Protein AF-Q1N699-F1 (afdb_monomer)

Foldseek 3Di:
DDPDPPVVVVQVVVLPPDPPDDQDQQPPLDFAQGSALWFQNLQDALVLLLCQQLVVPDQAPLHHLAPVVQPLVVLLVLLCVLVVCVQVLQVLCVHDVSLCLQAPDPPSDQARNVVCLQPCLQANLLLQLSNQLSVCVSVPNDDDCRSNVVSLVSSVSSLSSNSSRCPLAAPNCSSVSVSSVVSNVNNVVQSVDSVSSVVCGPQQKHKHKGFFQWAAEPVLRGTDRTYIKIWIWHHPAKTWIFIDIPPWTFTFIWHADPPAPFKTKTKTFTWGAFRAASPDNRDSVQHDRPRDDGNVSSCVRIFGWIKIFIDGNRRTQKIWIFGDPPWTKIKIWGIFRQDPVVRKTKIKIWMDTDRHWTKIWIDISSGSYIYIHID

Solvent-accessible surface area (backbone atoms only — not comparable to full-atom values): 18846 Å² total; per-residue (Å²): 133,83,75,83,64,65,67,65,57,49,60,63,60,60,59,69,62,79,81,82,83,64,89,51,76,46,61,97,80,56,78,72,36,69,81,45,59,34,15,44,45,32,38,58,48,67,68,29,45,34,45,14,51,11,44,38,50,47,28,33,82,79,34,63,26,30,68,89,75,51,57,48,72,59,12,47,50,49,53,52,47,30,67,74,37,49,69,60,36,25,50,75,51,72,24,63,68,46,41,38,27,41,45,71,36,81,85,63,36,75,41,53,52,24,52,54,35,51,53,40,26,19,48,36,46,3,48,48,25,45,24,39,21,39,46,33,44,34,65,66,42,64,71,91,55,52,20,49,53,54,13,48,52,42,50,52,51,8,50,53,40,23,56,17,60,48,59,78,53,49,66,73,50,51,48,46,66,51,51,39,52,54,26,31,53,51,11,40,56,49,35,69,36,66,74,56,43,42,58,42,44,61,85,45,22,40,58,35,75,44,63,48,65,28,26,38,22,86,89,73,52,28,42,42,59,32,6,37,31,33,39,42,35,39,49,70,78,63,15,44,30,39,37,44,53,41,58,36,33,31,42,40,39,31,37,63,43,89,98,42,102,50,30,35,45,32,44,26,54,34,33,32,56,64,44,65,36,88,83,63,76,67,80,70,82,83,44,55,84,83,61,83,68,42,38,63,66,60,52,70,52,40,22,46,18,46,36,36,38,34,28,51,76,65,22,40,37,34,39,37,36,44,26,67,30,92,48,49,31,40,40,38,43,36,38,16,50,52,35,81,93,78,75,46,14,65,26,30,36,41,34,47,34,76,78,34,26,30,33,43,34,52,35,44,34,78,43,58,65,23,59,29,49,71,86

Sequence (375 aa):
MKTPNVFLNIVVLIGMSIHALWVQSAPDDSLFYYGQDYGSESQFGPLNVLINVGLVVPGRLGTTNRLDDVRFDEGWSQWKEALSHQEDVFEASGGYQSALEKEFIPFAHESGAWVPNYTLHFLGEGMLTRKMEEYYRYHGVTGQYWPKILAISTVTAAQITNEVAEIELPWEQRLDPVADLYFNVAGMIAFSFDGFAKWFNSGTREYYYWPGQPVIDPYDQGLFNQGESYLFRFGEGTKWAVATGMPANGVGFSFPLDDMEFEYFTVLLGSDVLIPKRDEIIEREKHDRGYQFSASDVADEYTLAINTYWDRKGSLMASAALSVYPSAQLNINIFPIFQHQNGWGLGGYFILSDEGASSVGITLSVTPVILGVRS

pLDDT: mean 87.67, std 14.62, range [38.12, 98.69]

Radius of gyration: 20.0 Å; Cα contacts (8 Å, |Δi|>4): 816; chains: 1; bounding box: 54×47×52 Å

Organism: NCBI:txid207949

Mean predicted aligned error: 6.34 Å

Secondary structure (DSSP, 8-state):
-PPP-HHHHHHHHHTT----S--PPPPTT-SS----SBGGGGG-SHHHHHHHTTTSSTTSTT--SBTTTS-HHHHHHHHHHHHH-HHHHHHHTTSHHHHIIIIISTTSSTT-THHHIIIIIIIIIHHHHHHHHHHHHHTT--SSSHHHHHHHHHHHHHHHHHHHHGGGS-GGGGGHHHHHHHHHHHHHHHHTSHHHHHHSBSSSEEEEEEE---EE-TTT-BEES--EEEEEEESSSSEEEEEEEES--EEEEEEE-TT-TTEEEEEEEEEEEPPPPTT----GGG--TT----HHHHHTTEEEEEEEEEEETTEEEEEEEEEEESS-EEEEEEEEEEETTTTEEEEEEEEEESSS--EEEEEETT-SSEEEEE-

Structure (mmCIF, N/CA/C/O backbone):
data_AF-Q1N699-F1
#
_entry.id   AF-Q1N699-F1
#
loop_
_atom_site.group_PDB
_atom_site.id
_atom_site.type_symbol
_atom_site.label_atom_id
_atom_site.label_alt_id
_atom_site.label_comp_id
_atom_site.label_asym_id
_atom_site.label_entity_id
_atom_site.label_seq_id
_atom_site.pdbx_PDB_ins_code
_atom_site.Cartn_x
_atom_site.Cartn_y
_atom_site.Cartn_z
_atom_site.occupancy
_atom_site.B_iso_or_equiv
_atom_site.auth_seq_id
_atom_site.auth_comp_id
_atom_site.auth_asym_id
_atom_site.auth_atom_id
_atom_site.pdbx_PDB_model_num
ATOM 1 N N . MET A 1 1 ? 26.150 -26.883 -1.032 1.00 38.12 1 MET A N 1
ATOM 2 C CA . MET A 1 1 ? 25.458 -26.603 0.244 1.00 38.12 1 MET A CA 1
ATOM 3 C C . MET A 1 1 ? 25.325 -25.095 0.357 1.00 38.12 1 MET A C 1
ATOM 5 O O . MET A 1 1 ? 26.332 -24.445 0.595 1.00 38.12 1 MET A O 1
ATOM 9 N N . LYS A 1 2 ? 24.139 -24.540 0.069 1.00 40.38 2 LYS A N 1
ATOM 10 C CA . LYS A 1 2 ? 23.855 -23.117 0.308 1.00 40.38 2 LYS A CA 1
ATOM 11 C C . LYS A 1 2 ? 23.789 -22.916 1.829 1.00 40.38 2 LYS A C 1
ATOM 13 O O . LYS A 1 2 ? 23.167 -23.725 2.515 1.00 40.38 2 LYS A O 1
ATOM 18 N N . THR A 1 3 ? 24.502 -21.927 2.357 1.00 38.78 3 THR A N 1
ATOM 19 C CA . THR A 1 3 ? 24.446 -21.544 3.776 1.00 38.78 3 THR A CA 1
ATOM 20 C C . THR A 1 3 ? 23.002 -21.216 4.176 1.00 38.78 3 THR A C 1
ATOM 22 O O . THR A 1 3 ? 22.300 -20.611 3.366 1.00 38.78 3 THR A O 1
ATOM 25 N N . PRO A 1 4 ? 22.534 -21.578 5.386 1.00 44.16 4 PRO A N 1
ATOM 26 C CA . PRO A 1 4 ? 21.230 -21.134 5.871 1.00 44.16 4 PRO A CA 1
ATOM 27 C C . PRO A 1 4 ? 21.204 -19.603 5.885 1.00 44.16 4 PRO A C 1
ATOM 29 O O . PRO A 1 4 ? 22.081 -18.980 6.486 1.00 44.16 4 PRO A O 1
ATOM 32 N N . ASN A 1 5 ? 20.237 -19.008 5.187 1.00 50.69 5 ASN A N 1
ATOM 33 C CA . ASN A 1 5 ? 20.115 -17.562 5.043 1.00 50.69 5 ASN A CA 1
ATOM 34 C C . ASN A 1 5 ? 19.899 -16.922 6.425 1.00 50.69 5 ASN A C 1
ATOM 36 O O . ASN A 1 5 ? 18.865 -17.108 7.066 1.00 50.69 5 ASN A O 1
ATOM 40 N N . VAL A 1 6 ? 20.898 -16.170 6.893 1.00 49.88 6 VAL A N 1
ATOM 41 C CA . VAL A 1 6 ? 20.881 -15.437 8.172 1.00 49.88 6 VAL A CA 1
ATOM 42 C C . VAL A 1 6 ? 19.715 -14.438 8.217 1.00 49.88 6 VAL A C 1
ATOM 44 O O . VAL A 1 6 ? 19.160 -14.194 9.283 1.00 49.88 6 VAL A O 1
ATOM 47 N N . PHE A 1 7 ? 19.276 -13.949 7.055 1.00 45.94 7 PHE A N 1
ATOM 48 C CA . PHE A 1 7 ? 18.179 -12.994 6.906 1.00 45.94 7 PHE A CA 1
ATOM 49 C C . PHE A 1 7 ? 16.822 -13.541 7.390 1.00 45.94 7 PHE A C 1
ATOM 51 O O . PHE A 1 7 ? 16.133 -12.881 8.166 1.00 45.94 7 PHE A O 1
ATOM 58 N N . LEU A 1 8 ? 16.479 -14.789 7.040 1.00 49.06 8 LEU A N 1
ATOM 59 C CA . LEU A 1 8 ? 15.210 -15.419 7.436 1.00 49.06 8 LEU A CA 1
ATOM 60 C C . LEU A 1 8 ? 15.135 -15.640 8.956 1.00 49.06 8 LEU A C 1
ATOM 62 O O . LEU A 1 8 ? 14.089 -15.452 9.573 1.00 49.06 8 LEU A O 1
ATOM 66 N N . ASN A 1 9 ? 16.271 -15.969 9.580 1.00 44.25 9 ASN A N 1
ATOM 67 C CA . ASN A 1 9 ? 16.346 -16.131 11.030 1.00 44.25 9 ASN A CA 1
ATOM 68 C C . ASN A 1 9 ? 16.185 -14.794 11.770 1.00 44.25 9 ASN A C 1
ATOM 70 O O . ASN A 1 9 ? 15.592 -14.777 12.842 1.00 44.25 9 ASN A O 1
ATOM 74 N N . ILE A 1 10 ? 16.658 -13.676 11.207 1.00 51.91 10 ILE A N 1
ATOM 75 C CA . ILE A 1 10 ? 16.539 -12.350 11.834 1.00 51.91 10 ILE A CA 1
ATOM 76 C C . ILE A 1 10 ? 15.095 -11.827 11.770 1.00 51.91 10 ILE A C 1
ATOM 78 O O . ILE A 1 10 ? 14.595 -11.334 12.780 1.00 51.91 10 ILE A O 1
ATOM 82 N N . VAL A 1 11 ? 14.391 -11.994 10.644 1.00 48.34 11 VAL A N 1
ATOM 83 C CA . VAL A 1 11 ? 12.984 -11.560 10.505 1.00 48.34 11 VAL A CA 1
ATOM 84 C C . VAL A 1 11 ? 12.064 -12.329 11.464 1.00 48.34 11 VAL A C 1
ATOM 86 O O . VAL A 1 11 ? 11.222 -11.728 12.130 1.00 48.34 11 VAL A O 1
ATOM 89 N N . VAL A 1 12 ? 12.282 -13.641 11.623 1.00 47.81 12 VAL A N 1
ATOM 90 C CA . VAL A 1 12 ? 11.515 -14.475 12.567 1.00 47.81 12 VAL A CA 1
ATOM 91 C C . VAL A 1 12 ? 11.847 -14.152 14.034 1.00 47.81 12 VAL A C 1
ATOM 93 O O . VAL A 1 12 ? 10.951 -14.167 14.878 1.00 47.81 12 VAL A O 1
ATOM 96 N N . LEU A 1 13 ? 13.102 -13.813 14.363 1.00 43.69 13 LEU A N 1
ATOM 97 C CA . LEU A 1 13 ? 13.510 -13.481 15.739 1.00 43.69 13 LEU A CA 1
ATOM 98 C C . LEU A 1 13 ? 13.119 -12.062 16.181 1.00 43.69 13 LEU A C 1
ATOM 100 O O . LEU A 1 13 ? 12.823 -11.865 17.358 1.00 43.69 13 LEU A O 1
ATOM 104 N N . ILE A 1 14 ? 13.076 -11.082 15.273 1.00 49.12 14 ILE A N 1
ATOM 105 C CA . ILE A 1 14 ? 12.691 -9.696 15.606 1.00 49.12 14 ILE A CA 1
ATOM 106 C C . ILE A 1 14 ? 11.162 -9.553 15.758 1.00 49.12 14 ILE A C 1
ATOM 108 O O . ILE A 1 14 ? 10.693 -8.721 16.540 1.00 49.12 14 ILE A O 1
ATOM 112 N N . GLY A 1 15 ? 10.374 -10.425 15.116 1.00 41.41 15 GLY A N 1
ATOM 113 C CA . GLY A 1 15 ? 8.910 -10.467 15.247 1.00 41.41 15 GLY A CA 1
ATOM 114 C C . GLY A 1 15 ? 8.383 -10.860 16.637 1.00 41.41 15 GLY A C 1
ATOM 115 O O . GLY A 1 15 ? 7.239 -10.556 16.955 1.00 41.41 15 GLY A O 1
ATOM 116 N N . MET A 1 16 ? 9.207 -11.454 17.511 1.00 39.00 16 MET A N 1
ATOM 117 C CA . MET A 1 16 ? 8.834 -11.773 18.904 1.00 39.00 16 MET A CA 1
ATOM 118 C C . MET A 1 16 ? 9.113 -10.620 19.885 1.00 39.00 16 MET A C 1
ATOM 120 O O . MET A 1 16 ? 9.397 -10.829 21.067 1.00 39.00 16 MET A O 1
ATOM 124 N N . SER A 1 17 ? 9.035 -9.379 19.405 1.00 43.31 17 SER A N 1
ATOM 125 C CA . SER A 1 17 ? 9.116 -8.190 20.251 1.00 43.31 17 SER A CA 1
ATOM 126 C C . SER A 1 17 ? 7.817 -8.046 21.049 1.00 43.31 17 SER A C 1
ATOM 128 O O . SER A 1 17 ? 6.818 -7.559 20.536 1.00 43.31 17 SER A O 1
ATOM 130 N N . ILE A 1 18 ? 7.841 -8.547 22.286 1.00 45.47 18 ILE A N 1
ATOM 131 C CA . ILE A 1 18 ? 6.991 -8.246 23.455 1.00 45.47 18 ILE A CA 1
ATOM 132 C C . ILE A 1 18 ? 5.887 -7.196 23.170 1.00 45.47 18 ILE A C 1
ATOM 134 O O . ILE A 1 18 ? 6.038 -6.022 23.487 1.00 45.47 18 ILE A O 1
ATOM 138 N N . HIS A 1 19 ? 4.755 -7.625 22.599 1.00 47.28 19 HIS A N 1
ATOM 139 C CA . HIS A 1 19 ? 3.511 -6.828 22.521 1.00 47.28 19 HIS A CA 1
ATOM 140 C C . HIS A 1 19 ? 2.650 -6.967 23.787 1.00 47.28 19 HIS A C 1
ATOM 142 O O . HIS A 1 19 ? 1.574 -6.387 23.909 1.00 47.28 19 HIS A O 1
ATOM 148 N N . ALA A 1 20 ? 3.112 -7.742 24.766 1.00 42.34 20 ALA A N 1
ATOM 149 C CA . ALA A 1 20 ? 2.394 -7.924 26.009 1.00 42.34 20 ALA A CA 1
ATOM 150 C C . ALA A 1 20 ? 2.738 -6.775 26.973 1.00 42.34 20 ALA A C 1
ATOM 152 O O . ALA A 1 20 ? 3.827 -6.772 27.545 1.00 42.34 20 ALA A O 1
ATOM 153 N N . LEU A 1 21 ? 1.784 -5.850 27.174 1.00 45.50 21 LEU A N 1
ATOM 154 C CA . LEU A 1 21 ? 1.269 -5.426 28.500 1.00 45.50 21 LEU A CA 1
ATOM 155 C C . LEU A 1 21 ? 0.960 -3.931 28.713 1.00 45.50 21 LEU A C 1
ATOM 157 O O . LEU A 1 21 ? 0.764 -3.552 29.862 1.00 45.50 21 LEU A O 1
ATOM 161 N N . TRP A 1 22 ? 0.809 -3.085 27.690 1.00 48.44 22 TRP A N 1
ATOM 162 C CA . TRP A 1 22 ? 0.255 -1.733 27.919 1.00 48.44 22 TRP A CA 1
ATOM 163 C C . TRP A 1 22 ? -0.661 -1.280 26.783 1.00 48.44 22 TRP A C 1
ATOM 165 O O . TRP A 1 22 ? -0.350 -0.348 26.051 1.00 48.44 22 TRP A O 1
ATOM 175 N N . VAL A 1 23 ? -1.809 -1.947 26.648 1.00 54.94 23 VAL A N 1
ATOM 176 C CA . VAL A 1 23 ? -2.929 -1.431 25.853 1.00 54.94 23 VAL A CA 1
ATOM 177 C C . VAL A 1 23 ? -3.484 -0.204 26.580 1.00 54.94 23 VAL A C 1
ATOM 179 O O . VAL A 1 23 ? -4.072 -0.333 27.655 1.00 54.94 23 VAL A O 1
ATOM 182 N N . GLN A 1 24 ? -3.246 0.988 26.036 1.00 59.69 24 GLN A N 1
ATOM 183 C CA . GLN A 1 24 ? -3.926 2.208 26.472 1.00 59.69 24 GLN A CA 1
ATOM 184 C C . GLN A 1 24 ? -5.224 2.351 25.672 1.00 59.69 24 GLN A C 1
ATOM 186 O O . GLN A 1 24 ? -5.335 1.834 24.564 1.00 59.69 24 GLN A O 1
ATOM 191 N N . SER A 1 25 ? -6.234 3.032 26.214 1.00 62.06 25 SER A N 1
ATOM 192 C CA . SER A 1 25 ? -7.354 3.475 25.378 1.00 62.06 25 SER A CA 1
ATOM 193 C C . SER A 1 25 ? -6.812 4.395 24.286 1.00 62.06 25 SER A C 1
ATOM 195 O O . SER A 1 25 ? -5.946 5.226 24.577 1.00 62.06 25 SER A O 1
ATOM 197 N N . ALA A 1 26 ? -7.319 4.268 23.057 1.00 62.59 26 ALA A N 1
ATOM 198 C CA . ALA A 1 26 ? -6.942 5.196 22.002 1.00 62.59 26 ALA A CA 1
ATOM 199 C C . ALA A 1 26 ? -7.194 6.639 22.456 1.00 62.59 26 ALA A C 1
ATOM 201 O O . ALA A 1 26 ? -8.209 6.882 23.115 1.00 62.59 26 ALA A O 1
ATOM 202 N N . PRO A 1 27 ? -6.269 7.572 22.172 1.00 69.50 27 PRO A N 1
ATOM 203 C CA . PRO A 1 27 ? -6.510 8.981 22.432 1.00 69.50 27 PRO A CA 1
ATOM 204 C C . PRO A 1 27 ? -7.853 9.416 21.829 1.00 69.50 27 PRO A C 1
ATOM 206 O O . PRO A 1 27 ? -8.189 9.013 20.715 1.00 69.50 27 PRO A O 1
ATOM 209 N N . ASP A 1 28 ? -8.610 10.254 22.544 1.00 68.75 28 ASP A N 1
ATOM 210 C CA . ASP A 1 28 ? -9.920 10.757 22.087 1.00 68.75 28 ASP A CA 1
ATOM 211 C C . ASP A 1 28 ? -9.839 11.532 20.748 1.00 68.75 28 ASP A C 1
ATOM 213 O O . ASP A 1 28 ? -10.865 11.835 20.140 1.00 68.75 28 ASP A O 1
ATOM 217 N N . ASP A 1 29 ? -8.631 11.866 20.281 1.00 84.50 29 ASP A N 1
ATOM 218 C CA . ASP A 1 29 ? -8.340 12.600 19.049 1.00 84.50 29 ASP A CA 1
ATOM 219 C C . ASP A 1 29 ? -7.766 11.744 17.898 1.00 84.50 29 ASP A C 1
ATOM 221 O O . ASP A 1 29 ? -7.370 12.307 16.872 1.00 84.50 29 ASP A O 1
ATOM 225 N N . SER A 1 30 ? -7.747 10.412 18.028 1.00 91.88 30 SER A N 1
ATOM 226 C CA . SER A 1 30 ? -7.345 9.488 16.955 1.00 91.88 30 SER A CA 1
ATOM 227 C C . SER A 1 30 ? -8.221 9.622 15.699 1.00 91.88 30 SER A C 1
ATOM 229 O O . SER A 1 30 ? -9.452 9.576 15.776 1.00 91.88 30 SER A O 1
ATOM 231 N N . LEU A 1 31 ? -7.590 9.726 14.523 1.00 95.31 31 LEU A N 1
ATOM 232 C CA . LEU A 1 31 ? -8.268 9.878 13.231 1.00 95.31 31 LEU A CA 1
ATOM 233 C C . LEU A 1 31 ? -8.172 8.632 12.342 1.00 95.31 31 LEU A C 1
ATOM 235 O O . LEU A 1 31 ? -9.072 8.393 11.553 1.00 95.31 31 LEU A O 1
ATOM 239 N N . PHE A 1 32 ? -7.114 7.839 12.415 1.00 96.69 32 PHE A N 1
ATOM 240 C CA . PHE A 1 32 ? -6.904 6.706 11.506 1.00 96.69 32 PHE A CA 1
ATOM 241 C C . PHE A 1 32 ? -6.495 5.417 12.223 1.00 96.69 32 PHE A C 1
ATOM 243 O O . PHE A 1 32 ? -6.592 4.341 11.622 1.00 96.69 32 PHE A O 1
ATOM 250 N N . TYR A 1 33 ? -6.042 5.506 13.478 1.00 96.81 33 TYR A N 1
ATOM 251 C CA . TYR A 1 33 ? -5.722 4.357 14.325 1.00 96.81 33 TYR A CA 1
ATOM 252 C C . TYR A 1 33 ? -6.554 4.358 15.614 1.00 96.81 33 TYR A C 1
ATOM 254 O O . TYR A 1 33 ? -6.482 5.291 16.417 1.00 96.81 33 TYR A O 1
ATOM 262 N N . TYR A 1 34 ? -7.305 3.283 15.840 1.00 94.56 34 TYR A N 1
ATOM 263 C CA . TYR A 1 34 ? -8.291 3.145 16.914 1.00 94.56 34 TYR A CA 1
ATOM 264 C C . TYR A 1 34 ? -7.933 2.078 17.962 1.00 94.56 34 TYR A C 1
ATOM 266 O O . TYR A 1 34 ? -8.678 1.904 18.928 1.00 94.56 34 TYR A O 1
ATOM 274 N N . GLY A 1 35 ? -6.814 1.370 17.800 1.00 93.88 35 GLY A N 1
ATOM 275 C CA . GLY A 1 35 ? -6.387 0.308 18.706 1.00 93.88 35 GLY A CA 1
ATOM 276 C C . GLY A 1 35 ? -7.300 -0.910 18.694 1.00 93.88 35 GLY A C 1
ATOM 277 O O . GLY A 1 35 ? -7.616 -1.447 19.757 1.00 93.88 35 GLY A O 1
ATOM 278 N N . GLN A 1 36 ? -7.798 -1.290 17.518 1.00 93.25 36 GLN A N 1
ATOM 279 C CA . GLN A 1 36 ? -8.753 -2.390 17.393 1.00 93.25 36 GLN A CA 1
ATOM 280 C C . GLN A 1 36 ? -8.059 -3.749 17.511 1.00 93.25 36 GLN A C 1
ATOM 282 O O . GLN A 1 36 ? -7.004 -3.990 16.930 1.00 93.25 36 GLN A O 1
ATOM 287 N N . ASP A 1 37 ? -8.696 -4.667 18.230 1.00 93.56 37 ASP A N 1
ATOM 288 C CA . ASP A 1 37 ? -8.234 -6.038 18.452 1.00 93.56 37 ASP A CA 1
ATOM 289 C C . ASP A 1 37 ? -8.782 -7.020 17.398 1.00 93.56 37 ASP A C 1
ATOM 291 O O . ASP A 1 37 ? -8.744 -8.237 17.567 1.00 93.56 37 ASP A O 1
ATOM 295 N N . TYR A 1 38 ? -9.284 -6.506 16.279 1.00 94.19 38 TYR A N 1
ATOM 296 C CA . TYR A 1 38 ? -9.803 -7.291 15.167 1.00 94.19 38 TYR A CA 1
ATOM 297 C C . TYR A 1 38 ? -9.415 -6.694 13.817 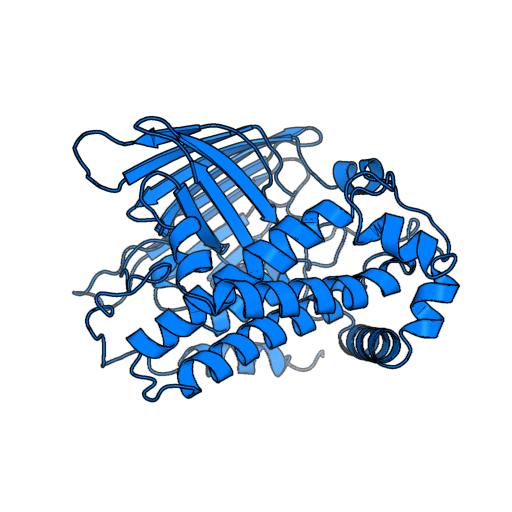1.00 94.19 38 TYR A C 1
ATOM 299 O O . TYR A 1 38 ? -9.005 -5.534 13.705 1.00 94.19 38 TYR A O 1
ATOM 307 N N . GLY A 1 39 ? -9.598 -7.504 12.777 1.00 95.31 39 GLY A N 1
ATOM 308 C CA . GLY A 1 39 ? -9.390 -7.092 11.401 1.00 95.31 39 GLY A CA 1
ATOM 309 C C . GLY A 1 39 ? -7.925 -6.757 11.121 1.00 95.31 39 GLY A C 1
ATOM 310 O O . GLY A 1 39 ? -7.019 -7.143 11.867 1.00 95.31 39 GLY A O 1
ATOM 311 N N . SER A 1 40 ? -7.687 -6.019 10.045 1.00 95.81 40 SER A N 1
ATOM 312 C CA . SER A 1 40 ? -6.351 -5.604 9.627 1.00 95.81 40 SER A CA 1
ATOM 313 C C . SER A 1 40 ? -5.623 -4.737 10.655 1.00 95.81 40 SER A C 1
ATOM 315 O O . SER A 1 40 ? -4.397 -4.759 10.725 1.00 95.81 40 SER A O 1
ATOM 317 N N . GLU A 1 41 ? -6.352 -3.984 11.481 1.00 95.50 41 GLU A N 1
ATOM 318 C CA . GLU A 1 41 ? -5.749 -3.128 12.504 1.00 95.50 41 GLU A CA 1
ATOM 319 C C . GLU A 1 41 ? -5.131 -3.917 13.667 1.00 95.50 41 GLU A C 1
ATOM 321 O O . GLU A 1 41 ? -4.120 -3.483 14.217 1.00 95.50 41 GLU A O 1
ATOM 326 N N . SER A 1 42 ? -5.639 -5.120 13.961 1.00 93.69 42 SER A N 1
ATOM 327 C CA . SER A 1 42 ? -5.038 -6.009 14.969 1.00 93.69 42 SER A CA 1
ATOM 328 C C . SER A 1 42 ? -3.619 -6.469 14.619 1.00 93.69 42 SER A C 1
ATOM 330 O O . SER A 1 42 ? -2.874 -6.897 15.496 1.00 93.69 42 SER A O 1
ATOM 332 N N . GLN A 1 43 ? -3.246 -6.375 13.339 1.00 93.50 43 GLN A N 1
ATOM 333 C CA . GLN A 1 43 ? -1.918 -6.707 12.823 1.00 93.50 43 GLN A CA 1
ATOM 334 C C . GLN A 1 43 ? -1.112 -5.462 12.434 1.00 93.50 43 GLN A C 1
ATOM 336 O O . GLN A 1 43 ? 0.030 -5.585 11.988 1.00 93.50 43 GLN A O 1
ATOM 341 N N . PHE A 1 44 ? -1.702 -4.271 12.553 1.00 95.69 44 PHE A N 1
ATOM 342 C CA . PHE A 1 44 ? -1.063 -3.031 12.144 1.00 95.69 44 PHE A CA 1
ATOM 343 C C . PHE A 1 44 ? 0.086 -2.687 13.088 1.00 95.69 44 PHE A C 1
ATOM 345 O O . PHE A 1 44 ? -0.035 -2.775 14.306 1.00 95.69 44 PHE A O 1
ATOM 352 N N . GLY A 1 45 ? 1.200 -2.254 12.513 1.00 96.06 45 GLY A N 1
ATOM 353 C CA . GLY A 1 45 ? 2.380 -1.838 13.252 1.00 96.06 45 GLY A CA 1
ATOM 354 C C . GLY A 1 45 ? 3.575 -1.635 12.321 1.00 96.06 45 GLY A C 1
ATOM 355 O O . GLY A 1 45 ? 3.462 -1.864 11.115 1.00 96.06 45 GLY A O 1
ATOM 356 N N . PRO A 1 46 ? 4.740 -1.233 12.851 1.00 97.19 46 PRO A N 1
ATOM 357 C CA . PRO A 1 46 ? 5.878 -0.827 12.029 1.00 97.19 46 PRO A CA 1
ATOM 358 C C . PRO A 1 46 ? 6.393 -1.933 11.110 1.00 97.19 46 PRO A C 1
ATOM 360 O O . PRO A 1 46 ? 6.667 -1.687 9.942 1.00 97.19 46 PRO A O 1
ATOM 363 N N . LEU A 1 47 ? 6.472 -3.170 11.612 1.00 95.25 47 LEU A N 1
ATOM 364 C CA . LEU A 1 47 ? 6.910 -4.312 10.808 1.00 95.25 47 LEU A CA 1
ATOM 365 C C . LEU A 1 47 ? 5.862 -4.709 9.757 1.00 95.25 47 LEU A C 1
ATOM 367 O O . LEU A 1 47 ? 6.225 -5.084 8.650 1.00 95.25 47 LEU A O 1
ATOM 371 N N . ASN A 1 48 ? 4.569 -4.590 10.077 1.00 95.56 48 ASN A N 1
ATOM 372 C CA . ASN A 1 48 ? 3.502 -4.814 9.103 1.00 95.56 48 ASN A CA 1
ATOM 373 C C . ASN A 1 48 ? 3.568 -3.792 7.961 1.00 95.56 48 ASN A C 1
ATOM 375 O O . ASN A 1 48 ? 3.454 -4.195 6.809 1.00 95.56 48 ASN A O 1
ATOM 379 N N . VAL A 1 49 ? 3.810 -2.514 8.271 1.00 97.62 49 VAL A N 1
ATOM 380 C CA . VAL A 1 49 ? 4.006 -1.458 7.265 1.00 97.62 49 VAL A CA 1
ATOM 381 C C . VAL A 1 49 ? 5.265 -1.702 6.442 1.00 97.62 49 VAL A C 1
ATOM 383 O O . VAL A 1 49 ? 5.189 -1.687 5.220 1.00 97.62 49 VAL A O 1
ATOM 386 N N . LEU A 1 50 ? 6.396 -2.017 7.078 1.00 96.88 50 LEU A N 1
ATOM 387 C CA . LEU A 1 50 ? 7.645 -2.304 6.369 1.00 96.88 50 LEU A CA 1
ATOM 388 C C . LEU A 1 50 ? 7.490 -3.432 5.339 1.00 96.88 50 LEU A C 1
ATOM 390 O O . LEU A 1 50 ? 8.072 -3.355 4.267 1.00 96.88 50 LEU A O 1
ATOM 394 N N . ILE A 1 51 ? 6.712 -4.469 5.649 1.00 95.81 51 ILE A N 1
ATOM 395 C CA . ILE A 1 51 ? 6.531 -5.614 4.749 1.00 95.81 51 ILE A CA 1
ATOM 396 C C . ILE A 1 51 ? 5.464 -5.335 3.689 1.00 95.81 51 ILE A C 1
ATOM 398 O O . ILE A 1 51 ? 5.662 -5.669 2.529 1.00 95.81 51 ILE A O 1
ATOM 402 N N . ASN A 1 52 ? 4.330 -4.744 4.069 1.00 96.81 52 ASN A N 1
ATOM 403 C CA . ASN A 1 52 ? 3.227 -4.518 3.134 1.00 96.81 52 ASN A CA 1
ATOM 404 C C . ASN A 1 52 ? 3.487 -3.386 2.147 1.00 96.81 52 ASN A C 1
ATOM 406 O O . ASN A 1 52 ? 3.077 -3.515 1.001 1.00 96.81 52 ASN A O 1
ATOM 410 N N . VAL A 1 53 ? 4.155 -2.322 2.595 1.00 96.81 53 VAL A N 1
ATOM 411 C CA . VAL A 1 53 ? 4.530 -1.174 1.762 1.00 96.81 53 VAL A CA 1
ATOM 412 C C . VAL A 1 53 ? 5.931 -1.388 1.205 1.00 96.81 53 VAL A C 1
ATOM 414 O O . VAL A 1 53 ? 6.139 -1.338 0.007 1.00 96.81 53 VAL A O 1
ATOM 417 N N . GLY A 1 54 ? 6.904 -1.729 2.053 1.00 95.69 54 GLY A N 1
ATOM 418 C CA . GLY A 1 54 ? 8.299 -1.819 1.613 1.00 95.69 54 GLY A CA 1
ATOM 419 C C . GLY A 1 54 ? 8.648 -3.029 0.755 1.00 95.69 54 GLY A C 1
ATOM 420 O O . GLY A 1 54 ? 9.712 -3.051 0.153 1.00 95.69 54 GLY A O 1
ATOM 421 N N . LEU A 1 55 ? 7.788 -4.044 0.692 1.00 94.94 55 LEU A N 1
ATOM 422 C CA . LEU A 1 55 ? 7.951 -5.182 -0.213 1.00 94.94 55 LEU A CA 1
ATOM 423 C C . LEU A 1 55 ? 6.700 -5.356 -1.078 1.00 94.94 55 LEU A C 1
ATOM 425 O O . LEU A 1 55 ? 6.352 -6.488 -1.414 1.00 94.94 55 LEU A O 1
ATOM 429 N N . VAL A 1 56 ? 6.002 -4.266 -1.421 1.00 92.81 56 VAL A N 1
ATOM 430 C CA . VAL A 1 56 ? 4.742 -4.346 -2.176 1.00 92.81 56 VAL A CA 1
ATOM 431 C C . VAL A 1 56 ? 4.929 -4.931 -3.579 1.00 92.81 56 VAL A C 1
ATOM 433 O O . VAL A 1 56 ? 4.033 -5.637 -4.045 1.00 92.81 56 VAL A O 1
ATOM 436 N N . VAL A 1 57 ? 6.082 -4.695 -4.215 1.00 88.94 57 VAL A N 1
ATOM 437 C CA . VAL A 1 57 ? 6.362 -5.137 -5.588 1.00 88.94 57 VAL A CA 1
ATOM 438 C C . VAL A 1 57 ? 6.766 -6.606 -5.729 1.00 88.94 57 VAL A C 1
ATOM 440 O O . VAL A 1 57 ? 6.158 -7.254 -6.577 1.00 88.94 57 VAL A O 1
ATOM 443 N N . PRO A 1 58 ? 7.699 -7.182 -4.939 1.00 89.38 58 PRO A N 1
ATOM 444 C CA . PRO A 1 58 ? 8.109 -8.579 -5.093 1.00 89.38 58 PRO A CA 1
ATOM 445 C C . PRO A 1 58 ? 6.954 -9.569 -5.311 1.00 89.38 58 PRO A C 1
ATOM 447 O O . PRO A 1 58 ? 6.070 -9.728 -4.468 1.00 89.38 58 PRO A O 1
ATOM 450 N N . GLY A 1 59 ? 6.975 -10.279 -6.438 1.00 85.44 59 GLY A N 1
ATOM 451 C CA . GLY A 1 59 ? 5.928 -11.229 -6.812 1.00 85.44 59 GLY A CA 1
ATOM 452 C C . GLY A 1 59 ? 4.698 -10.594 -7.450 1.00 85.44 59 GLY A C 1
ATOM 453 O O . GLY A 1 59 ? 3.636 -11.214 -7.461 1.00 85.44 59 GLY A O 1
ATOM 454 N N . ARG A 1 60 ? 4.835 -9.370 -7.959 1.00 84.38 60 ARG A N 1
ATOM 455 C CA . ARG A 1 60 ? 3.837 -8.624 -8.735 1.00 84.38 60 ARG A CA 1
ATOM 456 C C . ARG A 1 60 ? 4.503 -7.913 -9.901 1.00 84.38 60 ARG A C 1
ATOM 458 O O . ARG A 1 60 ? 5.714 -7.712 -9.870 1.00 84.38 60 ARG A O 1
ATOM 465 N N . LEU A 1 61 ? 3.710 -7.511 -10.896 1.00 79.69 61 LEU A N 1
ATOM 466 C CA . LEU A 1 61 ? 4.168 -6.708 -12.040 1.00 79.69 61 LEU A CA 1
ATOM 467 C C . LEU A 1 61 ? 5.408 -7.312 -12.726 1.00 79.69 61 LEU A C 1
ATOM 469 O O . LEU A 1 61 ? 6.387 -6.620 -12.997 1.00 79.69 61 LEU A O 1
ATOM 473 N N . GLY A 1 62 ? 5.422 -8.637 -12.885 1.00 76.88 62 GLY A N 1
ATOM 474 C CA . GLY A 1 62 ? 6.574 -9.338 -13.446 1.00 76.88 62 GLY A CA 1
ATOM 475 C C . GLY A 1 62 ? 7.854 -9.281 -12.596 1.00 76.88 62 GLY A C 1
ATOM 476 O O . GLY A 1 62 ? 8.946 -9.386 -13.142 1.00 76.88 62 GLY A O 1
ATOM 477 N N . THR A 1 63 ? 7.777 -9.131 -11.273 1.00 83.69 63 THR A N 1
ATOM 478 C CA . THR A 1 63 ? 8.958 -9.206 -10.389 1.00 83.69 63 THR A CA 1
ATOM 479 C C . THR A 1 63 ? 9.040 -10.526 -9.633 1.00 83.69 63 THR A C 1
ATOM 481 O O . THR A 1 63 ? 8.038 -11.214 -9.400 1.00 83.69 63 THR A O 1
ATOM 484 N N . THR A 1 64 ? 10.254 -10.909 -9.236 1.00 87.88 64 THR A N 1
ATOM 485 C CA . THR A 1 64 ? 10.475 -12.129 -8.465 1.00 87.88 64 THR A CA 1
ATOM 486 C C . 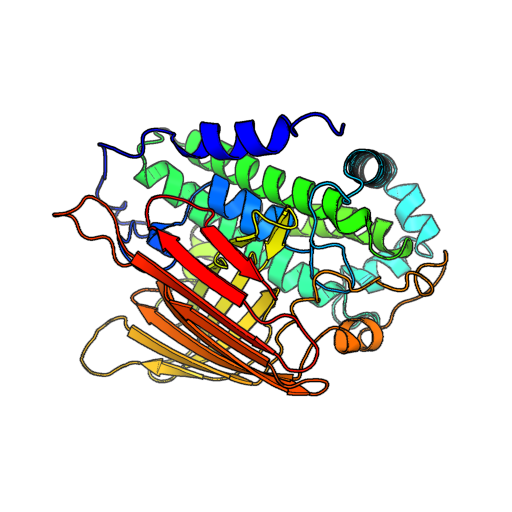THR A 1 64 ? 9.771 -12.042 -7.123 1.00 87.88 64 THR A C 1
ATOM 488 O O . THR A 1 64 ? 9.856 -11.056 -6.394 1.00 87.88 64 THR A O 1
ATOM 491 N N . ASN A 1 65 ? 9.101 -13.124 -6.752 1.00 89.00 65 ASN A N 1
ATOM 492 C CA . ASN A 1 65 ? 8.488 -13.230 -5.441 1.00 89.00 65 ASN A CA 1
ATOM 493 C C . ASN A 1 65 ? 9.473 -13.767 -4.385 1.00 89.00 65 ASN A C 1
ATOM 495 O O . ASN A 1 65 ? 9.149 -13.820 -3.202 1.00 89.00 65 ASN A O 1
ATOM 499 N N . ARG A 1 66 ? 10.678 -14.184 -4.793 1.00 90.12 66 ARG A N 1
ATOM 500 C CA . ARG A 1 66 ? 11.711 -14.726 -3.907 1.00 90.12 66 ARG A CA 1
ATOM 501 C C . ARG A 1 66 ? 12.640 -13.620 -3.434 1.00 90.12 66 ARG A C 1
ATOM 503 O O . ARG A 1 66 ? 13.405 -13.061 -4.213 1.00 90.12 66 ARG A O 1
ATOM 510 N N . LEU A 1 67 ? 12.630 -13.354 -2.130 1.00 87.38 67 LEU A N 1
ATOM 511 C CA . LEU A 1 67 ? 13.412 -12.257 -1.547 1.00 87.38 67 LEU A CA 1
ATOM 512 C C . LEU A 1 67 ? 14.929 -12.419 -1.731 1.00 87.38 67 LEU A C 1
ATOM 514 O O . LEU A 1 67 ? 15.647 -11.427 -1.697 1.00 87.38 67 LEU A O 1
ATOM 518 N N . ASP A 1 68 ? 15.433 -13.644 -1.918 1.00 89.38 68 ASP A N 1
ATOM 519 C CA . ASP A 1 68 ? 16.857 -13.890 -2.177 1.00 89.38 68 ASP A CA 1
ATOM 520 C C . ASP A 1 68 ? 17.277 -13.644 -3.634 1.00 89.38 68 ASP A C 1
ATOM 522 O O . ASP A 1 68 ? 18.475 -13.559 -3.906 1.00 89.38 68 ASP A O 1
ATOM 526 N N . ASP A 1 69 ? 16.311 -13.510 -4.545 1.00 88.88 69 ASP A N 1
ATOM 527 C CA . ASP A 1 69 ? 16.553 -13.178 -5.949 1.00 88.88 69 ASP A CA 1
ATOM 528 C C . ASP A 1 69 ? 16.489 -11.649 -6.195 1.00 88.88 69 ASP A C 1
ATOM 530 O O . ASP A 1 69 ? 17.008 -11.171 -7.207 1.00 88.88 69 ASP A O 1
ATOM 534 N N . VAL A 1 70 ? 15.932 -10.872 -5.252 1.00 87.75 70 VAL A N 1
ATOM 535 C CA . VAL A 1 70 ? 15.877 -9.401 -5.316 1.00 87.75 70 VAL A CA 1
ATOM 536 C C . VAL A 1 70 ? 17.279 -8.802 -5.160 1.00 87.75 70 VAL A C 1
ATOM 538 O O . VAL A 1 70 ? 18.012 -9.076 -4.205 1.00 87.75 70 VAL A O 1
ATOM 541 N N . ARG A 1 71 ? 17.658 -7.918 -6.088 1.00 90.00 71 ARG A N 1
ATOM 542 C CA . ARG A 1 71 ? 18.997 -7.306 -6.156 1.00 90.00 71 ARG A CA 1
ATOM 543 C C . ARG A 1 71 ? 19.115 -6.048 -5.289 1.00 90.00 71 ARG A C 1
ATOM 545 O O . ARG A 1 71 ? 19.425 -4.972 -5.797 1.00 90.00 71 ARG A O 1
ATOM 552 N N . PHE A 1 72 ? 18.915 -6.185 -3.977 1.00 90.81 72 PHE A N 1
ATOM 553 C CA . PHE A 1 72 ? 18.908 -5.050 -3.038 1.00 90.81 72 PHE A CA 1
ATOM 554 C C . PHE A 1 72 ? 20.161 -4.157 -3.125 1.00 90.81 72 PHE A C 1
ATOM 556 O O . PHE A 1 72 ? 20.052 -2.938 -3.033 1.00 90.81 72 PHE A O 1
ATOM 563 N N . ASP A 1 73 ? 21.349 -4.727 -3.348 1.00 91.81 73 ASP A N 1
ATOM 564 C CA . ASP A 1 73 ? 22.593 -3.946 -3.460 1.00 91.81 73 ASP A CA 1
ATOM 565 C C . ASP A 1 73 ? 22.602 -3.027 -4.697 1.00 91.81 73 ASP A C 1
ATOM 567 O O . ASP A 1 73 ? 23.059 -1.877 -4.642 1.00 91.81 73 ASP A O 1
ATOM 571 N N . GLU A 1 74 ? 22.082 -3.526 -5.823 1.00 90.19 74 GLU A N 1
ATOM 572 C CA . GLU A 1 74 ? 21.941 -2.748 -7.055 1.00 90.19 74 GLU A CA 1
ATOM 573 C C . GLU A 1 74 ? 20.841 -1.696 -6.897 1.00 90.19 74 GLU A C 1
ATOM 575 O O . GLU A 1 74 ? 21.075 -0.533 -7.228 1.00 90.19 74 GLU A O 1
ATOM 580 N N . GLY A 1 75 ? 19.693 -2.076 -6.327 1.00 90.69 75 GLY A N 1
ATOM 581 C CA . GLY A 1 75 ? 18.584 -1.164 -6.038 1.00 90.69 75 GLY A CA 1
ATOM 582 C C . GLY A 1 75 ? 19.005 -0.006 -5.141 1.00 90.69 75 GLY A C 1
ATOM 583 O O . GLY A 1 75 ? 18.791 1.154 -5.481 1.00 90.69 75 GLY A O 1
ATOM 584 N N . TRP A 1 76 ? 19.731 -0.293 -4.058 1.00 93.88 76 TRP A N 1
ATOM 585 C CA . TRP A 1 76 ? 20.266 0.725 -3.152 1.00 93.88 76 TRP A CA 1
ATOM 586 C C . TRP A 1 76 ? 21.219 1.687 -3.858 1.00 93.88 76 TRP A C 1
ATOM 588 O O . TRP A 1 76 ? 21.176 2.901 -3.641 1.00 93.88 76 TRP A O 1
ATOM 598 N N . SER A 1 77 ? 22.085 1.146 -4.717 1.00 92.12 77 SER A N 1
ATOM 599 C CA . SER A 1 77 ? 23.028 1.950 -5.489 1.00 92.12 77 SER A CA 1
ATOM 600 C C . SER A 1 77 ? 22.303 2.884 -6.459 1.00 92.12 77 SER A C 1
ATOM 602 O O . SER A 1 77 ? 22.656 4.062 -6.521 1.00 92.12 77 SER A O 1
ATOM 604 N N . GLN A 1 78 ? 21.275 2.396 -7.162 1.00 88.81 78 GLN A N 1
ATOM 605 C CA . GLN A 1 78 ? 20.496 3.203 -8.106 1.00 88.81 78 GLN A CA 1
ATOM 606 C C . GLN A 1 78 ? 19.609 4.234 -7.410 1.00 88.81 78 GLN A C 1
ATOM 608 O O . GLN A 1 78 ? 19.627 5.393 -7.812 1.00 88.81 78 GLN A O 1
ATOM 613 N N . TRP A 1 79 ? 18.912 3.855 -6.338 1.00 92.38 79 TRP A N 1
ATOM 614 C CA . TRP A 1 79 ? 18.122 4.781 -5.524 1.00 92.38 79 TRP A CA 1
ATOM 615 C C . TRP A 1 79 ? 18.985 5.947 -5.028 1.00 92.38 79 TRP A C 1
ATOM 617 O O . TRP A 1 79 ? 18.661 7.122 -5.211 1.00 92.38 79 TRP A O 1
ATOM 627 N N . LYS A 1 80 ? 20.165 5.632 -4.475 1.00 94.50 80 LYS A N 1
ATOM 628 C CA . LYS A 1 80 ? 21.112 6.651 -4.017 1.00 94.50 80 LYS A CA 1
ATOM 629 C C . LYS A 1 80 ? 21.610 7.525 -5.166 1.00 94.50 80 LYS A C 1
ATOM 631 O O . LYS A 1 80 ? 21.751 8.735 -4.981 1.00 94.50 80 LYS A O 1
ATOM 636 N N . GLU A 1 81 ? 21.931 6.927 -6.312 1.00 91.31 81 GLU A N 1
ATOM 637 C CA . GLU A 1 81 ? 22.373 7.652 -7.505 1.00 91.31 81 GLU A CA 1
ATOM 638 C C . GLU A 1 81 ? 21.298 8.639 -7.969 1.00 91.31 81 GLU A C 1
ATOM 640 O O . GLU A 1 81 ? 21.619 9.818 -8.122 1.00 91.31 81 GLU A O 1
ATOM 645 N N . ALA A 1 82 ? 20.045 8.186 -8.091 1.00 91.44 82 ALA A N 1
ATOM 646 C CA . ALA A 1 82 ? 18.909 8.989 -8.529 1.00 91.44 82 ALA A CA 1
ATOM 647 C C . ALA A 1 82 ? 18.679 10.202 -7.617 1.00 91.44 82 ALA A C 1
ATOM 649 O O . ALA A 1 82 ? 18.581 11.335 -8.088 1.00 91.44 82 ALA A O 1
ATOM 650 N N . LEU A 1 83 ? 18.696 9.994 -6.297 1.00 94.00 83 LEU A N 1
ATOM 651 C CA . LEU A 1 83 ? 18.493 11.084 -5.342 1.00 94.00 83 LEU A CA 1
ATOM 652 C C . LEU A 1 83 ? 19.696 12.022 -5.201 1.00 94.00 83 LEU A C 1
ATOM 654 O O . LEU A 1 83 ? 19.515 13.192 -4.865 1.00 94.00 83 LEU A O 1
ATOM 658 N N . SER A 1 84 ? 20.918 11.531 -5.426 1.00 95.62 84 SER A N 1
ATOM 659 C CA . SER A 1 84 ? 22.132 12.357 -5.321 1.00 95.62 84 SER A CA 1
ATOM 660 C C . SER A 1 84 ? 22.410 13.167 -6.591 1.00 95.62 84 SER A C 1
ATOM 662 O O . SER A 1 84 ? 23.145 14.150 -6.521 1.00 95.62 84 SER A O 1
ATOM 664 N N . HIS A 1 85 ? 21.833 12.766 -7.728 1.00 94.06 85 HIS A N 1
ATOM 665 C CA . HIS A 1 85 ? 22.055 13.368 -9.045 1.00 94.06 85 HIS A CA 1
ATOM 666 C C . HIS A 1 85 ? 20.723 13.642 -9.762 1.00 94.06 85 HIS A C 1
ATOM 668 O O . HIS A 1 85 ? 20.525 13.256 -10.910 1.00 94.06 85 HIS A O 1
ATOM 674 N N . GLN A 1 86 ? 19.787 1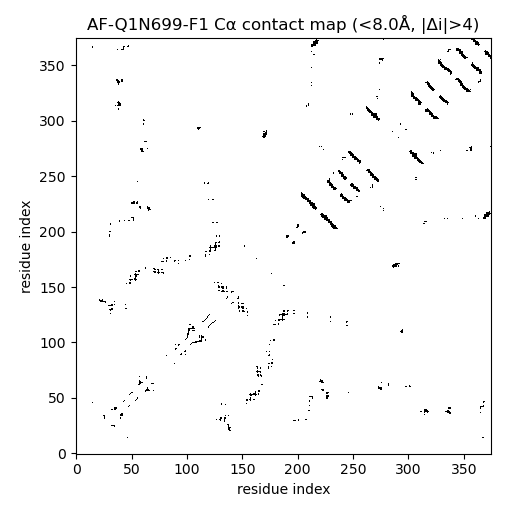4.309 -9.080 1.00 94.06 86 GLN A N 1
ATOM 675 C CA . GLN A 1 86 ? 18.441 14.559 -9.618 1.00 94.06 86 GLN A CA 1
ATOM 676 C C . GLN A 1 86 ? 18.455 15.344 -10.939 1.00 94.06 86 GLN A C 1
ATOM 678 O O . GLN A 1 86 ? 17.620 15.097 -11.802 1.00 94.06 86 GLN A O 1
ATOM 683 N N . GLU A 1 87 ? 19.411 16.261 -11.127 1.00 93.00 87 GLU A N 1
ATOM 684 C CA . GLU A 1 87 ? 19.574 16.996 -12.391 1.00 93.00 87 GLU A CA 1
ATOM 685 C C . GLU A 1 87 ? 19.847 16.039 -13.562 1.00 93.00 87 GLU A C 1
ATOM 687 O O . GLU A 1 87 ? 19.151 16.109 -14.574 1.00 93.00 87 GLU A O 1
ATOM 692 N N . ASP A 1 88 ? 20.764 15.082 -13.384 1.00 90.88 88 ASP A N 1
ATOM 693 C CA . ASP A 1 88 ? 21.083 14.064 -14.392 1.00 90.88 88 ASP A CA 1
ATOM 694 C C . ASP A 1 88 ? 19.868 13.164 -14.683 1.00 90.88 88 ASP A C 1
ATOM 696 O O . ASP A 1 88 ? 19.624 12.787 -15.831 1.00 90.88 88 ASP A O 1
ATOM 700 N N . VAL A 1 89 ? 19.074 12.838 -13.654 1.00 89.81 89 VAL A N 1
ATOM 701 C CA . VAL A 1 89 ? 17.823 12.073 -13.801 1.00 89.81 89 VAL A CA 1
ATOM 702 C C . VAL A 1 89 ? 16.799 12.844 -14.635 1.00 89.81 89 VAL A C 1
ATOM 704 O O . VAL A 1 89 ? 16.197 12.273 -15.551 1.00 89.81 89 VAL A O 1
ATOM 707 N N . PHE A 1 90 ? 16.611 14.139 -14.368 1.00 90.31 90 PHE A N 1
ATOM 708 C CA . PHE A 1 90 ? 15.704 14.976 -15.151 1.00 90.31 90 PHE A CA 1
ATOM 709 C C . PHE A 1 90 ? 16.175 15.122 -16.598 1.00 90.31 90 PHE A C 1
ATOM 711 O O . PHE A 1 90 ? 15.364 14.993 -17.513 1.00 90.31 90 PHE A O 1
ATOM 718 N N . GLU A 1 91 ? 17.470 15.351 -16.829 1.00 89.75 91 GLU A N 1
ATOM 719 C CA . GLU A 1 91 ? 18.033 15.422 -18.182 1.00 89.75 91 GLU A CA 1
ATOM 720 C C . GLU A 1 91 ? 17.834 14.109 -18.949 1.00 89.75 91 GLU A C 1
ATOM 722 O O . GLU A 1 91 ? 17.354 14.130 -20.086 1.00 89.75 91 GLU A O 1
ATOM 727 N N . ALA A 1 92 ? 18.111 12.967 -18.312 1.00 86.00 92 ALA A N 1
ATOM 728 C CA . ALA A 1 92 ? 17.896 11.645 -18.897 1.00 86.00 92 ALA A CA 1
ATOM 729 C C . ALA A 1 92 ? 16.416 11.356 -19.214 1.00 86.00 92 ALA A C 1
ATOM 731 O O . ALA A 1 92 ? 16.132 10.584 -20.127 1.00 86.00 92 ALA A O 1
ATOM 732 N N . SER A 1 93 ? 15.485 12.013 -18.514 1.00 85.44 93 SER A N 1
ATOM 733 C CA . SER A 1 93 ? 14.031 11.889 -18.709 1.00 85.44 93 SER A CA 1
ATOM 734 C C . SER A 1 93 ? 13.466 12.832 -19.787 1.00 85.44 93 SER A C 1
ATOM 736 O O . SER A 1 93 ? 12.256 13.059 -19.856 1.00 85.44 93 SER A O 1
ATOM 738 N N . GLY A 1 94 ? 14.326 13.418 -20.627 1.00 88.69 94 GLY A N 1
ATOM 739 C CA . GLY A 1 94 ? 13.930 14.389 -21.656 1.00 88.69 94 GLY A CA 1
ATOM 740 C C . GLY A 1 94 ? 13.920 15.843 -21.172 1.00 88.69 94 GLY A C 1
ATOM 741 O O . GLY A 1 94 ? 13.382 16.719 -21.851 1.00 88.69 94 GLY A O 1
ATOM 742 N N . GLY A 1 95 ? 14.528 16.116 -20.014 1.00 91.19 95 GLY A N 1
ATOM 743 C CA . GLY A 1 95 ? 14.622 17.435 -19.396 1.00 91.19 95 GLY A CA 1
ATOM 744 C C . GLY A 1 95 ? 13.534 17.709 -18.355 1.00 91.19 95 GLY A C 1
ATOM 745 O O . GLY A 1 95 ? 12.545 16.990 -18.229 1.00 91.19 95 GLY A O 1
ATOM 746 N N . TYR A 1 96 ? 13.70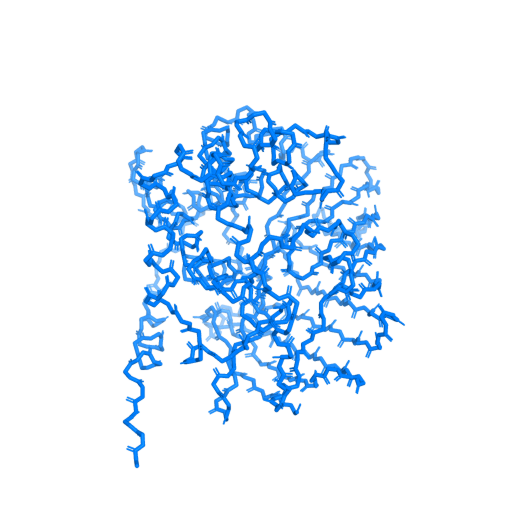7 18.811 -17.620 1.00 93.56 96 TYR A N 1
ATOM 747 C CA . TYR A 1 96 ? 12.857 19.180 -16.481 1.00 93.56 96 TYR A CA 1
ATOM 748 C C . TYR A 1 96 ? 11.361 19.276 -16.825 1.00 93.56 96 TYR A C 1
ATOM 750 O O . TYR A 1 96 ? 10.523 18.803 -16.067 1.00 93.56 96 TYR A O 1
ATOM 758 N N . GLN A 1 97 ? 11.014 19.849 -17.983 1.00 95.50 97 GLN A N 1
ATOM 759 C CA . GLN A 1 97 ? 9.614 19.972 -18.408 1.00 95.50 97 GLN A CA 1
ATOM 760 C C . GLN A 1 97 ? 8.968 18.602 -18.650 1.00 95.50 97 GLN A C 1
ATOM 762 O O . GLN A 1 97 ? 7.867 18.365 -18.167 1.00 95.50 97 GLN A O 1
ATOM 767 N N . SER A 1 98 ? 9.669 17.702 -19.347 1.00 92.12 98 SER A N 1
ATOM 768 C CA . SER A 1 98 ? 9.200 16.337 -19.620 1.00 92.12 98 SER A CA 1
ATOM 769 C C . SER A 1 98 ? 8.962 15.571 -18.316 1.00 92.12 98 SER A C 1
ATOM 771 O O . SER A 1 98 ? 7.910 14.968 -18.124 1.00 92.12 98 SER A O 1
ATOM 773 N N . ALA A 1 99 ? 9.895 15.685 -17.365 1.00 92.06 99 ALA A N 1
ATOM 774 C CA . ALA A 1 99 ? 9.754 15.084 -16.044 1.00 92.06 99 ALA A CA 1
ATOM 775 C C . ALA A 1 99 ? 8.534 15.617 -15.269 1.00 92.06 99 ALA A C 1
ATOM 777 O O . ALA A 1 99 ? 7.783 14.838 -14.681 1.00 92.06 99 ALA A O 1
ATOM 778 N N . LEU A 1 100 ? 8.298 16.936 -15.298 1.00 94.62 100 LEU A N 1
ATOM 779 C CA . LEU A 1 100 ? 7.115 17.539 -14.677 1.00 94.62 100 LEU A CA 1
ATOM 780 C C . LEU A 1 100 ? 5.810 17.060 -15.317 1.00 94.62 100 LEU A C 1
ATOM 782 O O . LEU A 1 100 ? 4.862 16.742 -14.603 1.00 94.62 100 LEU A O 1
ATOM 786 N N . GLU A 1 101 ? 5.747 17.019 -16.645 1.00 94.81 101 GLU A N 1
ATOM 787 C CA . GLU A 1 101 ? 4.561 16.563 -17.376 1.00 94.81 101 GLU A CA 1
ATOM 788 C C . GLU A 1 101 ? 4.260 15.082 -17.116 1.00 94.81 101 GLU A C 1
ATOM 790 O O . GLU A 1 101 ? 3.091 14.707 -17.019 1.00 94.81 101 GLU A O 1
ATOM 795 N N . LYS A 1 102 ? 5.304 14.258 -16.965 1.00 91.44 102 LYS A N 1
ATOM 796 C CA . LYS A 1 102 ? 5.185 12.820 -16.716 1.00 91.44 102 LYS A CA 1
ATOM 797 C C . LYS A 1 102 ? 4.671 12.494 -15.311 1.00 91.44 102 LYS A C 1
ATOM 799 O O . LYS A 1 102 ? 3.693 11.755 -15.193 1.00 91.44 102 LYS A O 1
ATOM 804 N N . GLU A 1 103 ? 5.297 13.062 -14.279 1.00 93.31 103 GLU A N 1
ATOM 805 C CA . GLU A 1 103 ? 5.070 12.640 -12.885 1.00 93.31 103 GLU A CA 1
ATOM 806 C C . GLU A 1 103 ? 4.243 13.629 -12.056 1.00 93.31 103 GLU A C 1
ATOM 808 O O . GLU A 1 103 ? 3.478 13.239 -11.176 1.00 93.31 103 GLU A O 1
ATOM 813 N N . PHE A 1 104 ? 4.371 14.933 -12.322 1.00 95.06 104 PHE A N 1
ATOM 814 C CA . PHE A 1 104 ? 3.874 15.968 -11.409 1.00 95.06 104 PHE A CA 1
ATOM 815 C C . PHE A 1 104 ? 2.585 16.642 -11.873 1.00 95.06 104 PHE A C 1
ATOM 817 O O . PHE A 1 104 ? 1.828 17.141 -11.042 1.00 95.06 104 PHE A O 1
ATOM 824 N N . ILE A 1 105 ? 2.332 16.712 -13.182 1.00 96.38 105 ILE A N 1
ATOM 825 C CA . ILE A 1 105 ? 1.188 17.436 -13.742 1.00 96.38 105 ILE A CA 1
ATOM 826 C C . ILE A 1 105 ? 0.140 16.429 -14.231 1.00 96.38 105 ILE A C 1
ATOM 828 O O . ILE A 1 105 ? 0.360 15.753 -15.238 1.00 96.38 105 ILE A O 1
ATOM 832 N N . PRO A 1 106 ? -1.039 16.358 -13.584 1.00 95.81 106 PRO A N 1
ATOM 833 C CA . PRO A 1 106 ? -2.094 15.453 -14.008 1.00 95.81 106 PRO A CA 1
ATOM 834 C C . PRO A 1 106 ? -2.465 15.628 -15.482 1.00 95.81 106 PRO A C 1
ATOM 836 O O . PRO A 1 106 ? -2.709 16.745 -15.942 1.00 95.81 106 PRO A O 1
ATOM 839 N N . PHE A 1 107 ? -2.561 14.504 -16.195 1.00 94.06 107 PHE A N 1
ATOM 840 C CA . PHE A 1 107 ? -2.965 14.418 -17.607 1.00 94.06 107 PHE A CA 1
ATOM 841 C C . PHE A 1 107 ? -2.039 15.108 -18.621 1.00 94.06 107 PHE A C 1
ATOM 843 O O . PHE A 1 107 ? -2.402 15.196 -19.794 1.00 94.06 107 PHE A O 1
ATOM 850 N N . ALA A 1 108 ? -0.865 15.594 -18.210 1.00 93.81 108 ALA A N 1
ATOM 851 C CA . ALA A 1 108 ? 0.088 16.204 -19.136 1.00 93.81 108 ALA A CA 1
ATOM 852 C C . ALA A 1 108 ? 0.893 15.169 -19.944 1.00 93.81 108 ALA A C 1
ATOM 854 O O . ALA A 1 108 ? 1.447 15.514 -20.984 1.00 93.81 108 ALA A O 1
ATOM 855 N N . HIS A 1 109 ? 0.896 13.905 -19.515 1.00 90.75 109 HIS A N 1
ATOM 856 C CA . HIS A 1 109 ? 1.565 12.792 -20.183 1.00 90.75 109 HIS A CA 1
ATOM 857 C C . HIS A 1 109 ? 0.691 11.525 -20.189 1.00 90.75 109 HIS A C 1
ATOM 859 O O . HIS A 1 109 ? -0.164 11.333 -19.320 1.00 90.75 109 HIS A O 1
ATOM 865 N N . GLU A 1 110 ? 0.913 10.640 -21.163 1.00 88.44 110 GLU A N 1
ATOM 866 C CA . GLU A 1 110 ? 0.103 9.430 -21.393 1.00 88.44 110 GLU A CA 1
ATOM 867 C C . GLU A 1 110 ? 0.468 8.227 -20.506 1.00 88.44 110 GLU A C 1
ATOM 869 O O . GLU A 1 110 ? -0.269 7.243 -20.464 1.00 88.44 110 GLU A O 1
ATOM 874 N N . SER A 1 111 ? 1.576 8.304 -19.765 1.00 85.62 111 SER A N 1
ATOM 875 C CA . SER A 1 111 ? 2.026 7.235 -18.854 1.00 85.62 111 SER A CA 1
ATOM 876 C C . SER A 1 111 ? 1.082 7.016 -17.672 1.00 85.62 111 SER A C 1
ATOM 878 O O . SER A 1 111 ? 1.060 5.932 -17.103 1.00 85.62 111 SER A O 1
ATOM 880 N N . GLY A 1 112 ? 0.326 8.044 -17.267 1.00 88.25 112 GLY A N 1
ATOM 881 C CA . GLY A 1 112 ? -0.507 7.988 -16.063 1.00 88.25 112 GLY A CA 1
ATOM 882 C C . GLY A 1 112 ? 0.283 7.915 -14.750 1.00 88.25 112 GLY A C 1
ATOM 883 O O . GLY A 1 112 ? -0.329 7.726 -13.704 1.00 88.25 112 GLY A O 1
ATOM 884 N N . ALA A 1 113 ? 1.605 8.104 -14.783 1.00 89.81 113 ALA A N 1
ATOM 885 C CA . ALA A 1 113 ? 2.495 7.968 -13.625 1.00 89.81 113 ALA A CA 1
ATOM 886 C C . ALA A 1 113 ? 2.213 8.999 -12.508 1.00 89.81 113 ALA A C 1
ATOM 888 O O . ALA A 1 113 ? 2.429 8.745 -11.326 1.00 89.81 113 ALA A O 1
ATOM 889 N N . TRP A 1 114 ? 1.556 10.114 -12.841 1.00 92.94 114 TRP A N 1
ATOM 890 C CA . TRP A 1 114 ? 1.007 11.033 -11.840 1.00 92.94 114 TRP A CA 1
ATOM 891 C C . TRP A 1 114 ? -0.056 10.384 -10.920 1.00 92.94 114 TRP A C 1
ATOM 893 O O . TRP A 1 114 ? -0.265 10.844 -9.801 1.00 92.94 114 TRP A O 1
ATOM 903 N N . VAL A 1 115 ? -0.766 9.333 -11.349 1.00 93.06 115 VAL A N 1
ATOM 904 C CA . VAL A 1 115 ? -1.836 8.712 -10.544 1.00 93.06 115 VAL A CA 1
ATOM 905 C C . VAL A 1 115 ? -1.299 8.100 -9.242 1.00 93.06 115 VAL A C 1
ATOM 907 O O . VAL A 1 115 ? -1.790 8.510 -8.181 1.00 93.06 115 VAL A O 1
ATOM 910 N N . PRO A 1 116 ? -0.327 7.162 -9.254 1.00 92.44 116 PRO A N 1
ATOM 911 C CA . PRO A 1 116 ? 0.256 6.634 -8.017 1.00 92.44 116 PRO A CA 1
ATOM 912 C C . PRO A 1 116 ? 0.937 7.732 -7.186 1.00 92.44 116 PRO A C 1
ATOM 914 O O . PRO A 1 116 ? 0.712 7.797 -5.980 1.00 92.44 116 PRO A O 1
ATOM 917 N N . ASN A 1 117 ? 1.616 8.687 -7.825 1.00 95.50 117 ASN A N 1
ATOM 918 C CA . ASN A 1 117 ? 2.211 9.861 -7.175 1.00 95.50 117 ASN A CA 1
ATOM 919 C C . ASN A 1 117 ? 1.218 10.668 -6.306 1.00 95.50 117 ASN A C 1
ATOM 921 O O . ASN A 1 117 ? 1.482 11.015 -5.151 1.00 95.50 117 ASN A O 1
ATOM 925 N N . TYR A 1 118 ? 0.013 10.935 -6.812 1.00 97.12 118 TYR A N 1
ATOM 926 C CA . TYR A 1 118 ? -1.000 11.650 -6.030 1.00 97.12 118 TYR A CA 1
ATOM 927 C C . TYR A 1 118 ? -1.754 10.751 -5.043 1.00 97.12 118 TYR A C 1
ATOM 929 O O . TYR A 1 118 ? -2.100 11.194 -3.945 1.00 97.12 118 TYR A O 1
ATOM 937 N N . THR A 1 119 ? -2.074 9.516 -5.431 1.00 96.00 119 THR A N 1
ATOM 938 C CA . THR A 1 119 ? -3.000 8.663 -4.664 1.00 96.00 119 THR A CA 1
ATOM 939 C C . THR A 1 119 ? -2.298 7.797 -3.623 1.00 96.00 119 THR A C 1
ATOM 941 O O . THR A 1 119 ? -2.780 7.710 -2.494 1.00 96.00 119 THR A O 1
ATOM 944 N N . LEU A 1 120 ? -1.143 7.229 -3.961 1.00 95.06 120 LEU A N 1
ATOM 945 C CA . LEU A 1 120 ? -0.329 6.403 -3.072 1.00 95.06 120 LEU A CA 1
ATOM 946 C C . LEU A 1 120 ? 0.642 7.281 -2.298 1.00 95.06 120 LEU A C 1
ATOM 948 O O . LEU A 1 120 ? 0.462 7.457 -1.099 1.00 95.06 120 LEU A O 1
ATOM 952 N N . HIS A 1 121 ? 1.567 7.936 -2.987 1.00 96.75 121 HIS A N 1
ATOM 953 C CA . HIS A 1 121 ? 2.662 8.681 -2.368 1.00 96.75 121 HIS A CA 1
ATOM 954 C C . HIS A 1 121 ? 2.183 9.894 -1.555 1.00 96.75 121 HIS A C 1
ATOM 956 O O . HIS A 1 121 ? 2.412 10.000 -0.347 1.00 96.75 121 HIS A O 1
ATOM 962 N N . PHE A 1 122 ? 1.411 10.800 -2.161 1.00 98.38 122 PHE A N 1
ATOM 963 C CA . PHE A 1 122 ? 0.922 11.975 -1.432 1.00 98.38 122 PHE A CA 1
ATOM 964 C C . PHE A 1 122 ? -0.202 11.666 -0.445 1.00 98.38 122 PHE A C 1
ATOM 966 O O . PHE A 1 122 ? -0.098 11.981 0.746 1.00 98.38 122 PHE A O 1
ATOM 973 N N . LEU A 1 123 ? -1.312 11.098 -0.927 1.00 98.31 123 LEU A N 1
ATOM 974 C CA . LEU A 1 123 ? -2.468 10.852 -0.069 1.00 98.31 123 LEU A CA 1
ATOM 975 C C . LEU A 1 123 ? -2.266 9.635 0.831 1.00 98.31 123 LEU A C 1
ATOM 977 O O . LEU A 1 123 ? -2.457 9.743 2.044 1.00 98.31 123 LEU A O 1
ATOM 981 N N . GLY A 1 124 ? -1.915 8.489 0.251 1.00 97.69 124 GLY A N 1
ATOM 982 C CA . GLY A 1 124 ? -1.743 7.229 0.966 1.00 97.69 124 GLY A CA 1
ATOM 983 C C . GLY A 1 124 ? -0.682 7.311 2.060 1.00 97.69 124 GLY A C 1
ATOM 984 O O . GLY A 1 124 ? -1.009 7.170 3.240 1.00 97.69 124 GLY A O 1
ATOM 985 N N . GLU A 1 125 ? 0.557 7.634 1.708 1.00 97.56 125 GLU A N 1
ATOM 986 C CA . GLU A 1 125 ? 1.680 7.595 2.649 1.00 97.56 125 GLU A CA 1
ATOM 987 C C . GLU A 1 125 ? 1.667 8.767 3.637 1.00 97.56 125 GLU A C 1
ATOM 989 O O . GLU A 1 125 ? 2.089 8.631 4.794 1.00 97.56 125 GLU A O 1
ATOM 994 N N . GLY A 1 126 ? 1.078 9.900 3.241 1.00 98.44 126 GLY A N 1
ATOM 995 C CA . GLY A 1 126 ? 0.734 10.976 4.163 1.00 98.44 126 GLY A CA 1
ATOM 996 C C . GLY A 1 126 ? -0.237 10.509 5.253 1.00 98.44 126 GLY A C 1
ATOM 997 O O . GLY A 1 126 ? 0.042 10.668 6.449 1.00 98.44 126 GLY A O 1
ATOM 998 N N . MET A 1 127 ? -1.350 9.874 4.868 1.00 98.38 127 MET A N 1
ATOM 999 C CA . MET A 1 127 ? -2.308 9.318 5.829 1.00 98.38 127 MET A CA 1
ATOM 1000 C C . MET A 1 127 ? -1.693 8.188 6.655 1.00 98.38 127 MET A C 1
ATOM 1002 O O . MET A 1 127 ? -1.869 8.167 7.874 1.00 98.38 127 MET A O 1
ATOM 1006 N N . LEU A 1 128 ? -0.924 7.292 6.032 1.00 98.50 128 LEU A N 1
ATOM 1007 C CA . LEU A 1 128 ? -0.245 6.193 6.712 1.00 98.50 128 LEU A CA 1
ATOM 1008 C C . LEU A 1 128 ? 0.734 6.708 7.769 1.00 98.50 128 LEU A C 1
ATOM 1010 O O . LEU A 1 128 ? 0.782 6.171 8.876 1.00 98.50 128 LEU A O 1
ATOM 1014 N N . THR A 1 129 ? 1.455 7.793 7.477 1.00 98.69 129 THR A N 1
ATOM 1015 C CA . THR A 1 129 ? 2.328 8.463 8.448 1.00 98.69 129 THR A CA 1
ATOM 1016 C C . THR A 1 129 ? 1.527 8.980 9.638 1.00 98.69 129 THR A C 1
ATOM 1018 O O . THR A 1 129 ? 1.921 8.763 10.787 1.00 98.69 129 THR A O 1
ATOM 1021 N N . ARG A 1 130 ? 0.362 9.599 9.407 1.00 98.38 130 ARG A N 1
ATOM 1022 C CA . ARG A 1 130 ? -0.512 10.029 10.507 1.00 98.38 130 ARG A CA 1
ATOM 1023 C C . ARG A 1 130 ? -1.059 8.841 11.305 1.00 98.38 130 ARG A C 1
ATOM 1025 O O . ARG A 1 130 ? -1.030 8.877 12.534 1.00 98.38 130 ARG A O 1
ATOM 1032 N N . LYS A 1 131 ? -1.489 7.771 10.636 1.00 98.25 131 LYS A N 1
ATOM 1033 C CA . LYS A 1 131 ? -1.940 6.527 11.278 1.00 98.25 131 LYS A CA 1
ATOM 1034 C C . LYS A 1 131 ? -0.833 5.898 12.132 1.00 98.25 131 LYS A C 1
ATOM 1036 O O . LYS A 1 131 ? -1.090 5.459 13.250 1.00 98.25 13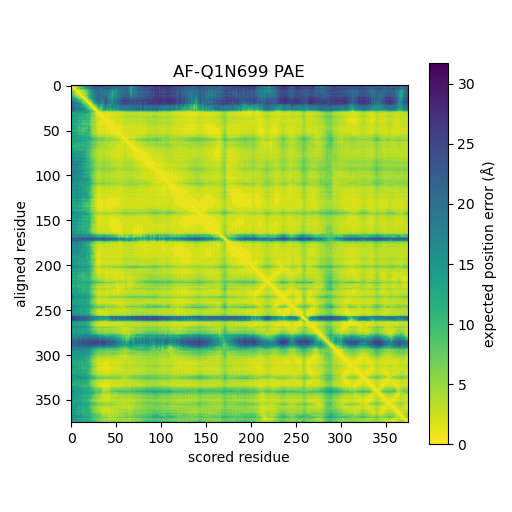1 LYS A O 1
ATOM 1041 N N . MET A 1 132 ? 0.408 5.899 11.646 1.00 98.44 132 MET A N 1
ATOM 1042 C CA . MET A 1 132 ? 1.571 5.393 12.378 1.00 98.44 132 MET A CA 1
ATOM 1043 C C . MET A 1 132 ? 1.941 6.289 13.575 1.00 98.44 132 MET A C 1
ATOM 1045 O O . MET A 1 132 ? 2.315 5.780 14.631 1.00 98.44 132 MET A O 1
ATOM 1049 N N . GLU A 1 133 ? 1.786 7.615 13.462 1.00 98.00 133 GLU A N 1
ATOM 1050 C CA . GLU A 1 133 ? 1.936 8.538 14.600 1.00 98.00 133 GLU A CA 1
ATOM 1051 C C . GLU A 1 133 ? 0.951 8.173 15.721 1.00 98.00 133 GLU A C 1
ATOM 1053 O O . GLU A 1 133 ? 1.340 8.061 16.887 1.00 98.00 133 GLU A O 1
ATOM 1058 N N . GLU A 1 134 ? -0.317 7.963 15.366 1.00 97.56 134 GLU A N 1
ATOM 1059 C CA . GLU A 1 134 ? -1.381 7.583 16.299 1.00 97.56 134 GLU A CA 1
ATOM 1060 C C . GLU A 1 134 ? -1.144 6.194 16.906 1.00 97.56 134 GLU A C 1
ATOM 1062 O O . GLU A 1 134 ? -1.301 6.029 18.117 1.00 97.56 134 GLU A O 1
ATOM 1067 N N . TYR A 1 135 ? -0.655 5.231 16.116 1.00 97.06 135 TYR A N 1
ATOM 1068 C CA . TYR A 1 135 ? -0.206 3.927 16.611 1.00 97.06 135 TYR A CA 1
ATOM 1069 C C . TYR A 1 135 ? 0.876 4.060 17.684 1.00 97.06 135 TYR A C 1
ATOM 1071 O O . TYR A 1 135 ? 0.782 3.442 18.746 1.00 97.06 135 TYR A O 1
ATOM 1079 N N . TYR A 1 136 ? 1.903 4.880 17.449 1.00 97.19 136 TYR A N 1
ATOM 1080 C CA . TYR A 1 136 ? 2.962 5.071 18.435 1.00 97.19 136 TYR A CA 1
ATOM 1081 C C . TYR A 1 136 ? 2.438 5.732 19.713 1.00 97.19 136 TYR A C 1
ATOM 1083 O O . TYR A 1 136 ? 2.800 5.300 20.810 1.00 97.19 136 TYR A O 1
ATOM 1091 N N . ARG A 1 137 ? 1.552 6.732 19.597 1.00 95.81 137 ARG A N 1
ATOM 1092 C CA . ARG A 1 137 ? 0.901 7.354 20.765 1.00 95.81 137 ARG A CA 1
ATOM 1093 C C . ARG A 1 137 ? 0.102 6.334 21.570 1.00 95.81 137 ARG A C 1
ATOM 1095 O O . ARG A 1 137 ? 0.271 6.268 22.785 1.00 95.81 137 ARG A O 1
ATOM 1102 N N . TYR A 1 138 ? -0.704 5.518 20.892 1.00 95.06 138 TYR A N 1
ATOM 1103 C CA . TYR A 1 138 ? -1.480 4.441 21.505 1.00 95.06 138 TYR A CA 1
ATOM 1104 C C . TYR A 1 138 ? -0.593 3.467 22.293 1.00 95.06 138 TYR A C 1
ATOM 1106 O O . TYR A 1 138 ? -0.914 3.090 23.418 1.00 95.06 138 TYR A O 1
ATOM 1114 N N . HIS A 1 139 ? 0.573 3.124 21.743 1.00 93.62 139 HIS A N 1
ATOM 1115 C CA . HIS A 1 139 ? 1.546 2.226 22.371 1.00 93.62 139 HIS A CA 1
ATOM 1116 C C . HIS A 1 139 ? 2.487 2.927 23.367 1.00 93.62 139 HIS A C 1
ATOM 1118 O O . HIS A 1 139 ? 3.558 2.416 23.696 1.00 93.62 139 HIS A O 1
ATOM 1124 N N . GLY A 1 140 ? 2.098 4.098 23.879 1.00 94.19 140 GLY A N 1
ATOM 1125 C CA . GLY A 1 140 ? 2.785 4.764 24.983 1.00 94.19 140 GLY A CA 1
ATOM 1126 C C . GLY A 1 140 ? 4.044 5.538 24.593 1.00 94.19 140 GLY A C 1
ATOM 1127 O O . GLY A 1 140 ? 4.802 5.946 25.476 1.00 94.19 140 GLY A O 1
ATOM 1128 N N . VAL A 1 141 ? 4.282 5.787 23.301 1.00 94.81 141 VAL A N 1
ATOM 1129 C CA . VAL A 1 141 ? 5.330 6.718 22.870 1.00 94.81 141 VAL A CA 1
ATOM 1130 C C . VAL A 1 141 ? 4.899 8.130 23.266 1.00 94.81 141 VAL A C 1
ATOM 1132 O O . VAL A 1 141 ? 3.979 8.718 22.699 1.00 94.81 141 VAL A O 1
ATOM 1135 N N . THR A 1 142 ? 5.562 8.674 24.283 1.00 92.00 142 THR A N 1
ATOM 1136 C CA . THR A 1 142 ? 5.231 9.986 24.847 1.00 92.00 142 THR A CA 1
ATOM 1137 C C . THR A 1 142 ? 6.013 11.119 24.182 1.00 92.00 142 THR A C 1
ATOM 1139 O O . THR A 1 142 ? 7.000 10.915 23.473 1.00 92.00 142 THR A O 1
ATOM 1142 N N . GLY A 1 143 ? 5.567 12.351 24.428 1.00 91.62 143 GLY A N 1
ATOM 1143 C CA . GLY A 1 143 ? 6.182 13.562 23.895 1.00 91.62 143 GLY A CA 1
ATOM 1144 C C . GLY A 1 143 ? 5.516 14.074 22.618 1.00 91.62 143 GLY A C 1
ATOM 1145 O O . GLY A 1 143 ? 4.755 13.387 21.935 1.00 91.62 143 GLY A O 1
ATOM 1146 N N . GLN A 1 144 ? 5.787 15.339 22.306 1.00 90.31 144 GLN A N 1
ATOM 1147 C CA . GLN A 1 144 ? 5.176 16.020 21.165 1.00 90.31 144 GLN A CA 1
ATOM 1148 C C . GLN A 1 144 ? 5.715 15.500 19.824 1.00 90.31 144 GLN A C 1
ATOM 1150 O O . GLN A 1 144 ? 4.940 15.311 18.888 1.00 90.31 144 GLN A O 1
ATOM 1155 N N . TYR A 1 145 ? 7.030 15.262 19.748 1.00 95.12 145 TYR A N 1
ATOM 1156 C CA . TYR A 1 145 ? 7.743 14.985 18.496 1.00 95.12 145 TYR A CA 1
ATOM 1157 C C . TYR A 1 145 ? 8.086 13.511 18.282 1.00 95.12 145 TYR A C 1
ATOM 1159 O O . TYR A 1 145 ? 8.218 13.086 17.140 1.00 95.12 145 TYR A O 1
ATOM 1167 N N . TRP A 1 146 ? 8.230 12.723 19.349 1.00 96.06 146 TRP A N 1
ATOM 1168 C CA . TRP A 1 146 ? 8.750 11.359 19.233 1.00 96.06 146 TRP A CA 1
ATOM 1169 C C . TRP A 1 146 ? 7.842 10.419 18.418 1.00 96.06 146 TRP A C 1
ATOM 1171 O O . TRP A 1 146 ? 8.359 9.782 17.501 1.00 96.06 146 TRP A O 1
ATOM 1181 N N . PRO A 1 147 ? 6.505 10.408 18.611 1.00 96.31 147 PRO A N 1
ATOM 1182 C CA . PRO A 1 147 ? 5.606 9.638 17.745 1.00 96.31 147 PRO A CA 1
ATOM 1183 C C . PRO A 1 147 ? 5.706 10.028 16.266 1.00 96.31 147 PRO A C 1
ATOM 1185 O O . PRO A 1 147 ? 5.677 9.161 15.402 1.00 96.31 147 PRO A O 1
ATOM 1188 N N . LYS A 1 148 ? 5.893 11.324 15.973 1.00 97.00 148 LYS A N 1
ATOM 1189 C CA . LYS A 1 148 ? 6.029 11.840 14.601 1.00 97.00 148 LYS A CA 1
ATOM 1190 C C . LYS A 1 148 ? 7.325 11.380 13.946 1.00 97.00 148 LYS A C 1
ATOM 1192 O O . LYS A 1 148 ? 7.304 10.911 12.817 1.00 97.00 148 LYS A O 1
ATOM 1197 N N . ILE A 1 149 ? 8.446 11.497 14.661 1.00 97.62 149 ILE A N 1
ATOM 1198 C CA . ILE A 1 149 ? 9.761 11.076 14.159 1.00 97.62 149 ILE A CA 1
ATOM 1199 C C . ILE A 1 149 ? 9.751 9.579 13.859 1.00 97.62 149 ILE A C 1
ATOM 1201 O O . ILE A 1 149 ? 10.213 9.175 12.795 1.00 97.62 149 ILE A O 1
ATOM 1205 N N . LEU A 1 150 ? 9.204 8.763 14.763 1.00 98.06 150 LEU A N 1
ATOM 1206 C CA . LEU A 1 150 ? 9.111 7.320 14.553 1.00 98.06 150 LEU A CA 1
ATOM 1207 C C . LEU A 1 150 ? 8.178 6.967 13.389 1.00 98.06 150 LEU A C 1
ATOM 1209 O O . LEU A 1 150 ? 8.511 6.085 12.600 1.00 98.06 150 LEU A O 1
ATOM 1213 N N . ALA A 1 151 ? 7.050 7.667 13.251 1.00 98.38 151 ALA A N 1
ATOM 1214 C CA . ALA A 1 151 ? 6.126 7.466 12.142 1.00 98.38 151 ALA A CA 1
ATOM 1215 C C . ALA A 1 151 ? 6.770 7.772 10.787 1.00 98.38 151 ALA A C 1
ATOM 1217 O O . ALA A 1 151 ? 6.787 6.901 9.922 1.00 98.38 151 ALA A O 1
ATOM 1218 N N . ILE A 1 152 ? 7.381 8.955 10.650 1.00 98.25 152 ILE A N 1
ATOM 1219 C CA . ILE A 1 152 ? 8.127 9.351 9.448 1.00 98.25 152 ILE A CA 1
ATOM 1220 C C . ILE A 1 152 ? 9.230 8.331 9.165 1.00 98.25 152 ILE A C 1
ATOM 1222 O O . ILE A 1 152 ? 9.315 7.813 8.062 1.00 98.25 152 ILE A O 1
ATOM 1226 N N . SER A 1 153 ? 10.029 7.970 10.174 1.00 98.06 153 SER A N 1
ATOM 1227 C CA . SER A 1 153 ? 11.128 7.009 9.997 1.00 98.06 153 SER A CA 1
ATOM 1228 C C . SER A 1 153 ? 10.635 5.644 9.514 1.00 98.06 153 SER A C 1
ATOM 1230 O O . SER A 1 153 ? 11.290 5.020 8.689 1.00 98.06 153 SER A O 1
ATOM 1232 N N . THR A 1 154 ? 9.492 5.179 10.021 1.00 98.44 154 THR A N 1
ATOM 1233 C CA . THR A 1 154 ? 8.905 3.886 9.644 1.00 98.44 154 THR A CA 1
ATOM 1234 C C . THR A 1 154 ? 8.414 3.891 8.207 1.00 98.44 154 THR A C 1
ATOM 1236 O O . THR A 1 154 ? 8.752 2.984 7.453 1.00 98.44 154 THR A O 1
ATOM 1239 N N . VAL A 1 155 ? 7.643 4.913 7.826 1.00 98.44 155 VAL A N 1
ATOM 1240 C CA . VAL A 1 155 ? 7.087 5.016 6.472 1.00 98.44 155 VAL A CA 1
ATOM 1241 C C . VAL A 1 155 ? 8.201 5.273 5.456 1.00 98.44 155 VAL A C 1
ATOM 1243 O O . VAL A 1 155 ? 8.274 4.566 4.462 1.00 98.44 155 VAL A O 1
ATOM 1246 N N . THR A 1 156 ? 9.162 6.155 5.752 1.00 97.69 156 THR A N 1
ATOM 1247 C CA . THR A 1 156 ? 10.343 6.357 4.897 1.00 97.69 156 THR A CA 1
ATOM 1248 C C . THR A 1 156 ? 11.192 5.092 4.762 1.00 97.69 156 THR A C 1
ATOM 1250 O O . THR A 1 156 ? 11.688 4.803 3.679 1.00 97.69 156 THR A O 1
ATOM 1253 N N . ALA A 1 157 ? 11.371 4.306 5.830 1.00 97.94 157 ALA A N 1
ATOM 1254 C CA . ALA A 1 157 ? 12.086 3.034 5.719 1.00 97.94 157 ALA A CA 1
ATOM 1255 C C . ALA A 1 157 ? 11.340 2.038 4.820 1.00 97.94 157 ALA A C 1
ATOM 1257 O O . ALA A 1 157 ? 11.985 1.328 4.050 1.00 97.94 157 ALA A O 1
ATOM 1258 N N . ALA A 1 158 ? 10.006 2.000 4.897 1.00 97.62 158 ALA A N 1
ATOM 1259 C CA . ALA A 1 158 ? 9.191 1.190 4.003 1.00 97.62 158 ALA A CA 1
ATOM 1260 C C . ALA A 1 158 ? 9.353 1.645 2.546 1.00 97.62 158 ALA A C 1
ATOM 1262 O O . ALA A 1 158 ? 9.774 0.838 1.730 1.00 97.62 158 ALA A O 1
ATOM 1263 N N . GLN A 1 159 ? 9.179 2.935 2.255 1.00 96.00 159 GLN A N 1
ATOM 1264 C CA . GLN A 1 159 ? 9.382 3.524 0.922 1.00 96.00 159 GLN A CA 1
ATOM 1265 C C . GLN A 1 159 ? 10.733 3.167 0.324 1.00 96.00 159 GLN A C 1
ATOM 1267 O O . GLN A 1 159 ? 10.813 2.596 -0.751 1.00 96.00 159 GLN A O 1
ATOM 1272 N N . ILE A 1 160 ? 11.815 3.432 1.057 1.00 95.81 160 ILE A N 1
ATOM 1273 C CA . ILE A 1 160 ? 13.162 3.130 0.572 1.00 95.81 160 ILE A CA 1
ATOM 1274 C C . ILE A 1 160 ? 13.318 1.631 0.300 1.00 95.81 160 ILE A C 1
ATOM 1276 O O . ILE A 1 160 ? 13.982 1.250 -0.657 1.00 95.81 160 ILE A O 1
ATOM 1280 N N . THR A 1 161 ? 12.723 0.773 1.132 1.00 95.94 161 THR A N 1
ATOM 1281 C CA . THR A 1 161 ? 12.753 -0.674 0.883 1.00 95.94 161 THR A CA 1
ATOM 1282 C C . THR A 1 161 ? 12.004 -1.021 -0.403 1.00 95.94 161 THR A C 1
ATOM 1284 O O . THR A 1 161 ? 12.517 -1.839 -1.165 1.00 95.94 161 THR A O 1
ATOM 1287 N N . ASN A 1 162 ? 10.869 -0.361 -0.663 1.00 94.25 162 ASN A N 1
ATOM 1288 C CA . ASN A 1 162 ? 10.110 -0.532 -1.896 1.00 94.25 162 ASN A CA 1
ATOM 1289 C C . ASN A 1 162 ? 10.949 -0.125 -3.111 1.00 94.25 162 ASN A C 1
ATOM 1291 O O . ASN A 1 162 ? 11.268 -0.987 -3.919 1.00 94.25 162 ASN A O 1
ATOM 1295 N N . GLU A 1 163 ? 11.441 1.118 -3.159 1.00 92.31 163 GLU A N 1
ATOM 1296 C CA . GLU A 1 163 ? 12.281 1.631 -4.257 1.00 92.31 163 GLU A CA 1
ATOM 1297 C C . GLU A 1 163 ? 13.477 0.725 -4.574 1.00 92.31 163 GLU A C 1
ATOM 1299 O O . GLU A 1 163 ? 13.868 0.504 -5.720 1.00 92.31 163 GLU A O 1
ATOM 1304 N N . VAL A 1 164 ? 14.101 0.185 -3.528 1.00 92.62 164 VAL A N 1
ATOM 1305 C CA . VAL A 1 164 ? 15.243 -0.717 -3.677 1.00 92.62 164 VAL A CA 1
ATOM 1306 C C . VAL A 1 164 ? 14.815 -2.073 -4.242 1.00 92.62 164 VAL A C 1
ATOM 1308 O O . VAL A 1 164 ? 15.572 -2.678 -5.006 1.00 92.62 164 VAL A O 1
ATOM 1311 N N . ALA A 1 165 ? 13.636 -2.566 -3.865 1.00 90.94 165 ALA A N 1
ATOM 1312 C CA . ALA A 1 165 ? 13.075 -3.807 -4.387 1.00 90.94 165 ALA A CA 1
ATOM 1313 C C . ALA A 1 165 ? 12.547 -3.651 -5.825 1.00 90.94 165 ALA A C 1
ATOM 1315 O O . ALA A 1 165 ? 12.608 -4.612 -6.592 1.00 90.94 165 ALA A O 1
ATOM 1316 N N . GLU A 1 166 ? 12.115 -2.450 -6.215 1.00 86.38 166 GLU A N 1
ATOM 1317 C CA . GLU A 1 166 ? 11.586 -2.128 -7.547 1.00 86.38 166 GLU A CA 1
ATOM 1318 C C . GLU A 1 166 ? 12.635 -2.099 -8.662 1.00 86.38 166 GLU A C 1
ATOM 1320 O O . GLU A 1 166 ? 12.295 -2.022 -9.836 1.00 86.38 166 GLU A O 1
ATOM 1325 N N . ILE A 1 167 ? 13.916 -2.295 -8.345 1.00 81.25 167 ILE A N 1
ATOM 1326 C CA . ILE A 1 167 ? 15.015 -2.350 -9.325 1.00 81.25 167 ILE A CA 1
ATOM 1327 C C . ILE A 1 167 ? 14.856 -3.399 -10.442 1.00 81.25 167 ILE A C 1
ATOM 1329 O O . ILE A 1 167 ? 15.664 -3.486 -11.373 1.00 81.25 167 ILE A O 1
ATOM 1333 N N . GLU A 1 168 ? 13.883 -4.290 -10.302 1.00 66.94 168 GLU A N 1
ATOM 1334 C CA . GLU A 1 168 ? 13.531 -5.279 -11.312 1.00 66.94 168 GLU A CA 1
ATOM 1335 C C . GLU A 1 168 ? 12.724 -4.701 -12.480 1.00 66.94 168 GLU A C 1
ATOM 1337 O O . GLU A 1 168 ? 12.697 -5.315 -13.545 1.00 66.94 168 GLU A O 1
ATOM 1342 N N . LEU A 1 169 ? 12.136 -3.522 -12.301 1.00 70.31 169 LEU A N 1
ATOM 1343 C CA . LEU A 1 169 ? 11.336 -2.810 -13.287 1.00 70.31 169 LEU A CA 1
ATOM 1344 C C . LEU A 1 169 ? 12.224 -1.946 -14.235 1.00 70.31 169 LEU A C 1
ATOM 1346 O O . LEU A 1 169 ? 13.434 -1.801 -14.013 1.00 70.31 169 LEU A O 1
ATOM 1350 N N . PRO A 1 170 ? 11.696 -1.437 -15.374 1.00 64.38 170 PRO A N 1
ATOM 1351 C CA . PRO A 1 170 ? 12.513 -0.837 -16.434 1.00 64.38 170 PRO A CA 1
ATOM 1352 C C . PRO A 1 170 ? 13.291 0.427 -16.018 1.00 64.38 170 PRO A C 1
ATOM 1354 O O . PRO A 1 170 ? 12.813 1.276 -15.276 1.00 64.38 170 PRO A O 1
ATOM 1357 N N . TRP A 1 171 ? 14.467 0.625 -16.629 1.00 50.44 171 TRP A N 1
ATOM 1358 C CA . TRP A 1 171 ? 15.426 1.706 -16.330 1.00 50.44 171 TRP A CA 1
ATOM 1359 C C . TRP A 1 171 ? 14.882 3.151 -16.392 1.00 50.44 171 TRP A C 1
ATOM 1361 O O . TRP A 1 171 ? 15.441 4.036 -15.742 1.00 50.44 171 TRP A O 1
ATOM 1371 N N . GLU A 1 172 ? 13.826 3.429 -17.167 1.00 56.38 172 GLU A N 1
ATOM 1372 C CA . GLU A 1 172 ? 13.204 4.768 -17.213 1.00 56.38 172 GLU A CA 1
ATOM 1373 C C . GLU A 1 172 ? 12.534 5.185 -15.893 1.00 56.38 172 GLU A C 1
ATOM 1375 O O . GLU A 1 172 ? 12.183 6.353 -15.732 1.00 56.38 172 GLU A O 1
ATOM 1380 N N . GLN A 1 173 ? 12.420 4.273 -14.929 1.00 62.72 173 GLN A N 1
ATOM 1381 C CA . GLN A 1 173 ? 11.914 4.557 -13.590 1.00 62.72 173 GLN A CA 1
ATOM 1382 C C . GLN A 1 173 ? 12.908 5.278 -12.681 1.00 62.72 173 GLN A C 1
ATOM 1384 O O . GLN A 1 173 ? 12.590 5.546 -11.540 1.00 62.72 173 GLN A O 1
ATOM 1389 N N . ARG A 1 174 ? 14.101 5.688 -13.134 1.00 74.56 174 ARG A N 1
ATOM 1390 C CA . ARG A 1 174 ? 14.980 6.527 -12.285 1.00 74.56 174 ARG A CA 1
ATOM 1391 C C . ARG A 1 174 ? 14.332 7.841 -11.842 1.00 74.56 174 ARG A C 1
ATOM 1393 O O . ARG A 1 174 ? 14.771 8.420 -10.850 1.00 74.56 174 ARG A O 1
ATOM 1400 N N . LEU A 1 175 ? 13.344 8.315 -12.599 1.00 87.12 175 LEU A N 1
ATOM 1401 C CA . LEU A 1 175 ? 12.552 9.481 -12.240 1.00 87.12 175 LEU A CA 1
ATOM 1402 C C . LEU A 1 175 ? 11.567 9.197 -11.092 1.00 87.12 175 LEU A C 1
ATOM 1404 O O . LEU A 1 175 ? 11.302 10.114 -10.318 1.00 87.12 175 LEU A O 1
ATOM 1408 N N . ASP A 1 176 ? 11.103 7.953 -10.957 1.00 88.31 176 ASP A N 1
ATOM 1409 C CA . ASP A 1 176 ? 10.088 7.516 -9.985 1.00 88.31 176 ASP A CA 1
ATOM 1410 C C . ASP A 1 176 ? 10.546 7.776 -8.540 1.00 88.31 176 ASP A C 1
ATOM 1412 O O . ASP A 1 176 ? 9.952 8.645 -7.900 1.00 88.31 176 ASP A O 1
ATOM 1416 N N . PRO A 1 177 ? 11.727 7.290 -8.073 1.00 91.75 177 PRO A N 1
ATOM 1417 C CA . PRO A 1 177 ? 12.176 7.548 -6.704 1.00 91.75 177 PRO A CA 1
ATOM 1418 C C . PRO A 1 177 ? 12.327 9.038 -6.371 1.00 91.75 177 PRO A C 1
ATOM 1420 O O . PRO A 1 177 ? 12.284 9.438 -5.203 1.00 91.75 177 PRO A O 1
ATOM 1423 N N . VAL A 1 178 ? 12.581 9.876 -7.386 1.00 94.38 178 VAL A N 1
ATOM 1424 C CA . VAL A 1 178 ? 12.666 11.330 -7.218 1.00 94.38 178 VAL A CA 1
ATOM 1425 C C . VAL A 1 178 ? 11.268 11.917 -7.040 1.00 94.38 178 VAL A C 1
ATOM 1427 O O . VAL A 1 178 ? 11.073 12.711 -6.118 1.00 94.38 178 VAL A O 1
ATOM 1430 N N . ALA A 1 179 ? 10.312 11.549 -7.896 1.00 94.81 179 ALA A N 1
ATOM 1431 C CA . ALA A 1 179 ? 8.923 11.985 -7.794 1.00 94.81 179 ALA A CA 1
ATOM 1432 C C . ALA A 1 179 ? 8.292 11.528 -6.472 1.00 94.81 179 ALA A C 1
ATOM 1434 O O . ALA A 1 179 ? 7.803 12.376 -5.713 1.00 94.81 179 ALA A O 1
ATOM 1435 N N . ASP A 1 180 ? 8.441 10.249 -6.137 1.00 94.94 180 ASP A N 1
ATOM 1436 C CA . ASP A 1 180 ? 7.907 9.641 -4.922 1.00 94.94 180 ASP A CA 1
ATOM 1437 C C . ASP A 1 180 ? 8.433 10.363 -3.689 1.00 94.94 180 ASP A C 1
ATOM 1439 O O . ASP A 1 180 ? 7.651 10.806 -2.851 1.00 94.94 180 ASP A O 1
ATOM 1443 N N . LEU A 1 181 ? 9.743 10.639 -3.610 1.00 95.88 181 LEU A N 1
ATOM 1444 C CA . LEU A 1 181 ? 10.315 11.424 -2.511 1.00 95.88 181 LEU A CA 1
ATOM 1445 C C . LEU A 1 181 ? 9.578 12.759 -2.301 1.00 95.88 181 LEU A C 1
ATOM 1447 O O . LEU A 1 181 ? 9.281 13.128 -1.158 1.00 95.88 181 LEU A O 1
ATOM 1451 N N . TYR A 1 182 ? 9.289 13.500 -3.375 1.00 97.56 182 TYR A N 1
ATOM 1452 C CA . TYR A 1 182 ? 8.594 14.784 -3.271 1.00 97.56 182 TYR A CA 1
ATOM 1453 C C . TYR A 1 182 ? 7.143 14.622 -2.817 1.00 97.56 182 TYR A C 1
ATOM 1455 O O . TYR A 1 182 ? 6.707 15.354 -1.918 1.00 97.56 182 TYR A O 1
ATOM 1463 N N . PHE A 1 183 ? 6.400 13.683 -3.403 1.00 98.31 183 PHE A N 1
ATOM 1464 C CA . PHE A 1 183 ? 5.003 13.450 -3.044 1.00 98.31 183 PHE A CA 1
ATOM 1465 C C . PHE A 1 183 ? 4.864 12.891 -1.623 1.00 98.31 183 PHE A C 1
ATOM 1467 O O . PHE A 1 183 ? 4.021 13.380 -0.867 1.00 98.31 183 PHE A O 1
ATOM 1474 N N . ASN A 1 184 ? 5.762 12.003 -1.202 1.00 97.81 184 ASN A N 1
ATOM 1475 C CA . ASN A 1 184 ? 5.823 11.427 0.143 1.00 97.81 184 ASN A CA 1
ATOM 1476 C C . ASN A 1 184 ? 6.040 12.505 1.194 1.00 97.81 184 ASN A C 1
ATOM 1478 O O . ASN A 1 184 ? 5.273 12.631 2.150 1.00 97.81 184 ASN A O 1
ATOM 1482 N N . VAL A 1 185 ? 7.060 13.346 0.995 1.00 98.12 185 VAL A N 1
ATOM 1483 C CA . VAL A 1 185 ? 7.361 14.450 1.912 1.00 98.12 185 VAL A CA 1
ATOM 1484 C C . VAL A 1 185 ? 6.202 15.444 1.956 1.00 98.12 185 VAL A C 1
ATOM 1486 O O . VAL A 1 185 ? 5.804 15.875 3.043 1.00 98.12 185 VAL A O 1
ATOM 1489 N N . ALA A 1 186 ? 5.619 15.790 0.805 1.00 98.50 186 ALA A N 1
ATOM 1490 C CA . ALA A 1 186 ? 4.462 16.677 0.750 1.00 98.50 186 ALA A CA 1
ATOM 1491 C C . ALA A 1 186 ? 3.250 16.082 1.490 1.00 98.50 186 ALA A C 1
ATOM 1493 O O . ALA A 1 186 ? 2.583 16.801 2.240 1.00 98.50 186 ALA A O 1
ATOM 1494 N N . GLY A 1 187 ? 2.999 14.781 1.336 1.00 98.50 187 GLY A N 1
ATOM 1495 C CA . GLY A 1 187 ? 1.922 14.045 1.994 1.00 98.50 187 GLY A CA 1
ATOM 1496 C C . GLY A 1 187 ? 2.097 14.007 3.507 1.00 98.50 187 GLY A C 1
ATOM 1497 O O . GLY A 1 187 ? 1.191 14.389 4.253 1.00 98.50 187 GLY A O 1
ATOM 1498 N N . MET A 1 188 ? 3.295 13.639 3.971 1.00 98.31 188 MET A N 1
ATOM 1499 C CA . MET A 1 188 ? 3.670 13.647 5.390 1.00 98.31 188 MET A CA 1
ATOM 1500 C C . MET A 1 188 ? 3.475 15.030 6.020 1.00 98.31 188 MET A C 1
ATOM 1502 O O . MET A 1 188 ? 2.940 15.147 7.126 1.00 98.31 188 MET A O 1
ATOM 1506 N N . ILE A 1 189 ? 3.866 16.095 5.311 1.00 98.19 189 ILE A N 1
ATOM 1507 C CA . ILE A 1 189 ? 3.647 17.474 5.758 1.00 98.19 189 ILE A CA 1
ATOM 1508 C C . ILE A 1 189 ? 2.148 17.786 5.810 1.00 98.19 189 ILE A C 1
ATOM 1510 O O . ILE A 1 189 ? 1.675 18.276 6.837 1.00 98.19 189 ILE A O 1
ATOM 1514 N N . ALA A 1 190 ? 1.389 17.490 4.753 1.00 98.44 190 ALA A N 1
ATOM 1515 C CA . ALA A 1 190 ? -0.038 17.794 4.674 1.00 98.44 190 ALA A CA 1
ATOM 1516 C C . ALA A 1 190 ? -0.835 17.110 5.798 1.00 98.44 190 ALA A C 1
ATOM 1518 O O . ALA A 1 190 ? -1.571 17.774 6.529 1.00 98.44 190 ALA A O 1
ATOM 1519 N N . PHE A 1 191 ? -0.625 15.811 6.011 1.00 98.19 191 PHE A N 1
ATOM 1520 C CA . PHE A 1 191 ? -1.302 15.046 7.063 1.00 98.19 191 PHE A CA 1
ATOM 1521 C C . PHE A 1 191 ? -0.796 15.339 8.481 1.00 98.19 191 PHE A C 1
ATOM 1523 O O . PHE A 1 191 ? -1.456 14.962 9.451 1.00 98.19 191 PHE A O 1
ATOM 1530 N N . SER A 1 192 ? 0.312 16.075 8.633 1.00 96.25 192 SER A N 1
ATOM 1531 C CA . SER A 1 192 ? 0.730 16.606 9.937 1.00 96.25 192 SER A CA 1
ATOM 1532 C C . SER A 1 192 ? -0.171 17.743 10.448 1.00 96.25 192 SER A C 1
ATOM 1534 O O . SER A 1 192 ? -0.104 18.085 11.634 1.00 96.25 192 SER A O 1
ATOM 1536 N N . PHE A 1 193 ? -1.012 18.318 9.576 1.00 96.44 193 PHE A N 1
ATOM 1537 C CA . PHE A 1 193 ? -2.011 19.324 9.926 1.00 96.44 193 PHE A CA 1
ATOM 1538 C C . PHE A 1 193 ? -3.372 18.674 10.206 1.00 96.44 193 PHE A C 1
ATOM 1540 O O . PHE A 1 193 ? -4.018 18.140 9.303 1.00 96.44 193 PHE A O 1
ATOM 1547 N N . ASP A 1 194 ? -3.876 18.831 11.433 1.00 96.12 194 ASP A N 1
ATOM 1548 C CA . ASP A 1 194 ? -5.162 18.258 11.860 1.00 96.12 194 ASP A CA 1
ATOM 1549 C C . ASP A 1 194 ? -6.331 18.615 10.935 1.00 96.12 194 ASP A C 1
ATOM 1551 O O . ASP A 1 194 ? -7.219 17.798 10.726 1.00 96.12 194 ASP A O 1
ATOM 1555 N N . GLY A 1 195 ? -6.366 19.835 10.389 1.00 96.69 195 GLY A N 1
ATOM 1556 C CA . GLY A 1 195 ? -7.441 20.262 9.489 1.00 96.69 195 GLY A CA 1
ATOM 1557 C C . GLY A 1 195 ? -7.482 19.458 8.188 1.00 96.69 195 GLY A C 1
ATOM 1558 O O . GLY A 1 195 ? -8.566 19.123 7.713 1.00 96.69 195 GLY A O 1
ATOM 1559 N N . PHE A 1 196 ? -6.311 19.114 7.646 1.00 97.50 196 PHE A N 1
ATOM 1560 C CA . PHE A 1 196 ? -6.196 18.287 6.449 1.00 97.50 196 PHE A CA 1
ATOM 1561 C C . PHE A 1 196 ? -6.566 16.836 6.767 1.00 97.50 196 PHE A C 1
ATOM 1563 O O . PHE A 1 196 ? -7.455 16.279 6.131 1.00 97.50 196 PHE A O 1
ATOM 1570 N N . ALA A 1 197 ? -5.992 16.262 7.829 1.00 97.69 197 ALA A N 1
ATOM 1571 C CA . ALA A 1 197 ? -6.304 14.903 8.270 1.00 97.69 197 ALA A CA 1
ATOM 1572 C C . ALA A 1 197 ? -7.804 14.711 8.594 1.00 97.69 197 ALA A C 1
ATOM 1574 O O . ALA A 1 197 ? -8.427 13.761 8.124 1.00 97.69 197 ALA A O 1
ATOM 1575 N N . LYS A 1 198 ? -8.427 15.656 9.316 1.00 96.62 198 LYS A N 1
ATOM 1576 C CA . LYS A 1 198 ? -9.867 15.631 9.646 1.00 96.62 198 LYS A CA 1
ATOM 1577 C C . LYS A 1 198 ? -10.771 15.759 8.423 1.00 96.62 198 LYS A C 1
ATOM 1579 O O . LYS A 1 198 ? -11.905 15.293 8.456 1.00 96.62 198 LYS A O 1
ATOM 1584 N N . TRP A 1 199 ? -10.314 16.372 7.332 1.00 97.06 199 TRP A N 1
ATOM 1585 C CA . TRP A 1 199 ? -11.100 16.402 6.096 1.00 97.06 199 TRP A CA 1
ATOM 1586 C C . TRP A 1 199 ? -11.304 14.984 5.536 1.00 97.06 199 TRP A C 1
ATOM 1588 O O . TRP A 1 199 ? -12.411 14.658 5.101 1.00 97.06 199 TRP A O 1
ATOM 1598 N N . PHE A 1 200 ? -10.269 14.140 5.632 1.00 97.25 200 PHE A N 1
ATOM 1599 C CA . PHE A 1 200 ? -10.284 12.726 5.235 1.00 97.25 200 PHE A CA 1
ATOM 1600 C C . PHE A 1 200 ? -10.925 11.792 6.272 1.00 97.25 200 PHE A C 1
ATOM 1602 O O . PHE A 1 200 ? -11.149 10.620 5.975 1.00 97.25 200 PHE A O 1
ATOM 1609 N N . ASN A 1 201 ? -11.267 12.299 7.458 1.00 94.81 201 ASN A N 1
ATOM 1610 C CA . ASN A 1 201 ? -12.045 11.569 8.450 1.00 94.81 201 ASN A CA 1
ATOM 1611 C C . ASN A 1 201 ? -13.115 12.460 9.101 1.00 94.81 201 ASN A C 1
ATOM 1613 O O . ASN A 1 201 ? -12.902 13.077 10.145 1.00 94.81 201 ASN A O 1
ATOM 1617 N N . SER A 1 202 ? -14.285 12.523 8.466 1.00 91.56 202 SER A N 1
ATOM 1618 C CA . SER A 1 202 ? -15.407 13.366 8.906 1.00 91.56 202 SER A CA 1
ATOM 1619 C C . SER A 1 202 ? -16.762 12.650 8.902 1.00 91.56 202 SER A C 1
ATOM 1621 O O . SER A 1 202 ? -17.807 13.302 8.880 1.00 91.56 202 SER A O 1
ATOM 1623 N N . GLY A 1 203 ? -16.767 11.315 8.857 1.00 86.12 203 GLY A N 1
ATOM 1624 C CA . GLY A 1 203 ? -17.971 10.478 8.765 1.00 86.12 203 GLY A CA 1
ATOM 1625 C C . GLY A 1 203 ? -18.633 10.489 7.381 1.00 86.12 203 GLY A C 1
ATOM 1626 O O . GLY A 1 203 ? -18.994 9.439 6.867 1.00 86.12 203 GLY A O 1
ATOM 1627 N N . THR A 1 204 ? -18.732 11.643 6.718 1.00 93.12 204 THR A N 1
ATOM 1628 C CA . THR A 1 204 ? -19.153 11.749 5.301 1.00 93.12 204 THR A CA 1
ATOM 1629 C C . THR A 1 204 ? -18.015 11.494 4.318 1.00 93.12 204 THR A C 1
ATOM 1631 O O . THR A 1 204 ? -18.261 11.318 3.128 1.00 93.12 204 THR A O 1
ATOM 1634 N N . ARG A 1 205 ? -16.774 11.499 4.812 1.00 96.31 205 ARG A N 1
ATOM 1635 C CA . ARG A 1 205 ? -15.542 11.151 4.103 1.00 96.31 205 ARG A CA 1
ATOM 1636 C C . ARG A 1 205 ? -14.702 10.322 5.044 1.00 96.31 205 ARG A C 1
ATOM 1638 O O . ARG A 1 205 ? -14.499 10.735 6.190 1.00 96.31 205 ARG A O 1
ATOM 1645 N N . GLU A 1 206 ? -14.257 9.184 4.560 1.00 96.12 206 GLU A N 1
ATOM 1646 C CA . GLU A 1 206 ? -13.477 8.242 5.337 1.00 96.12 206 GLU A CA 1
ATOM 1647 C C . GLU A 1 206 ? -12.375 7.672 4.451 1.00 96.12 206 GLU A C 1
ATOM 1649 O O . GLU A 1 206 ? -12.643 7.203 3.342 1.00 96.12 206 GLU A O 1
ATOM 1654 N N . TYR A 1 207 ? -11.142 7.757 4.939 1.00 97.50 207 TYR A N 1
ATOM 1655 C CA . TYR A 1 207 ? -9.955 7.277 4.252 1.00 97.50 207 TYR A CA 1
ATOM 1656 C C . TYR A 1 207 ? -9.240 6.246 5.117 1.00 97.50 207 TYR A C 1
ATOM 1658 O O . TYR A 1 207 ? -8.922 6.522 6.275 1.00 97.50 207 TYR A O 1
ATOM 1666 N N . TYR A 1 208 ? -9.010 5.058 4.565 1.00 96.38 208 TYR A N 1
ATOM 1667 C CA . TYR A 1 208 ? -8.460 3.924 5.298 1.00 96.38 208 TYR A CA 1
ATOM 1668 C C . TYR A 1 208 ? -7.266 3.320 4.586 1.00 96.38 208 TYR A C 1
ATOM 1670 O O . TYR A 1 208 ? -7.226 3.261 3.363 1.00 96.38 208 TYR A O 1
ATOM 1678 N N . TYR A 1 209 ? -6.331 2.821 5.389 1.00 97.50 209 TYR A N 1
ATOM 1679 C CA . TYR A 1 209 ? -5.242 1.961 4.950 1.00 97.50 209 TYR A CA 1
ATOM 1680 C C . TYR A 1 209 ? -5.594 0.519 5.296 1.00 97.50 209 TYR A C 1
ATOM 1682 O O . TYR A 1 209 ? -5.818 0.202 6.475 1.00 97.50 209 TYR A O 1
ATOM 1690 N N . TRP A 1 210 ? -5.603 -0.328 4.276 1.00 96.88 210 TRP A N 1
ATOM 1691 C CA . TRP A 1 210 ? -5.805 -1.763 4.358 1.00 96.88 210 TRP A CA 1
ATOM 1692 C C . TRP A 1 210 ? -4.530 -2.480 3.900 1.00 96.88 210 TRP A C 1
ATOM 1694 O O . TRP A 1 210 ? -4.244 -2.501 2.702 1.00 96.88 210 TRP A O 1
ATOM 1704 N N . PRO A 1 211 ? -3.746 -3.047 4.835 1.00 95.88 211 PRO A N 1
ATOM 1705 C CA . PRO A 1 211 ? -2.614 -3.888 4.484 1.00 95.88 211 PRO A CA 1
ATOM 1706 C C . PRO A 1 211 ? -3.093 -5.223 3.906 1.00 95.88 211 PRO A C 1
ATOM 1708 O O . PRO A 1 211 ? -4.182 -5.702 4.233 1.00 95.88 211 PRO A O 1
ATOM 1711 N N . GLY A 1 212 ? -2.234 -5.864 3.124 1.00 94.44 212 GLY A N 1
ATOM 1712 C CA . GLY A 1 212 ? -2.342 -7.282 2.810 1.00 94.44 212 GLY A CA 1
ATOM 1713 C C . GLY A 1 212 ? -2.072 -8.178 4.025 1.00 94.44 212 GLY A C 1
ATOM 1714 O O . GLY A 1 212 ? -1.873 -7.730 5.162 1.00 94.44 212 GLY A O 1
ATOM 1715 N N . GLN A 1 213 ? -2.039 -9.483 3.769 1.00 94.56 213 GLN A N 1
ATOM 1716 C CA . GLN A 1 213 ? -1.657 -10.512 4.731 1.00 94.56 213 GLN A CA 1
ATOM 1717 C C . GLN A 1 213 ? -0.398 -11.217 4.198 1.00 94.56 213 GLN A C 1
ATOM 1719 O O . GLN A 1 213 ? -0.535 -12.255 3.551 1.00 94.56 213 GLN A O 1
ATOM 1724 N N . PRO A 1 214 ? 0.816 -10.671 4.436 1.00 93.94 214 PRO A N 1
ATOM 1725 C CA . PRO A 1 214 ? 2.056 -11.202 3.878 1.00 93.94 214 PRO A CA 1
ATOM 1726 C C . PRO A 1 214 ? 2.269 -12.669 4.245 1.00 93.94 214 PRO A C 1
ATOM 1728 O O . PRO A 1 214 ? 2.363 -13.020 5.426 1.00 93.94 214 PRO A O 1
ATOM 1731 N N . VAL A 1 215 ? 2.386 -13.519 3.233 1.00 92.38 215 VAL A N 1
ATOM 1732 C CA . VAL A 1 215 ? 2.620 -14.953 3.365 1.00 92.38 215 VAL A CA 1
ATOM 1733 C C . VAL A 1 215 ? 4.014 -15.287 2.856 1.00 92.38 215 VAL A C 1
ATOM 1735 O O . VAL A 1 215 ? 4.380 -14.921 1.745 1.00 92.38 215 VAL A O 1
ATOM 1738 N N . ILE A 1 216 ? 4.777 -16.009 3.673 1.00 92.12 216 ILE A N 1
ATOM 1739 C CA . ILE A 1 216 ? 6.024 -16.654 3.279 1.00 92.12 216 ILE A CA 1
ATOM 1740 C C . ILE A 1 216 ? 5.742 -18.134 3.031 1.00 92.12 216 ILE A C 1
ATOM 1742 O O . ILE A 1 216 ? 5.257 -18.839 3.926 1.00 92.12 216 ILE A O 1
ATOM 1746 N N . ASP A 1 217 ? 6.099 -18.616 1.844 1.00 91.62 217 ASP A N 1
ATOM 1747 C CA . ASP A 1 217 ? 6.162 -20.048 1.560 1.00 91.62 217 ASP A CA 1
ATOM 1748 C C . ASP A 1 217 ? 7.545 -20.600 1.968 1.00 91.62 217 ASP A C 1
ATOM 1750 O O . ASP A 1 217 ? 8.581 -20.183 1.441 1.00 91.62 217 ASP A O 1
ATOM 1754 N N . PRO A 1 218 ? 7.609 -21.537 2.933 1.00 88.44 218 PRO A N 1
ATOM 1755 C CA . PRO A 1 218 ? 8.874 -22.073 3.428 1.00 88.44 218 PRO A CA 1
ATOM 1756 C C . PRO A 1 218 ? 9.593 -22.998 2.429 1.00 88.44 218 PRO A C 1
ATOM 1758 O O . PRO A 1 218 ? 10.765 -23.318 2.643 1.00 88.44 218 PRO A O 1
ATOM 1761 N N . TYR A 1 219 ? 8.926 -23.462 1.368 1.00 87.25 219 TYR A N 1
ATOM 1762 C CA . TYR A 1 219 ? 9.477 -24.384 0.372 1.00 87.25 219 TYR A CA 1
ATOM 1763 C C . TYR A 1 219 ? 10.203 -23.684 -0.774 1.00 87.25 219 TYR A C 1
ATOM 1765 O O . TYR A 1 219 ? 11.117 -24.279 -1.357 1.00 87.25 219 TYR A O 1
ATOM 1773 N N . ASP A 1 220 ? 9.795 -22.470 -1.136 1.00 84.69 220 ASP A N 1
ATOM 1774 C CA . ASP A 1 220 ? 10.427 -21.673 -2.194 1.00 84.69 220 ASP A CA 1
ATOM 1775 C C . ASP A 1 220 ? 10.963 -20.316 -1.715 1.00 84.69 220 ASP A C 1
ATOM 1777 O O . ASP A 1 220 ? 11.677 -19.660 -2.470 1.00 84.69 220 ASP A O 1
ATOM 1781 N N . GLN A 1 221 ? 10.722 -19.953 -0.447 1.00 87.38 221 GLN A N 1
ATOM 1782 C CA . GLN A 1 221 ? 11.088 -18.662 0.157 1.00 87.38 221 GLN A CA 1
ATOM 1783 C C . GLN A 1 221 ? 10.411 -17.467 -0.529 1.00 87.38 221 GLN A C 1
ATOM 1785 O O . GLN A 1 221 ? 10.905 -16.339 -0.466 1.00 87.38 221 GLN A O 1
ATOM 1790 N N . GLY A 1 222 ? 9.282 -17.723 -1.184 1.00 89.94 222 GLY A N 1
ATOM 1791 C CA . GLY A 1 222 ? 8.450 -16.721 -1.808 1.00 89.94 222 GLY A CA 1
ATOM 1792 C C . GLY A 1 222 ? 7.680 -15.893 -0.786 1.00 89.94 222 GLY A C 1
ATOM 1793 O O . GLY A 1 222 ? 7.097 -16.454 0.141 1.00 89.94 222 GLY A O 1
ATOM 1794 N N . LEU A 1 223 ? 7.645 -14.578 -0.981 1.00 92.44 223 LEU A N 1
ATOM 1795 C CA . LEU A 1 223 ? 6.709 -13.657 -0.345 1.00 92.44 223 LEU A CA 1
ATOM 1796 C C . LEU A 1 223 ? 5.539 -13.409 -1.305 1.00 92.44 223 LEU A C 1
ATOM 1798 O O . LEU A 1 223 ? 5.747 -13.234 -2.504 1.00 92.44 223 LEU A O 1
ATOM 1802 N N . PHE A 1 224 ? 4.314 -13.440 -0.796 1.00 91.44 224 PHE A N 1
ATOM 1803 C CA . PHE A 1 224 ? 3.114 -13.102 -1.560 1.00 91.44 224 PHE A CA 1
ATOM 1804 C C . PHE A 1 224 ? 2.012 -12.572 -0.642 1.00 91.44 224 PHE A C 1
ATOM 1806 O O . PHE A 1 224 ? 2.077 -12.705 0.580 1.00 91.44 224 PHE A O 1
ATOM 1813 N N . ASN A 1 225 ? 0.981 -11.971 -1.241 1.00 92.56 225 ASN A N 1
ATOM 1814 C CA . ASN A 1 225 ? -0.179 -11.400 -0.548 1.00 92.56 225 ASN A CA 1
ATOM 1815 C C . ASN A 1 225 ? 0.137 -10.267 0.457 1.00 92.56 225 ASN A C 1
ATOM 1817 O O . ASN A 1 225 ? -0.726 -9.835 1.219 1.00 92.56 225 ASN A O 1
ATOM 1821 N N . GLN A 1 226 ? 1.360 -9.745 0.445 1.00 94.25 226 GLN A N 1
ATOM 1822 C CA . GLN A 1 226 ? 1.687 -8.437 0.996 1.00 94.25 226 GLN A CA 1
ATOM 1823 C C . GLN A 1 226 ? 1.097 -7.349 0.106 1.00 94.25 226 GLN A C 1
ATOM 1825 O O . GLN A 1 226 ? 0.951 -7.562 -1.088 1.00 94.25 226 GLN A O 1
ATOM 1830 N N . GLY A 1 227 ? 0.745 -6.192 0.641 1.00 93.62 227 GLY A N 1
ATOM 1831 C CA . GLY A 1 227 ? 0.331 -5.071 -0.188 1.00 93.62 227 GLY A CA 1
ATOM 1832 C C . GLY A 1 227 ? -0.271 -3.929 0.593 1.00 93.62 227 GLY A C 1
ATOM 1833 O O . GLY A 1 227 ? -0.564 -4.059 1.780 1.00 93.62 227 GLY A O 1
ATOM 1834 N N . GLU A 1 228 ? -0.499 -2.827 -0.096 1.00 94.94 228 GLU A N 1
ATOM 1835 C CA . GLU A 1 228 ? -1.165 -1.663 0.455 1.00 94.94 228 GLU A CA 1
ATOM 1836 C C . GLU A 1 228 ? -2.366 -1.293 -0.397 1.00 94.94 228 GLU A C 1
ATOM 1838 O O . GLU A 1 228 ? -2.319 -1.271 -1.625 1.00 94.94 228 GLU A O 1
ATOM 1843 N N . SER A 1 229 ? -3.485 -1.025 0.255 1.00 95.75 229 SER A N 1
ATOM 1844 C CA . SER A 1 229 ? -4.679 -0.525 -0.406 1.00 95.75 229 SER A CA 1
ATOM 1845 C C . SER A 1 229 ? -5.250 0.617 0.408 1.00 95.75 229 SER A C 1
ATOM 1847 O O . SER A 1 229 ? -5.442 0.514 1.620 1.00 95.75 229 SER A O 1
ATOM 1849 N N . TYR A 1 230 ? -5.537 1.712 -0.275 1.00 97.69 230 TYR A N 1
ATOM 1850 C CA . TYR A 1 230 ? -6.121 2.903 0.301 1.00 97.69 230 TYR A CA 1
ATOM 1851 C C . TYR A 1 230 ? -7.560 3.022 -0.170 1.00 97.69 230 TYR A C 1
ATOM 1853 O O . TYR A 1 230 ? -7.812 3.218 -1.356 1.00 97.69 230 TYR A O 1
ATOM 1861 N N . LEU A 1 231 ? -8.511 2.892 0.755 1.00 97.69 231 LEU A N 1
ATOM 1862 C CA . LEU A 1 231 ? -9.927 3.075 0.458 1.00 97.69 231 LEU A CA 1
ATOM 1863 C C . LEU A 1 231 ? -10.347 4.489 0.843 1.00 97.69 231 LEU A C 1
ATOM 1865 O O . LEU A 1 231 ? -10.342 4.835 2.024 1.00 97.69 231 LEU A O 1
ATOM 1869 N N . PHE A 1 232 ? -10.812 5.265 -0.130 1.00 98.00 232 PHE A N 1
ATOM 1870 C CA . PHE A 1 232 ? -11.547 6.499 0.100 1.00 98.00 232 PHE A CA 1
ATOM 1871 C C . PHE A 1 232 ? -13.033 6.291 -0.174 1.00 98.00 232 PHE A C 1
ATOM 1873 O O . PHE A 1 232 ? -13.424 5.987 -1.302 1.00 98.00 232 PHE A O 1
ATOM 1880 N N . ARG A 1 233 ? -13.878 6.501 0.840 1.00 97.19 233 ARG A N 1
ATOM 1881 C CA . ARG A 1 233 ? -15.335 6.503 0.676 1.00 97.19 233 ARG A CA 1
ATOM 1882 C C . ARG A 1 233 ? -15.964 7.828 1.075 1.00 97.19 233 ARG A C 1
ATOM 1884 O O . ARG A 1 233 ? -15.550 8.451 2.053 1.00 97.19 233 ARG A O 1
ATOM 1891 N N . PHE A 1 234 ? -16.974 8.264 0.323 1.00 97.69 234 PHE A N 1
ATOM 1892 C CA . PHE A 1 234 ? -17.637 9.550 0.538 1.00 97.69 234 PHE A CA 1
ATOM 1893 C C . PHE A 1 234 ? -19.136 9.539 0.202 1.00 97.69 234 PHE A C 1
ATOM 1895 O O . PHE A 1 234 ? -19.585 8.866 -0.725 1.00 97.69 234 PHE A O 1
ATOM 1902 N N . GLY A 1 235 ? -19.914 10.313 0.962 1.00 96.44 235 GLY A N 1
ATOM 1903 C CA . GLY A 1 235 ? -21.375 10.405 0.858 1.00 96.44 235 GLY A CA 1
ATOM 1904 C C . GLY A 1 235 ? -22.097 10.103 2.176 1.00 96.44 235 GLY A C 1
ATOM 1905 O O . GLY A 1 235 ? -21.470 9.922 3.220 1.00 96.44 235 GLY A O 1
ATOM 1906 N N . GLU A 1 236 ? -23.428 10.047 2.117 1.00 92.94 236 GLU A N 1
ATOM 1907 C CA . GLU A 1 236 ? -24.315 9.689 3.234 1.00 92.94 236 GLU A CA 1
ATOM 1908 C C . GLU A 1 236 ? -25.036 8.366 2.932 1.00 92.94 236 GLU A C 1
ATOM 1910 O O . GLU A 1 236 ? -25.444 8.125 1.797 1.00 92.94 236 GLU A O 1
ATOM 1915 N N . GLY A 1 237 ? -25.218 7.506 3.940 1.00 92.44 237 GLY A N 1
ATOM 1916 C CA . GLY A 1 237 ? -25.807 6.179 3.744 1.00 92.44 237 GLY A CA 1
ATOM 1917 C C . GLY A 1 237 ? -24.909 5.293 2.878 1.00 92.44 237 GLY A C 1
ATOM 1918 O O . GLY A 1 237 ? -23.802 4.957 3.291 1.00 92.44 237 GLY A O 1
ATOM 1919 N N . THR A 1 238 ? -25.376 4.931 1.678 1.00 95.25 238 THR A N 1
ATOM 1920 C CA . THR A 1 238 ? -24.528 4.273 0.669 1.00 95.25 238 THR A CA 1
ATOM 1921 C C . THR A 1 238 ? -23.516 5.275 0.122 1.00 95.25 238 THR A C 1
ATOM 1923 O O . THR A 1 238 ? -23.892 6.303 -0.441 1.00 95.25 238 THR A O 1
ATOM 1926 N N . LYS A 1 239 ? -22.228 4.972 0.274 1.00 97.00 239 LYS A N 1
ATOM 1927 C CA . LYS A 1 239 ? -21.130 5.864 -0.111 1.00 97.00 239 LYS A CA 1
ATOM 1928 C C . LYS A 1 239 ? -20.536 5.449 -1.444 1.00 97.00 239 LYS A C 1
ATOM 1930 O O . LYS A 1 239 ? -20.476 4.263 -1.753 1.00 97.00 239 LYS A O 1
ATOM 1935 N N . TRP A 1 240 ? -20.050 6.423 -2.201 1.00 98.50 240 TRP A N 1
ATOM 1936 C CA . TRP A 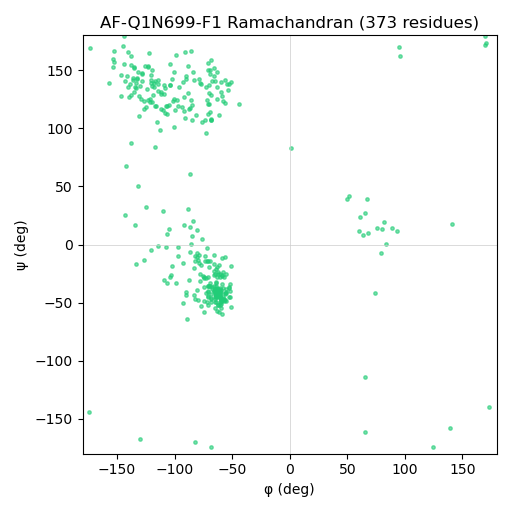1 240 ? -19.085 6.159 -3.264 1.00 98.50 240 TRP A CA 1
ATOM 1937 C C . TRP A 1 240 ? -17.791 5.663 -2.642 1.00 98.50 240 TRP A C 1
ATOM 1939 O O . TRP A 1 240 ? -17.426 6.123 -1.562 1.00 98.50 240 TRP A O 1
ATOM 1949 N N . ALA A 1 241 ? -17.108 4.756 -3.324 1.00 98.19 241 ALA A N 1
ATOM 1950 C CA . ALA A 1 241 ? -15.863 4.170 -2.869 1.00 98.19 241 ALA A CA 1
ATOM 1951 C C . ALA A 1 241 ? -14.846 4.143 -4.010 1.00 98.19 241 ALA A C 1
ATOM 1953 O O . ALA A 1 241 ? -15.180 3.788 -5.142 1.00 98.19 241 ALA A O 1
ATOM 1954 N N . VAL A 1 242 ? -13.613 4.523 -3.698 1.00 97.94 242 VAL A N 1
ATOM 1955 C CA . VAL A 1 242 ? -12.453 4.466 -4.583 1.00 97.94 242 VAL A CA 1
ATOM 1956 C C . VAL A 1 242 ? -11.343 3.764 -3.817 1.00 97.94 242 VAL A C 1
ATOM 1958 O O . VAL A 1 242 ? -11.022 4.179 -2.705 1.00 97.94 242 VAL A O 1
ATOM 1961 N N . ALA A 1 243 ? -10.783 2.704 -4.388 1.00 97.12 243 ALA A N 1
ATOM 1962 C CA . ALA A 1 243 ? -9.587 2.057 -3.870 1.00 97.12 243 ALA A CA 1
ATOM 1963 C C . ALA A 1 243 ? -8.410 2.320 -4.803 1.00 97.12 243 ALA A C 1
ATOM 1965 O O . ALA A 1 243 ? -8.562 2.238 -6.025 1.00 97.12 243 ALA A O 1
ATOM 1966 N N . THR A 1 244 ? -7.254 2.613 -4.221 1.00 95.94 244 THR A N 1
ATOM 1967 C CA . THR A 1 244 ? -5.982 2.742 -4.935 1.00 95.94 244 THR A CA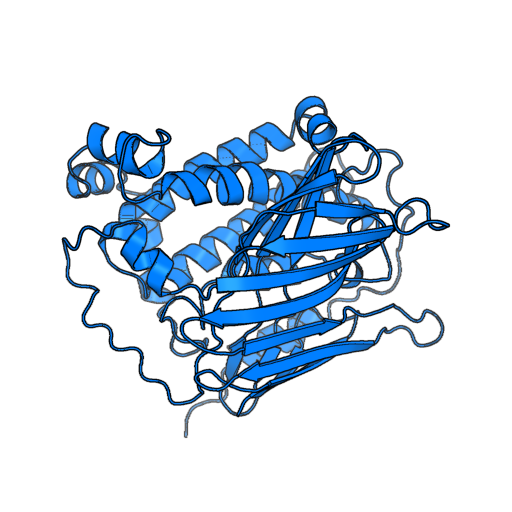 1
ATOM 1968 C C . THR A 1 244 ? -4.895 1.969 -4.203 1.00 95.94 244 THR A C 1
ATOM 1970 O O . THR A 1 244 ? -4.868 1.975 -2.971 1.00 95.94 244 THR A O 1
ATOM 1973 N N . GLY A 1 245 ? -3.985 1.336 -4.934 1.00 92.88 245 GLY A N 1
ATOM 1974 C CA . GLY A 1 245 ? -2.834 0.631 -4.370 1.00 92.88 245 GLY A CA 1
ATOM 1975 C C . GLY A 1 245 ? -2.556 -0.683 -5.069 1.00 92.88 245 GLY A C 1
ATOM 1976 O O . GLY A 1 245 ? -2.958 -0.898 -6.212 1.00 92.88 245 GLY A O 1
ATOM 1977 N N . MET A 1 246 ? -1.855 -1.567 -4.368 1.00 90.25 246 MET A N 1
ATOM 1978 C CA . MET A 1 246 ? -1.517 -2.892 -4.855 1.00 90.25 246 MET A CA 1
ATOM 1979 C C . MET A 1 246 ? -1.948 -3.971 -3.850 1.00 90.25 246 MET A C 1
ATOM 1981 O O . MET A 1 246 ? -1.508 -3.974 -2.697 1.00 90.25 246 MET A O 1
ATOM 1985 N N . PRO A 1 247 ? -2.773 -4.938 -4.285 1.00 85.62 247 PRO A N 1
ATOM 1986 C CA . PRO A 1 247 ? -2.962 -5.299 -5.691 1.00 85.62 247 PRO A CA 1
ATOM 1987 C C . PRO A 1 247 ? -4.195 -4.654 -6.348 1.00 85.62 247 PRO A C 1
ATOM 1989 O O . PRO A 1 247 ? -4.345 -4.733 -7.563 1.00 85.62 247 PRO A O 1
ATOM 1992 N N . ALA A 1 248 ? -5.077 -4.020 -5.570 1.00 87.75 248 ALA A N 1
ATOM 1993 C CA . ALA A 1 248 ? -6.391 -3.623 -6.052 1.00 87.75 248 ALA A CA 1
ATOM 1994 C C . ALA A 1 248 ? -6.546 -2.110 -6.226 1.00 87.75 248 ALA A C 1
ATOM 1996 O O . ALA A 1 248 ? -6.351 -1.327 -5.295 1.00 87.75 248 ALA A O 1
ATOM 1997 N N . ASN A 1 249 ? -7.022 -1.724 -7.407 1.00 94.31 249 ASN A N 1
ATOM 1998 C CA . ASN A 1 249 ? -7.521 -0.386 -7.709 1.00 94.31 249 ASN A CA 1
ATOM 1999 C C . ASN A 1 249 ? -8.980 -0.510 -8.134 1.00 94.31 249 ASN A C 1
ATOM 2001 O O . ASN A 1 249 ? -9.356 -1.525 -8.705 1.00 94.31 249 ASN A O 1
ATOM 2005 N N . GLY A 1 250 ? -9.837 0.477 -7.899 1.00 96.69 250 GLY A N 1
ATOM 2006 C CA . GLY A 1 250 ? -11.213 0.366 -8.377 1.00 96.69 250 GLY A CA 1
ATOM 2007 C C . GLY A 1 250 ? -12.160 1.424 -7.864 1.00 96.69 250 GLY A C 1
ATOM 2008 O O . GLY A 1 250 ? -11.829 2.229 -6.996 1.00 96.69 250 GLY A O 1
ATOM 2009 N N . VAL A 1 251 ? -13.372 1.392 -8.406 1.00 98.38 251 VAL A N 1
ATOM 2010 C CA . VAL A 1 251 ? -14.460 2.288 -8.020 1.00 98.38 251 VAL A CA 1
ATOM 2011 C C . VAL A 1 251 ? -15.738 1.500 -7.781 1.00 98.38 251 VAL A C 1
ATOM 2013 O O . VAL A 1 251 ? -15.996 0.476 -8.414 1.00 98.38 251 VAL A O 1
ATOM 2016 N N . GLY A 1 252 ? -16.566 1.981 -6.868 1.00 98.44 252 GLY A N 1
ATOM 2017 C CA . GLY A 1 252 ? -17.839 1.347 -6.577 1.00 98.44 252 GLY A CA 1
ATOM 2018 C C . GLY A 1 252 ? -18.536 1.975 -5.389 1.00 98.44 252 GLY A C 1
ATOM 2019 O O . GLY A 1 252 ? -18.555 3.201 -5.250 1.00 98.44 252 GLY A O 1
ATOM 2020 N N . PHE A 1 253 ? -19.134 1.132 -4.553 1.00 98.25 253 PHE A N 1
ATOM 2021 C CA . PHE A 1 253 ? -20.027 1.570 -3.488 1.00 98.25 253 PHE A CA 1
ATOM 2022 C C . PHE A 1 253 ? -19.757 0.840 -2.177 1.00 98.25 253 PHE A C 1
ATOM 2024 O O . PHE A 1 253 ? -19.526 -0.368 -2.169 1.00 98.25 253 PHE A O 1
ATOM 2031 N N . SER A 1 254 ? -19.853 1.575 -1.071 1.00 97.50 254 SER A N 1
ATOM 2032 C CA . SER A 1 254 ? -19.868 1.042 0.291 1.00 97.50 254 SER A CA 1
ATOM 2033 C C . SER A 1 254 ? -21.276 1.138 0.864 1.00 97.50 254 SER A C 1
ATOM 2035 O O . SER A 1 254 ? -21.824 2.232 1.018 1.00 97.50 254 SER A O 1
ATOM 2037 N N . PHE A 1 255 ? -21.850 -0.007 1.206 1.00 95.75 255 PHE A N 1
ATOM 2038 C CA . PHE A 1 255 ? -23.171 -0.141 1.798 1.00 95.75 255 PHE A CA 1
ATOM 2039 C C . PHE A 1 255 ? -23.024 -0.277 3.316 1.00 95.75 255 PHE A C 1
ATOM 2041 O O . PHE A 1 255 ? -22.293 -1.168 3.758 1.00 95.75 255 PHE A O 1
ATOM 2048 N N . PRO A 1 256 ? -23.673 0.580 4.119 1.00 94.19 256 PRO A N 1
ATOM 2049 C CA . PRO A 1 256 ? -23.717 0.375 5.557 1.00 94.19 256 PRO A CA 1
ATOM 2050 C C . PRO A 1 256 ? -24.502 -0.910 5.847 1.00 94.19 256 PRO A C 1
ATOM 2052 O O . PRO A 1 256 ? -25.500 -1.197 5.182 1.00 94.19 256 PRO A O 1
ATOM 2055 N N . LEU A 1 257 ? -24.042 -1.693 6.817 1.00 91.88 257 LEU A N 1
ATOM 2056 C CA . LEU A 1 257 ? -24.762 -2.872 7.290 1.00 91.88 257 LEU A CA 1
ATOM 2057 C C . LEU A 1 257 ? -25.674 -2.444 8.445 1.00 91.88 257 LEU A C 1
ATOM 2059 O O . LEU A 1 257 ? -25.195 -2.071 9.517 1.00 91.88 257 LEU A O 1
ATOM 2063 N N . ASP A 1 258 ? -26.987 -2.441 8.185 1.00 71.75 258 ASP A N 1
ATOM 2064 C CA . ASP A 1 258 ? -28.017 -2.023 9.142 1.00 71.75 258 ASP A CA 1
ATOM 2065 C C . ASP A 1 258 ? -27.859 -2.784 10.478 1.00 71.75 258 ASP A C 1
ATOM 2067 O O . ASP A 1 258 ? -27.573 -3.980 10.489 1.00 71.75 258 ASP A O 1
ATOM 2071 N N . ASP A 1 259 ? -28.023 -2.071 11.599 1.00 67.38 259 ASP A N 1
ATOM 2072 C CA . ASP A 1 259 ? -27.834 -2.508 13.001 1.00 67.38 259 ASP A CA 1
ATOM 2073 C C . ASP A 1 259 ? -26.404 -2.483 13.574 1.00 67.38 259 ASP A C 1
ATOM 2075 O O . ASP A 1 259 ? -26.217 -2.759 14.764 1.00 67.38 259 ASP A O 1
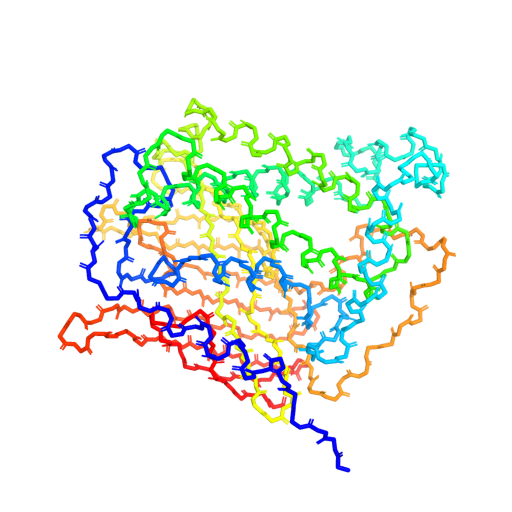ATOM 2079 N N . MET A 1 260 ? -25.392 -2.069 12.803 1.00 61.88 260 MET A N 1
ATOM 2080 C CA . MET A 1 260 ? -24.040 -1.850 13.329 1.00 61.88 260 MET A CA 1
ATOM 2081 C C . MET A 1 260 ? -23.502 -0.485 12.897 1.00 61.88 260 MET A C 1
ATOM 2083 O O . MET A 1 260 ? -23.191 -0.275 11.733 1.00 61.88 260 MET A O 1
ATOM 2087 N N . GLU A 1 261 ? -23.362 0.448 13.851 1.00 63.34 261 GLU A N 1
ATOM 2088 C CA . GLU A 1 261 ? -23.049 1.875 13.607 1.00 63.34 261 GLU A CA 1
ATOM 2089 C C . GLU A 1 261 ? -21.831 2.143 12.696 1.00 63.34 261 GLU A C 1
ATOM 2091 O O . GLU A 1 261 ? -21.689 3.248 12.179 1.00 63.34 261 GLU A O 1
ATOM 2096 N N . PHE A 1 262 ? -20.941 1.166 12.497 1.00 71.62 262 PHE A N 1
ATOM 2097 C CA . PHE A 1 262 ? -19.676 1.356 11.792 1.00 71.62 262 PHE A CA 1
ATOM 2098 C C . PHE A 1 262 ? -19.257 0.169 10.914 1.00 71.62 262 PHE A C 1
ATOM 2100 O O . PHE A 1 262 ? -18.060 -0.016 10.694 1.00 71.62 262 PHE A O 1
ATOM 2107 N N . GLU A 1 263 ? -20.191 -0.658 10.445 1.00 90.44 263 GLU A N 1
ATOM 2108 C CA . GLU A 1 263 ? -19.866 -1.745 9.512 1.00 90.44 263 GLU A CA 1
ATOM 2109 C C . GLU A 1 263 ? -20.293 -1.422 8.088 1.00 90.44 263 GLU A C 1
ATOM 2111 O O . GLU A 1 263 ? -21.391 -0.916 7.851 1.00 90.44 263 GLU A O 1
ATOM 2116 N N . TYR A 1 264 ? -19.413 -1.735 7.137 1.00 95.56 264 TYR A N 1
ATOM 2117 C CA . TYR A 1 264 ? -19.674 -1.539 5.720 1.00 95.56 264 TYR A CA 1
ATOM 2118 C C . TYR A 1 264 ? -19.309 -2.781 4.922 1.00 95.56 264 TYR A C 1
ATOM 2120 O O . TYR A 1 264 ? -18.303 -3.447 5.172 1.00 95.56 264 TYR A O 1
ATOM 2128 N N . PHE A 1 265 ? -20.121 -3.038 3.905 1.00 97.00 265 PHE A N 1
ATOM 2129 C CA . PHE A 1 265 ? -19.794 -3.937 2.815 1.00 97.00 265 PHE A CA 1
ATOM 2130 C C . PHE A 1 265 ? -19.525 -3.106 1.563 1.00 97.00 265 PHE A C 1
ATOM 2132 O O . PHE A 1 265 ? -20.391 -2.367 1.103 1.00 97.00 265 PHE A O 1
ATOM 2139 N N . THR A 1 266 ? -18.321 -3.193 1.018 1.00 98.06 266 THR A N 1
ATOM 2140 C CA . THR A 1 266 ? -17.892 -2.435 -0.157 1.00 98.06 266 THR A CA 1
ATOM 2141 C C . THR A 1 266 ? -17.769 -3.360 -1.353 1.00 98.06 266 THR A C 1
ATOM 2143 O O . THR A 1 266 ? -17.182 -4.429 -1.234 1.00 98.06 266 THR A O 1
ATOM 2146 N N . VAL A 1 267 ? -18.291 -2.938 -2.503 1.00 98.38 267 VAL A N 1
ATOM 2147 C CA . VAL A 1 267 ? -18.151 -3.630 -3.790 1.00 98.38 267 VAL A CA 1
ATOM 2148 C C . VAL A 1 267 ? -17.528 -2.664 -4.785 1.00 98.38 267 VAL A C 1
ATOM 2150 O O . VAL A 1 267 ? -18.079 -1.585 -5.008 1.00 98.38 267 VAL A O 1
ATOM 2153 N N . LEU A 1 268 ? -16.409 -3.053 -5.390 1.00 98.44 268 LEU A N 1
ATOM 2154 C CA . LEU A 1 268 ? -15.691 -2.280 -6.398 1.00 98.44 268 LEU A CA 1
ATOM 2155 C C . LEU A 1 268 ? -15.594 -3.074 -7.700 1.00 98.44 268 LEU A C 1
ATOM 2157 O O . LEU A 1 268 ? -15.307 -4.271 -7.690 1.00 98.44 268 LEU A O 1
ATOM 2161 N N . LEU A 1 269 ? -15.782 -2.383 -8.819 1.00 98.12 269 LEU A N 1
ATOM 2162 C CA . LEU A 1 269 ? -15.284 -2.827 -10.113 1.00 98.12 269 LEU A CA 1
ATOM 2163 C C . LEU A 1 269 ? -13.899 -2.211 -10.298 1.00 98.12 269 LEU A C 1
ATOM 2165 O O . LEU A 1 269 ? -13.735 -0.996 -10.145 1.00 98.12 269 LEU A O 1
ATOM 2169 N N . GLY A 1 270 ? -12.906 -3.032 -10.600 1.00 95.25 270 GLY A N 1
ATOM 2170 C CA . GLY A 1 270 ? -11.537 -2.559 -10.598 1.00 95.25 270 GLY A CA 1
ATOM 2171 C C . GLY A 1 270 ? -10.550 -3.588 -11.101 1.00 95.25 270 GLY A C 1
ATOM 2172 O O . GLY A 1 270 ? -10.863 -4.357 -12.007 1.00 95.25 270 GLY A O 1
ATOM 2173 N N . SER A 1 271 ? -9.370 -3.586 -10.505 1.00 94.25 271 SER A N 1
ATOM 2174 C CA . SER A 1 271 ? -8.304 -4.514 -10.805 1.00 94.25 271 SER A CA 1
ATOM 2175 C C . SER A 1 271 ? -7.832 -5.314 -9.599 1.00 94.25 271 SER A C 1
ATOM 2177 O O . SER A 1 271 ? -8.164 -4.991 -8.457 1.00 94.25 271 SER A O 1
ATOM 2179 N N . ASP A 1 272 ? -7.090 -6.377 -9.892 1.00 93.12 272 ASP A N 1
ATOM 2180 C CA . ASP A 1 272 ? -6.273 -7.164 -8.963 1.00 93.12 272 ASP A CA 1
ATOM 2181 C C . ASP A 1 272 ? -5.010 -7.638 -9.712 1.00 93.12 272 ASP A C 1
ATOM 2183 O O . ASP A 1 272 ? -4.939 -7.513 -10.939 1.00 93.12 272 ASP A O 1
ATOM 2187 N N . VAL A 1 273 ? -4.033 -8.211 -9.014 1.00 89.88 273 VAL A N 1
ATOM 2188 C CA . VAL A 1 273 ? -2.784 -8.720 -9.609 1.00 89.88 273 VAL A CA 1
ATOM 2189 C C . VAL A 1 273 ? -2.716 -10.241 -9.463 1.00 89.88 273 VAL A C 1
ATOM 2191 O O . VAL A 1 273 ? -3.064 -10.802 -8.418 1.00 89.88 273 VAL A O 1
ATOM 2194 N N . LEU A 1 274 ? -2.267 -10.928 -10.516 1.00 88.56 274 LEU A N 1
ATOM 2195 C CA . LEU A 1 274 ? -2.036 -12.371 -10.460 1.00 88.56 274 LEU A CA 1
ATOM 2196 C C . LEU A 1 274 ? -0.867 -12.691 -9.536 1.00 88.56 274 LEU A C 1
ATOM 2198 O O . LEU A 1 274 ? 0.154 -12.006 -9.538 1.00 88.56 274 LEU A O 1
ATOM 2202 N N . ILE A 1 275 ? -0.999 -13.773 -8.773 1.00 85.62 275 ILE A N 1
ATOM 2203 C CA . ILE A 1 275 ? 0.145 -14.305 -8.035 1.00 85.62 275 ILE A CA 1
ATOM 2204 C C . ILE A 1 275 ? 0.924 -15.230 -8.969 1.00 85.62 275 ILE A C 1
ATOM 2206 O O . ILE A 1 275 ? 0.351 -16.225 -9.417 1.00 85.62 275 ILE A O 1
ATOM 2210 N N . PRO A 1 276 ? 2.210 -14.959 -9.247 1.00 84.50 276 PRO A N 1
ATOM 2211 C CA . PRO A 1 276 ? 2.987 -15.756 -10.186 1.00 84.50 276 PRO A CA 1
ATOM 2212 C C . PRO A 1 276 ? 3.187 -17.178 -9.664 1.00 84.50 276 PRO A C 1
ATOM 2214 O O . PRO A 1 276 ? 3.235 -17.417 -8.445 1.00 84.50 276 PRO A O 1
ATOM 2217 N N . LYS A 1 277 ? 3.335 -18.132 -10.587 1.00 85.94 277 LYS A N 1
ATOM 2218 C CA . LYS A 1 277 ? 3.680 -19.524 -10.253 1.00 85.94 277 LYS A CA 1
ATOM 2219 C C . LYS A 1 277 ? 5.106 -19.618 -9.717 1.00 85.94 277 LYS A C 1
ATOM 2221 O O . LYS A 1 277 ? 5.953 -18.768 -9.970 1.00 85.94 277 LYS A O 1
ATOM 2226 N N . ARG A 1 278 ? 5.392 -20.694 -8.979 1.00 78.50 278 ARG A N 1
ATOM 2227 C CA . ARG A 1 278 ? 6.712 -20.931 -8.369 1.00 78.50 278 ARG A CA 1
ATOM 2228 C C . ARG A 1 278 ? 7.870 -20.911 -9.374 1.00 78.50 278 ARG A C 1
ATOM 2230 O O . ARG A 1 278 ? 8.932 -20.387 -9.055 1.00 78.50 278 ARG A O 1
ATOM 2237 N N . ASP A 1 279 ? 7.662 -21.502 -10.546 1.00 76.12 279 ASP A N 1
ATOM 2238 C CA . ASP A 1 279 ? 8.700 -21.698 -11.567 1.00 76.12 279 ASP A CA 1
ATOM 2239 C C . ASP A 1 279 ? 8.552 -20.734 -12.756 1.00 76.12 279 ASP A C 1
ATOM 2241 O O . ASP A 1 279 ? 9.148 -20.946 -13.813 1.00 76.12 279 ASP A O 1
ATOM 2245 N N . GLU A 1 280 ? 7.728 -19.695 -12.613 1.00 74.69 280 GLU A N 1
ATOM 2246 C CA . GLU A 1 280 ? 7.503 -18.724 -13.675 1.00 74.69 280 GLU A CA 1
ATOM 2247 C C . GLU A 1 280 ? 8.748 -17.854 -13.864 1.00 74.69 280 GLU A C 1
ATOM 2249 O O . GLU A 1 280 ? 9.147 -17.085 -12.988 1.00 74.69 280 GLU A O 1
ATOM 2254 N N . ILE A 1 281 ? 9.405 -18.024 -15.012 1.00 63.41 281 ILE A N 1
ATOM 2255 C CA . ILE A 1 281 ? 10.512 -17.167 -15.422 1.00 63.41 281 ILE A CA 1
ATOM 2256 C C . ILE A 1 281 ? 9.885 -15.923 -16.029 1.00 63.41 281 ILE A C 1
ATOM 2258 O O . ILE A 1 281 ? 9.303 -15.988 -17.108 1.00 63.41 281 ILE A O 1
ATOM 2262 N N . ILE A 1 282 ? 10.036 -14.795 -15.350 1.00 64.81 282 ILE A N 1
ATOM 2263 C CA . ILE A 1 282 ? 9.626 -13.515 -15.911 1.00 64.81 282 ILE A CA 1
ATOM 2264 C C . ILE A 1 282 ? 10.586 -13.183 -17.058 1.00 64.81 282 ILE A C 1
ATOM 2266 O O . ILE A 1 282 ? 11.789 -12.982 -16.851 1.00 64.81 282 ILE A O 1
ATOM 2270 N N . GLU A 1 283 ? 10.056 -13.154 -18.280 1.00 58.09 283 GLU A N 1
ATOM 2271 C CA . GLU A 1 283 ? 10.789 -12.717 -19.465 1.00 58.09 283 GLU A CA 1
ATOM 2272 C C . GLU A 1 283 ? 11.065 -11.209 -19.374 1.00 58.09 283 GLU A C 1
ATOM 2274 O O . GLU A 1 283 ? 10.183 -10.373 -19.538 1.00 58.09 283 GLU A O 1
ATOM 2279 N N . ARG A 1 284 ? 12.328 -10.853 -19.115 1.00 56.91 284 ARG A N 1
ATOM 2280 C CA . ARG A 1 284 ? 12.787 -9.468 -18.890 1.00 56.91 284 ARG A CA 1
ATOM 2281 C C . ARG A 1 284 ? 13.015 -8.661 -20.179 1.00 56.91 284 ARG A C 1
ATOM 2283 O O . ARG A 1 284 ? 13.657 -7.613 -20.137 1.00 56.91 284 ARG A O 1
ATOM 2290 N N . GLU A 1 285 ? 12.555 -9.143 -21.334 1.00 51.31 285 GLU A N 1
ATOM 2291 C CA . GLU A 1 285 ? 12.914 -8.559 -22.639 1.00 51.31 285 GLU A CA 1
ATOM 2292 C C . GLU A 1 285 ? 12.308 -7.161 -22.885 1.00 51.31 285 GLU A C 1
ATOM 2294 O O . GLU A 1 285 ? 12.788 -6.440 -23.755 1.00 51.31 285 GLU A O 1
ATOM 2299 N N . LYS A 1 286 ? 11.323 -6.714 -22.087 1.00 50.53 286 LYS A N 1
ATOM 2300 C CA . LYS A 1 286 ? 10.723 -5.366 -22.194 1.00 50.53 286 LYS A CA 1
ATOM 2301 C C . LYS A 1 286 ? 11.482 -4.246 -21.448 1.00 50.53 286 LYS A C 1
ATOM 2303 O O . LYS A 1 286 ? 10.989 -3.125 -21.385 1.00 50.53 286 LYS A O 1
ATOM 2308 N N . HIS A 1 287 ? 12.676 -4.500 -20.901 1.00 52.22 287 HIS A N 1
ATOM 2309 C CA . HIS A 1 287 ? 13.387 -3.549 -20.021 1.00 52.22 287 HIS A CA 1
ATOM 2310 C C . HIS A 1 287 ? 14.649 -2.909 -20.627 1.00 52.22 287 HIS A C 1
ATOM 2312 O O . HIS A 1 287 ? 15.578 -2.545 -19.899 1.00 52.22 287 HIS A O 1
ATOM 2318 N N . ASP A 1 288 ? 14.705 -2.750 -21.950 1.00 53.16 288 ASP A N 1
ATOM 2319 C CA . ASP A 1 288 ? 15.806 -2.030 -22.594 1.00 53.16 288 ASP A CA 1
ATOM 2320 C C . ASP A 1 288 ? 15.766 -0.520 -22.286 1.00 53.16 288 ASP A C 1
ATOM 2322 O O . ASP A 1 288 ? 14.713 0.101 -22.126 1.00 53.16 288 ASP A O 1
ATOM 2326 N N . ARG A 1 289 ? 16.951 0.099 -22.195 1.00 48.19 289 ARG A N 1
ATOM 2327 C CA . ARG A 1 289 ? 17.092 1.544 -21.944 1.00 48.19 289 ARG A CA 1
ATOM 2328 C C . ARG A 1 289 ? 16.390 2.360 -23.036 1.00 48.19 289 ARG A C 1
ATOM 2330 O O . ARG A 1 289 ? 16.730 2.215 -24.208 1.00 48.19 289 ARG A O 1
ATOM 2337 N N . GLY A 1 290 ? 15.516 3.287 -22.634 1.00 53.69 290 GLY A N 1
ATOM 2338 C CA . GLY A 1 290 ? 14.796 4.187 -23.544 1.00 53.69 290 GLY A CA 1
ATOM 2339 C C . GLY A 1 290 ? 13.418 3.683 -23.991 1.00 53.69 290 GLY A C 1
ATOM 2340 O O . GLY A 1 290 ? 12.862 4.222 -24.950 1.00 53.69 290 GLY A O 1
ATOM 2341 N N . TYR A 1 291 ? 12.895 2.623 -23.361 1.00 62.47 291 TYR A N 1
ATOM 2342 C CA . TYR A 1 291 ? 11.517 2.188 -23.564 1.00 62.47 291 TYR A CA 1
ATOM 2343 C C . TYR A 1 291 ? 10.551 3.112 -22.816 1.00 62.47 291 TYR A C 1
ATOM 2345 O O . TYR A 1 291 ? 10.407 3.013 -21.596 1.00 62.47 291 TYR A O 1
ATOM 2353 N N . GLN A 1 292 ? 9.861 3.970 -23.567 1.00 66.00 292 GLN A N 1
ATOM 2354 C CA . GLN A 1 292 ? 8.772 4.780 -23.036 1.00 66.00 292 GLN A CA 1
ATOM 2355 C C . GLN A 1 292 ? 7.554 3.895 -22.799 1.00 66.00 292 GLN A C 1
ATOM 2357 O O . GLN A 1 292 ? 6.895 3.470 -23.748 1.00 66.00 292 GLN A O 1
ATOM 2362 N N . PHE A 1 293 ? 7.266 3.612 -21.530 1.00 67.69 293 PHE A N 1
ATOM 2363 C CA . PHE A 1 293 ? 6.065 2.875 -21.168 1.00 67.69 293 PHE A CA 1
ATOM 2364 C C . PHE A 1 293 ? 4.835 3.788 -21.195 1.00 67.69 293 PHE A C 1
ATOM 2366 O O . PHE A 1 293 ? 4.865 4.961 -20.804 1.00 67.69 293 PHE A O 1
ATOM 2373 N N . SER A 1 294 ? 3.732 3.213 -21.645 1.00 74.12 294 SER A N 1
ATOM 2374 C CA . SER A 1 294 ? 2.401 3.804 -21.638 1.00 74.12 294 SER A CA 1
ATOM 2375 C C . SER A 1 294 ? 1.598 3.294 -20.440 1.00 74.12 294 SER A C 1
ATOM 2377 O O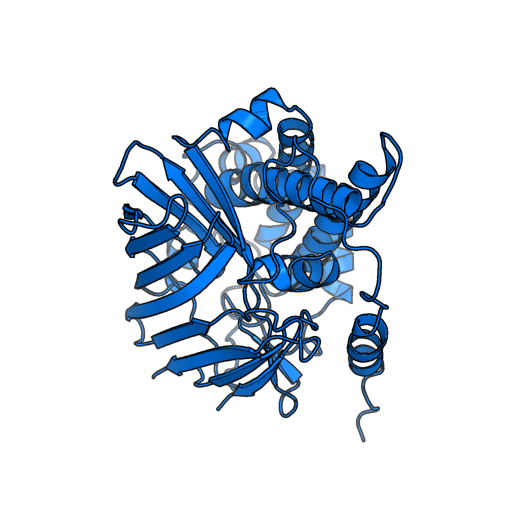 . SER A 1 294 ? 1.899 2.241 -19.875 1.00 74.12 294 SER A O 1
ATOM 2379 N N . ALA A 1 295 ? 0.509 3.984 -20.088 1.00 75.06 295 ALA A N 1
ATOM 2380 C CA . ALA A 1 295 ? -0.431 3.464 -19.092 1.00 75.06 295 ALA A CA 1
ATOM 2381 C C . ALA A 1 295 ? -0.994 2.079 -19.477 1.00 75.06 295 ALA A C 1
ATOM 2383 O O . ALA A 1 295 ? -1.333 1.290 -18.598 1.00 75.06 295 ALA A O 1
ATOM 2384 N N . SER A 1 296 ? -1.078 1.763 -20.777 1.00 77.69 296 SER A N 1
ATOM 2385 C CA . SER A 1 296 ? -1.504 0.440 -21.248 1.00 77.69 296 SER A CA 1
ATOM 2386 C C . SER A 1 296 ? -0.511 -0.671 -20.921 1.00 77.69 296 SER A C 1
ATOM 2388 O O . SER A 1 296 ? -0.958 -1.756 -20.576 1.00 77.69 296 SER A O 1
ATOM 2390 N N . ASP A 1 297 ? 0.801 -0.409 -20.963 1.00 77.25 297 ASP A N 1
ATOM 2391 C CA . ASP A 1 297 ? 1.802 -1.430 -20.621 1.00 77.25 297 ASP A CA 1
ATOM 2392 C C . ASP A 1 297 ? 1.668 -1.860 -19.154 1.00 77.25 297 ASP A C 1
ATOM 2394 O O . ASP A 1 297 ? 1.767 -3.040 -18.841 1.00 77.25 297 ASP A O 1
ATOM 2398 N N . VAL A 1 298 ? 1.393 -0.904 -18.258 1.00 75.69 298 VAL A N 1
ATOM 2399 C CA . VAL A 1 298 ? 1.135 -1.188 -16.839 1.00 75.69 298 VAL A CA 1
ATOM 2400 C C . VAL A 1 298 ? -0.219 -1.873 -16.661 1.00 75.69 298 VAL A C 1
ATOM 2402 O O . VAL A 1 298 ? -0.340 -2.789 -15.856 1.00 75.69 298 VAL A O 1
ATOM 2405 N N . ALA A 1 299 ? -1.246 -1.454 -17.408 1.00 81.62 299 ALA A N 1
ATOM 2406 C CA . ALA A 1 299 ? -2.581 -2.040 -17.319 1.00 81.62 299 ALA A CA 1
ATOM 2407 C C . ALA A 1 299 ? -2.619 -3.526 -17.717 1.00 81.62 299 ALA A C 1
ATOM 2409 O O . ALA A 1 299 ? -3.457 -4.254 -17.187 1.00 81.62 299 ALA A O 1
ATOM 2410 N N . ASP A 1 300 ? -1.717 -3.976 -18.593 1.00 83.19 300 ASP A N 1
ATOM 2411 C CA . ASP A 1 300 ? -1.599 -5.383 -18.997 1.00 83.19 300 ASP A CA 1
ATOM 2412 C C . ASP A 1 300 ? -1.153 -6.305 -17.843 1.00 83.19 300 ASP A C 1
ATOM 2414 O O . ASP A 1 300 ? -1.452 -7.498 -17.861 1.00 83.19 300 ASP A O 1
ATOM 2418 N N . GLU A 1 301 ? -0.500 -5.758 -16.811 1.00 83.38 301 GLU A N 1
ATOM 2419 C CA . GLU A 1 301 ? -0.103 -6.492 -15.596 1.00 83.38 301 GLU A CA 1
ATOM 2420 C C . GLU A 1 301 ? -1.261 -6.662 -14.594 1.00 83.38 301 GLU A C 1
ATOM 2422 O O . GLU A 1 301 ? -1.162 -7.411 -13.616 1.00 83.38 301 GLU A O 1
ATOM 2427 N N . TYR A 1 302 ? -2.375 -5.960 -14.818 1.00 89.06 302 TYR A N 1
ATOM 2428 C CA . TYR A 1 302 ? -3.553 -6.006 -13.965 1.00 89.06 302 TYR A CA 1
ATOM 2429 C C . TYR A 1 302 ? -4.652 -6.873 -14.573 1.00 89.06 302 TYR A C 1
ATOM 2431 O O . TYR A 1 302 ? -4.948 -6.853 -15.766 1.00 89.06 302 TYR A O 1
ATOM 2439 N N . THR A 1 303 ? -5.346 -7.591 -13.700 1.00 92.75 303 THR A N 1
ATOM 2440 C CA . THR A 1 303 ? -6.571 -8.303 -14.054 1.00 92.75 303 THR A CA 1
ATOM 2441 C C . THR A 1 303 ? -7.786 -7.414 -13.848 1.00 92.75 303 THR A C 1
ATOM 2443 O O . THR A 1 303 ? -7.824 -6.655 -12.887 1.00 92.75 303 THR A O 1
ATOM 2446 N N . LEU A 1 304 ? -8.812 -7.527 -14.692 1.00 96.06 304 LEU A N 1
ATOM 2447 C CA . LEU A 1 304 ? -10.135 -6.970 -14.402 1.00 96.06 304 LEU A CA 1
ATOM 2448 C C . LEU A 1 304 ? -10.793 -7.810 -13.304 1.00 96.06 304 LEU A C 1
ATOM 2450 O O . LEU A 1 304 ? -10.973 -9.018 -13.481 1.00 96.06 304 LEU A O 1
ATOM 2454 N N . ALA A 1 305 ? -11.202 -7.167 -12.212 1.00 97.12 305 ALA A N 1
ATOM 2455 C CA . ALA A 1 305 ? -11.731 -7.834 -11.033 1.00 97.12 305 ALA A CA 1
ATOM 2456 C C . ALA A 1 305 ? -12.993 -7.167 -10.466 1.00 97.12 305 ALA A C 1
ATOM 2458 O O . ALA A 1 305 ? -13.205 -5.953 -10.563 1.00 97.12 305 ALA A O 1
ATOM 2459 N N . ILE A 1 306 ? -13.825 -7.988 -9.823 1.00 98.06 306 ILE A N 1
ATOM 2460 C CA . ILE A 1 306 ? -14.832 -7.529 -8.865 1.00 98.06 306 ILE A CA 1
ATOM 2461 C C . ILE A 1 306 ? -14.256 -7.752 -7.472 1.00 98.06 306 ILE A C 1
ATOM 2463 O O . ILE A 1 306 ? -14.036 -8.892 -7.062 1.00 98.06 306 ILE A O 1
ATOM 2467 N N . ASN A 1 307 ? -14.046 -6.661 -6.746 1.00 97.88 307 ASN A N 1
ATOM 2468 C CA . ASN A 1 307 ? -13.508 -6.681 -5.397 1.00 97.88 307 ASN A CA 1
ATOM 2469 C C . ASN A 1 307 ? -14.621 -6.431 -4.382 1.00 97.88 307 ASN A C 1
ATOM 2471 O O . ASN A 1 307 ? -15.461 -5.547 -4.559 1.00 97.88 307 ASN A O 1
ATOM 2475 N N . THR A 1 308 ? -14.621 -7.190 -3.297 1.00 98.06 308 THR A N 1
ATOM 2476 C CA . THR A 1 308 ? -15.548 -7.031 -2.181 1.00 98.06 308 THR A CA 1
ATOM 2477 C C . THR A 1 308 ? -14.781 -6.946 -0.875 1.00 98.06 308 THR A C 1
ATOM 2479 O O . THR A 1 308 ? -13.790 -7.648 -0.681 1.00 98.06 308 THR A O 1
ATOM 2482 N N . TYR A 1 309 ? -15.236 -6.081 0.024 1.00 97.75 309 TYR A N 1
ATOM 2483 C CA . TYR A 1 309 ? -14.584 -5.824 1.302 1.00 97.75 309 TYR A CA 1
ATOM 2484 C C . TYR A 1 309 ? -15.636 -5.711 2.392 1.00 97.75 309 TYR A C 1
ATOM 2486 O O . TYR A 1 309 ? -16.665 -5.066 2.203 1.00 97.75 309 TYR A O 1
ATOM 2494 N N . TRP A 1 310 ? -15.365 -6.306 3.542 1.00 97.31 310 TRP A N 1
ATOM 2495 C CA . TRP A 1 310 ? -16.131 -6.098 4.760 1.00 97.31 310 TRP A CA 1
ATOM 2496 C C . TRP A 1 310 ? -15.211 -5.462 5.791 1.00 97.31 310 TRP A C 1
ATOM 2498 O O . TRP A 1 310 ? -14.197 -6.057 6.154 1.00 97.31 310 TRP A O 1
ATOM 2508 N N . ASP A 1 311 ? -15.554 -4.261 6.250 1.00 96.69 311 ASP A N 1
ATOM 2509 C CA . ASP A 1 311 ? -14.820 -3.562 7.301 1.00 96.69 311 ASP A CA 1
ATOM 2510 C C . ASP A 1 311 ? -15.715 -3.207 8.482 1.00 96.69 311 ASP A C 1
ATOM 2512 O O . ASP A 1 311 ? -16.924 -2.992 8.348 1.00 96.69 311 ASP A O 1
ATOM 2516 N N . ARG A 1 312 ? -15.077 -3.115 9.647 1.00 94.44 312 ARG A N 1
ATOM 2517 C CA . ARG A 1 312 ? -15.674 -2.633 10.886 1.00 94.44 312 ARG A CA 1
ATOM 2518 C C . ARG A 1 312 ? -14.819 -1.494 11.416 1.00 94.44 312 ARG A C 1
ATOM 2520 O O . ARG A 1 312 ? -13.643 -1.686 11.706 1.00 94.44 312 ARG A O 1
ATOM 2527 N N . LYS A 1 313 ? -15.400 -0.295 11.523 1.00 91.94 313 LYS A N 1
ATOM 2528 C CA . LYS A 1 313 ? -14.696 0.943 11.904 1.00 91.94 313 LYS A CA 1
ATOM 2529 C C . LYS A 1 313 ? -13.412 1.162 11.088 1.00 91.94 313 LYS A C 1
ATOM 2531 O O . LYS A 1 313 ? -12.395 1.577 11.641 1.00 91.94 313 LYS A O 1
ATOM 2536 N N . GLY A 1 314 ? -13.444 0.849 9.790 1.00 93.62 314 GLY A N 1
ATOM 2537 C CA . GLY A 1 314 ? -12.295 1.013 8.902 1.00 93.62 314 GLY A CA 1
ATOM 2538 C C . GLY A 1 314 ? -11.224 -0.074 8.978 1.00 93.62 314 GLY A C 1
ATOM 2539 O O . GLY A 1 314 ? -10.321 -0.067 8.142 1.00 93.62 314 GLY A O 1
ATOM 2540 N N . SER A 1 315 ? -11.303 -1.015 9.924 1.00 96.12 315 SER A N 1
ATOM 2541 C CA . SER A 1 315 ? -10.434 -2.195 9.945 1.00 96.12 315 SER A CA 1
ATOM 2542 C C . SER A 1 315 ? -11.039 -3.291 9.082 1.00 96.12 315 SER A C 1
ATOM 2544 O O . SER A 1 315 ? -12.200 -3.674 9.265 1.00 96.12 315 SER A O 1
ATOM 2546 N N . LEU A 1 316 ? -10.260 -3.777 8.118 1.00 96.88 316 LEU A N 1
ATOM 2547 C CA . LEU A 1 316 ? -10.706 -4.771 7.153 1.00 96.88 316 LEU A CA 1
ATOM 2548 C C . LEU A 1 316 ? -10.868 -6.124 7.852 1.00 96.88 316 LEU A C 1
ATOM 2550 O O . LEU A 1 316 ? -9.917 -6.649 8.424 1.00 96.88 316 LEU A O 1
ATOM 2554 N N . MET A 1 317 ? -12.074 -6.682 7.817 1.00 97.06 317 MET A N 1
ATOM 2555 C CA . MET A 1 317 ? -12.416 -7.975 8.416 1.00 97.06 317 MET A CA 1
ATOM 2556 C C . MET A 1 317 ? -12.206 -9.110 7.422 1.00 97.06 317 MET A C 1
ATOM 2558 O O . MET A 1 317 ? -11.652 -10.155 7.762 1.00 97.06 317 MET A O 1
ATOM 2562 N N . ALA A 1 318 ? -12.642 -8.893 6.184 1.00 97.38 318 ALA A N 1
ATOM 2563 C CA . ALA A 1 318 ? -12.446 -9.821 5.089 1.00 97.38 318 ALA A CA 1
ATOM 2564 C C . ALA A 1 318 ? -12.436 -9.081 3.752 1.00 97.38 318 ALA A C 1
ATOM 2566 O O . ALA A 1 318 ? -13.096 -8.051 3.598 1.00 97.38 318 ALA A O 1
ATOM 2567 N N . SER A 1 319 ? -11.737 -9.641 2.774 1.00 97.50 319 SER A N 1
ATOM 2568 C CA . SER A 1 319 ? -11.831 -9.218 1.381 1.00 97.50 319 SER A CA 1
ATOM 2569 C C . SER A 1 319 ? -11.920 -10.421 0.457 1.00 97.50 319 SER A C 1
ATOM 2571 O O . SER A 1 319 ? -11.435 -11.508 0.780 1.00 97.50 319 SER A O 1
ATOM 2573 N N . ALA A 1 320 ? -12.552 -10.222 -0.694 1.00 97.56 320 ALA A N 1
ATOM 2574 C CA . ALA A 1 320 ? -12.511 -11.171 -1.788 1.00 97.56 320 ALA A CA 1
ATOM 2575 C C . ALA A 1 320 ? -12.395 -10.449 -3.131 1.00 97.56 320 ALA A C 1
ATOM 2577 O O . ALA A 1 320 ? -13.131 -9.492 -3.371 1.00 97.56 320 ALA A O 1
ATOM 2578 N N . ALA A 1 321 ? -11.518 -10.933 -4.001 1.00 97.25 321 ALA A N 1
ATOM 2579 C CA . ALA A 1 321 ? -11.354 -10.465 -5.370 1.00 97.25 321 ALA A CA 1
ATOM 2580 C C . ALA A 1 321 ? -11.644 -11.614 -6.335 1.00 97.25 321 ALA A C 1
ATOM 2582 O O . ALA A 1 321 ? -11.109 -12.712 -6.175 1.00 97.25 321 ALA A O 1
ATOM 2583 N N . LEU A 1 322 ? -12.514 -11.365 -7.313 1.00 97.62 322 LEU A N 1
ATOM 2584 C CA . LEU A 1 322 ? -12.764 -12.268 -8.430 1.00 97.62 322 LEU A CA 1
ATOM 2585 C C . LEU A 1 322 ? -12.263 -11.611 -9.715 1.00 97.62 322 LEU A C 1
ATOM 2587 O O . LEU A 1 322 ? -12.968 -10.789 -10.307 1.00 97.62 322 LEU A O 1
ATOM 2591 N N . SER A 1 323 ? -11.062 -11.992 -10.130 1.00 96.62 323 SER A N 1
ATOM 2592 C CA . SER A 1 323 ? -10.470 -11.637 -11.416 1.00 96.62 323 SER A CA 1
ATOM 2593 C C . SER A 1 323 ? -11.054 -12.499 -12.526 1.00 96.62 323 SER A C 1
ATOM 2595 O O . SER A 1 323 ? -11.260 -13.700 -12.339 1.00 96.62 323 SER A O 1
ATOM 2597 N N . VAL A 1 324 ? -11.337 -11.891 -13.677 1.00 94.62 324 VAL A N 1
ATOM 2598 C CA . VAL A 1 324 ? -11.989 -12.567 -14.815 1.00 94.62 324 VAL A CA 1
ATOM 2599 C C . VAL A 1 324 ? -11.237 -12.438 -16.139 1.00 94.62 324 VAL A C 1
ATOM 2601 O O . VAL A 1 324 ? -11.582 -13.130 -17.094 1.00 94.62 324 VAL A O 1
ATOM 2604 N N . TYR A 1 325 ? -10.260 -11.537 -16.231 1.00 91.44 325 TYR A N 1
ATOM 2605 C CA . TYR A 1 325 ? -9.486 -11.290 -17.447 1.00 91.44 325 TYR A CA 1
ATOM 2606 C C . TYR A 1 325 ? -8.131 -10.661 -17.090 1.00 91.44 325 TYR A C 1
ATOM 2608 O O . TYR A 1 325 ? -8.140 -9.763 -16.251 1.00 91.44 325 TYR A O 1
ATOM 2616 N N . PRO A 1 326 ? -7.005 -11.051 -17.720 1.00 89.94 326 PRO A N 1
ATOM 2617 C CA . PRO A 1 326 ? -6.883 -12.111 -18.731 1.00 89.94 326 PRO A CA 1
ATOM 2618 C C . PRO A 1 326 ? -7.061 -13.534 -18.179 1.00 89.94 326 PRO A C 1
ATOM 2620 O O . PRO A 1 326 ? -7.413 -14.428 -18.942 1.00 89.94 326 PRO A O 1
ATOM 2623 N N . SER A 1 327 ? -6.914 -13.721 -16.866 1.00 90.44 327 SER A N 1
ATOM 2624 C CA . SER A 1 327 ? -7.003 -15.015 -16.183 1.00 90.44 327 SER A CA 1
ATOM 2625 C C . SER A 1 327 ? -8.026 -14.982 -15.040 1.00 90.44 327 SER A C 1
ATOM 2627 O O . SER A 1 327 ? -8.337 -13.917 -14.489 1.00 90.44 327 SER A O 1
ATOM 2629 N N . ALA A 1 328 ? -8.585 -16.152 -14.711 1.00 95.56 328 ALA A N 1
ATOM 2630 C CA . ALA A 1 328 ? -9.526 -16.305 -13.613 1.00 95.56 328 ALA A CA 1
ATOM 2631 C C . ALA A 1 328 ? -8.793 -16.581 -12.290 1.00 95.56 328 ALA A C 1
ATOM 2633 O O . ALA A 1 328 ? -8.183 -17.634 -12.096 1.00 95.56 328 ALA A O 1
ATOM 2634 N N . GLN A 1 329 ? -8.937 -15.662 -11.334 1.00 96.12 329 GLN A N 1
ATOM 2635 C CA . GLN A 1 329 ? -8.372 -15.787 -9.992 1.00 96.12 329 GLN A CA 1
ATOM 2636 C C . GLN A 1 329 ? -9.422 -15.425 -8.942 1.00 96.12 329 GLN A C 1
ATOM 2638 O O . GLN A 1 329 ? -10.126 -14.425 -9.063 1.00 96.12 329 GLN A O 1
ATOM 2643 N N . LEU A 1 330 ? -9.522 -16.241 -7.896 1.00 97.31 330 LEU A N 1
ATOM 2644 C CA . LEU A 1 330 ? -10.279 -15.943 -6.687 1.00 97.31 330 LEU A CA 1
ATOM 2645 C C . LEU A 1 330 ? -9.295 -15.767 -5.537 1.00 97.31 330 LEU A C 1
ATOM 2647 O O . LEU A 1 330 ? -8.628 -16.729 -5.160 1.00 97.31 330 LEU A O 1
ATOM 2651 N N . ASN A 1 331 ? -9.249 -14.570 -4.963 1.00 96.44 331 ASN A N 1
ATOM 2652 C CA . ASN A 1 331 ? -8.471 -14.249 -3.772 1.00 96.44 331 ASN A CA 1
ATOM 2653 C C . ASN A 1 331 ? -9.410 -13.962 -2.608 1.00 96.44 331 ASN A C 1
ATOM 2655 O O . ASN A 1 331 ? -10.362 -13.207 -2.769 1.00 96.44 331 ASN A O 1
ATOM 2659 N N . ILE A 1 332 ? -9.168 -14.577 -1.452 1.00 97.38 332 ILE A N 1
ATOM 2660 C CA . ILE A 1 332 ? -9.930 -14.370 -0.222 1.00 97.38 332 ILE A CA 1
ATOM 2661 C C . ILE A 1 332 ? -8.954 -14.131 0.928 1.00 97.38 332 ILE A C 1
ATOM 2663 O O . ILE A 1 332 ? -8.082 -14.958 1.192 1.00 97.38 332 ILE A O 1
ATOM 2667 N N . ASN A 1 333 ? -9.170 -13.044 1.666 1.00 97.06 333 ASN A N 1
ATOM 2668 C CA . ASN A 1 333 ? -8.485 -12.739 2.918 1.00 97.06 333 ASN A CA 1
ATOM 2669 C C . ASN A 1 333 ? -9.500 -12.672 4.056 1.00 97.06 333 ASN A C 1
ATOM 2671 O O . ASN A 1 333 ? -10.556 -12.051 3.927 1.00 97.06 333 ASN A O 1
ATOM 2675 N N . ILE A 1 334 ? -9.165 -13.279 5.188 1.00 97.25 334 ILE A N 1
ATOM 2676 C CA . ILE A 1 334 ? -9.914 -13.203 6.439 1.00 97.25 334 ILE A CA 1
ATOM 2677 C C . ILE A 1 334 ? -8.929 -12.757 7.514 1.00 97.25 334 ILE A C 1
ATOM 2679 O O . ILE A 1 334 ? -7.958 -13.451 7.835 1.00 97.25 334 ILE A O 1
ATOM 2683 N N . PHE A 1 335 ? -9.172 -11.585 8.083 1.00 96.19 335 PHE A N 1
ATOM 2684 C CA . PHE A 1 335 ? -8.311 -11.017 9.107 1.00 96.19 335 PHE A CA 1
ATOM 2685 C C . PHE A 1 335 ? -8.662 -11.558 10.497 1.00 96.19 335 PHE A C 1
ATOM 2687 O O . PHE A 1 335 ? -9.817 -11.898 10.767 1.00 96.19 335 PHE A O 1
ATOM 2694 N N . PRO A 1 336 ? -7.667 -11.674 11.392 1.00 94.44 336 PRO A N 1
ATOM 2695 C CA . PRO A 1 336 ? -7.880 -12.284 12.689 1.00 94.44 336 PRO A CA 1
ATOM 2696 C C . PRO A 1 336 ? -8.766 -11.427 13.600 1.00 94.44 336 PRO A C 1
ATOM 2698 O O . PRO A 1 336 ? -8.753 -10.198 13.563 1.00 94.44 336 PRO A O 1
ATOM 2701 N N . ILE A 1 337 ? -9.502 -12.107 14.478 1.00 92.94 337 ILE A N 1
ATOM 2702 C CA . ILE A 1 337 ? -10.196 -11.505 15.622 1.00 92.94 337 ILE A CA 1
ATOM 2703 C C . ILE A 1 337 ? -9.473 -11.982 16.878 1.00 92.94 337 ILE A C 1
ATOM 2705 O O . ILE A 1 337 ? -9.446 -13.187 17.149 1.00 92.94 337 ILE A O 1
ATOM 2709 N N . PHE A 1 338 ? -8.855 -11.068 17.625 1.00 89.00 338 PHE A N 1
ATOM 2710 C CA . PHE A 1 338 ? -8.099 -11.403 18.827 1.00 89.00 338 PHE A CA 1
ATOM 2711 C C . PHE A 1 338 ? -9.018 -12.004 19.891 1.00 89.00 338 PHE A C 1
ATOM 2713 O O . PHE A 1 338 ? -10.020 -11.415 20.297 1.00 89.00 338 PHE A O 1
ATOM 2720 N N . GLN A 1 339 ? -8.668 -13.192 20.378 1.00 88.56 339 GLN A N 1
ATOM 2721 C CA . GLN A 1 339 ? -9.384 -13.833 21.471 1.00 88.56 339 GLN A CA 1
ATOM 2722 C C . GLN A 1 339 ? -8.610 -13.618 22.769 1.00 88.56 339 GLN A C 1
ATOM 2724 O O . GLN A 1 339 ? -7.660 -14.344 23.059 1.00 88.56 339 GLN A O 1
ATOM 2729 N N . HIS A 1 340 ? -9.050 -12.662 23.593 1.00 82.25 340 HIS A N 1
ATOM 2730 C CA . HIS A 1 340 ? -8.406 -12.323 24.877 1.00 82.25 340 HIS A CA 1
ATOM 2731 C C . HIS A 1 340 ? -8.166 -13.524 25.797 1.00 82.25 340 HIS A C 1
ATOM 2733 O O . HIS A 1 340 ? -7.158 -13.572 26.492 1.00 82.25 340 HIS A O 1
ATOM 2739 N N . GLN A 1 341 ? -9.063 -14.516 25.782 1.00 86.31 341 GLN A N 1
ATOM 2740 C CA . GLN A 1 341 ? -8.918 -15.735 26.589 1.00 86.31 341 GLN A CA 1
ATOM 2741 C C . GLN A 1 341 ? -7.691 -16.565 26.193 1.00 86.31 341 GLN A C 1
ATOM 2743 O O . GLN A 1 341 ? -7.073 -17.195 27.047 1.00 86.31 341 GLN A O 1
ATOM 2748 N N . ASN A 1 342 ? -7.349 -16.553 24.905 1.00 82.44 342 ASN A N 1
ATOM 2749 C CA . ASN A 1 342 ? -6.279 -17.358 24.329 1.00 82.44 342 ASN A CA 1
ATOM 2750 C C . ASN A 1 342 ? -5.003 -16.536 24.082 1.00 82.44 342 ASN A C 1
ATOM 2752 O O . ASN A 1 342 ? -3.927 -17.112 23.955 1.00 82.44 342 ASN A O 1
ATOM 2756 N N . GLY A 1 343 ? -5.109 -15.203 24.039 1.00 87.38 343 GLY A N 1
ATOM 2757 C CA . GLY A 1 343 ? -3.996 -14.292 23.761 1.00 87.38 343 GLY A CA 1
ATOM 2758 C C . GLY A 1 343 ? -3.593 -14.233 22.283 1.00 87.38 343 GLY A C 1
ATOM 2759 O O . GLY A 1 343 ? -2.509 -13.749 21.971 1.00 87.38 343 GLY A O 1
ATOM 2760 N N . TRP A 1 344 ? -4.432 -14.746 21.380 1.00 89.75 344 TRP A N 1
ATOM 2761 C CA . TRP A 1 344 ? -4.219 -14.724 19.931 1.00 89.75 344 TRP A CA 1
ATOM 2762 C C . TRP A 1 344 ? -5.553 -14.779 19.176 1.00 89.75 344 TRP A C 1
ATOM 2764 O O . TRP A 1 344 ? -6.580 -15.174 19.725 1.00 89.75 344 TRP A O 1
ATOM 2774 N N . GLY A 1 345 ? -5.539 -14.359 17.914 1.00 91.69 345 GLY A N 1
ATOM 2775 C CA . GLY A 1 345 ? -6.641 -14.464 16.961 1.00 91.69 345 GLY A CA 1
ATOM 2776 C C . GLY A 1 345 ? -6.216 -15.217 15.707 1.00 91.69 345 GLY A C 1
ATOM 2777 O O . GLY A 1 345 ? -5.032 -15.219 15.369 1.00 91.69 345 GLY A O 1
ATOM 2778 N N . LEU A 1 346 ? -7.178 -15.846 15.030 1.00 93.62 346 LEU A N 1
ATOM 2779 C CA . LEU A 1 346 ? -6.964 -16.628 13.811 1.00 93.62 346 LEU A CA 1
ATOM 2780 C C . LEU A 1 346 ? -7.652 -15.958 12.624 1.00 93.62 346 LEU A C 1
ATOM 2782 O O . LEU A 1 346 ? -8.826 -15.605 12.713 1.00 93.62 346 LEU A O 1
ATOM 2786 N N . GLY A 1 347 ? -6.922 -15.832 11.528 1.00 94.62 347 GLY A N 1
ATOM 2787 C CA . GLY A 1 347 ? -7.422 -15.483 10.208 1.00 94.62 347 GLY A CA 1
ATOM 2788 C C . GLY A 1 347 ? -6.888 -16.476 9.180 1.00 94.62 347 GLY A C 1
ATOM 2789 O O . GLY A 1 347 ? -6.321 -17.517 9.525 1.00 94.62 347 GLY A O 1
ATOM 2790 N N . GLY A 1 348 ? -7.027 -16.153 7.908 1.00 94.38 348 GLY A N 1
ATOM 2791 C CA . GLY A 1 348 ? -6.501 -16.993 6.852 1.00 94.38 348 GLY A CA 1
ATOM 2792 C C . GLY A 1 348 ? -6.647 -16.357 5.493 1.00 94.38 348 GLY A C 1
ATOM 2793 O O . GLY A 1 348 ? -7.340 -15.360 5.319 1.00 94.38 348 GLY A O 1
ATOM 2794 N N . TYR A 1 349 ? -5.986 -16.979 4.540 1.00 94.56 349 TYR A N 1
ATOM 2795 C CA . TYR A 1 349 ? -5.920 -16.511 3.177 1.00 94.56 349 TYR A CA 1
ATOM 2796 C C . TYR A 1 349 ? -5.996 -17.703 2.228 1.00 94.56 349 TYR A C 1
ATOM 2798 O O . TYR A 1 349 ? -5.503 -18.793 2.542 1.00 94.56 349 TYR A O 1
ATOM 2806 N N . PHE A 1 350 ? -6.636 -17.494 1.085 1.00 96.12 350 PHE A N 1
ATOM 2807 C CA . PHE A 1 350 ? -6.837 -18.506 0.063 1.00 96.12 350 PHE A CA 1
ATOM 2808 C C . PHE A 1 350 ? -6.823 -17.862 -1.323 1.00 96.12 350 PHE A C 1
ATOM 2810 O O . PHE A 1 350 ? -7.596 -16.938 -1.577 1.00 96.12 350 PHE A O 1
ATOM 2817 N N . ILE A 1 351 ? -5.998 -18.397 -2.223 1.00 95.56 351 ILE A N 1
ATOM 2818 C CA . ILE A 1 351 ? -6.080 -18.134 -3.657 1.00 95.56 351 ILE A CA 1
ATOM 2819 C C . ILE A 1 351 ? -6.316 -19.418 -4.429 1.00 95.56 351 ILE A C 1
ATOM 2821 O O . ILE A 1 351 ? -5.646 -20.431 -4.224 1.00 95.56 351 ILE A O 1
ATOM 2825 N N . LEU A 1 352 ? -7.233 -19.316 -5.384 1.00 96.75 352 LEU A N 1
ATOM 2826 C CA . LEU A 1 352 ? -7.395 -20.256 -6.476 1.00 96.75 352 LEU A CA 1
ATOM 2827 C C . LEU A 1 352 ? -7.183 -19.503 -7.789 1.00 96.75 352 LEU A C 1
ATOM 2829 O O . LEU A 1 352 ? -7.888 -18.531 -8.048 1.00 96.75 352 LEU A O 1
ATOM 2833 N N . SER A 1 353 ? -6.231 -19.949 -8.600 1.00 95.25 353 SER A N 1
ATOM 2834 C CA . SER A 1 353 ? -5.877 -19.310 -9.871 1.00 95.25 353 SER A CA 1
ATOM 2835 C C . SER A 1 353 ? -5.699 -20.364 -10.963 1.00 95.25 353 SER A C 1
ATOM 2837 O O . SER A 1 353 ? -5.234 -21.472 -10.674 1.00 95.25 353 SER A O 1
ATOM 2839 N N . ASP A 1 354 ? -6.109 -20.054 -12.194 1.00 93.75 354 ASP A N 1
ATOM 2840 C CA . ASP A 1 354 ? -5.916 -20.927 -13.359 1.00 93.75 354 ASP A CA 1
ATOM 2841 C C . ASP A 1 354 ? -4.509 -20.778 -13.974 1.00 93.75 354 ASP A C 1
ATOM 2843 O O . ASP A 1 354 ? -3.810 -21.771 -14.219 1.00 93.75 354 ASP A O 1
ATOM 2847 N N . GLU A 1 355 ? -4.065 -19.541 -14.180 1.00 90.44 355 GLU A N 1
ATOM 2848 C CA . GLU A 1 355 ? -2.765 -19.201 -14.756 1.00 90.44 355 GLU A CA 1
ATOM 2849 C C . GLU A 1 355 ? -1.731 -18.845 -13.689 1.00 90.44 355 GLU A C 1
ATOM 2851 O O . GLU A 1 355 ? -0.570 -19.224 -13.846 1.00 90.44 355 GLU A O 1
ATOM 2856 N N . GLY A 1 356 ? -2.151 -18.228 -12.584 1.00 89.69 356 GLY A N 1
ATOM 2857 C CA . GLY A 1 356 ? -1.297 -17.941 -11.436 1.00 89.69 356 GLY A CA 1
ATOM 2858 C C . GLY A 1 356 ? -1.139 -19.128 -10.484 1.00 89.69 356 GLY A C 1
ATOM 2859 O O . GLY A 1 356 ? -1.537 -20.265 -10.760 1.00 89.69 356 GLY A O 1
ATOM 2860 N N . ALA A 1 357 ? -0.548 -18.866 -9.326 1.00 90.88 357 ALA A N 1
ATOM 2861 C CA . ALA A 1 357 ? -0.419 -19.852 -8.271 1.00 90.88 357 ALA A CA 1
ATOM 2862 C C . ALA A 1 357 ? -1.686 -19.948 -7.420 1.00 90.88 357 ALA A C 1
ATOM 2864 O O . ALA A 1 357 ? -2.296 -18.941 -7.064 1.00 90.88 357 ALA A O 1
ATOM 2865 N N . SER A 1 358 ? -2.035 -21.168 -7.020 1.00 94.50 358 SER A N 1
ATOM 2866 C CA . SER A 1 358 ? -2.992 -21.379 -5.935 1.00 94.50 358 SER A CA 1
ATOM 2867 C C . SER A 1 358 ? -2.246 -21.442 -4.609 1.00 94.50 358 SER A C 1
ATOM 2869 O O . SER A 1 358 ? -1.142 -21.984 -4.525 1.00 94.50 358 SER A O 1
ATOM 2871 N N . SER A 1 359 ? -2.825 -20.881 -3.556 1.00 93.81 359 SER A N 1
ATOM 2872 C CA . SER A 1 359 ? -2.146 -20.792 -2.267 1.00 93.81 359 SER A CA 1
ATOM 2873 C C . SER A 1 359 ? -3.119 -20.757 -1.099 1.00 93.81 359 SER A C 1
ATOM 2875 O O . SER A 1 359 ? -4.297 -20.425 -1.227 1.00 93.81 359 SER A O 1
ATOM 2877 N N . VAL A 1 360 ? -2.624 -21.149 0.070 1.00 95.50 360 VAL A N 1
ATOM 2878 C CA . VAL A 1 360 ? -3.373 -21.090 1.326 1.00 95.50 360 VAL A CA 1
ATOM 2879 C C . VAL A 1 360 ? -2.437 -20.703 2.463 1.00 95.50 360 VAL A C 1
ATOM 2881 O O . VAL A 1 360 ? -1.291 -21.154 2.516 1.00 95.50 360 VAL A O 1
ATOM 2884 N N . GLY A 1 361 ? -2.921 -19.871 3.381 1.00 93.44 361 GLY A N 1
ATOM 2885 C CA . GLY A 1 361 ? -2.164 -19.390 4.534 1.00 93.44 361 GLY A CA 1
ATOM 2886 C C . GLY A 1 361 ? -3.040 -19.232 5.773 1.00 93.44 361 GLY A C 1
ATOM 2887 O O . GLY A 1 361 ? -4.255 -19.055 5.672 1.00 93.44 361 GLY A O 1
ATOM 2888 N N . ILE A 1 362 ? -2.419 -19.305 6.952 1.00 92.31 362 ILE A N 1
ATOM 2889 C CA . ILE A 1 362 ? -3.098 -19.122 8.242 1.00 92.31 362 ILE A CA 1
ATOM 2890 C C . ILE A 1 362 ? -2.530 -17.902 8.952 1.00 92.31 362 ILE A C 1
ATOM 2892 O O . ILE A 1 362 ? -1.365 -17.886 9.343 1.00 92.31 362 ILE A O 1
ATOM 2896 N N . THR A 1 363 ? -3.381 -16.917 9.204 1.00 91.06 363 THR A N 1
ATOM 2897 C CA . THR A 1 363 ? -2.968 -15.670 9.839 1.00 91.06 363 THR A CA 1
ATOM 2898 C C . THR A 1 363 ? -3.142 -15.709 11.342 1.00 91.06 363 THR A C 1
ATOM 2900 O O . THR A 1 363 ? -4.162 -16.179 11.838 1.00 91.06 363 THR A O 1
ATOM 2903 N N . LEU A 1 364 ? -2.177 -15.159 12.077 1.00 90.62 364 LEU A N 1
ATOM 2904 C CA . LEU A 1 364 ? -2.301 -14.936 13.512 1.00 90.62 364 LEU A CA 1
ATOM 2905 C C . LEU A 1 364 ? -2.232 -13.441 13.811 1.00 90.62 364 LEU A C 1
ATOM 2907 O O . LEU A 1 364 ? -1.397 -12.733 13.257 1.00 90.62 364 LEU A O 1
ATOM 2911 N N . SER A 1 365 ? -3.050 -12.973 14.751 1.00 89.25 365 SER A N 1
ATOM 2912 C CA . SER A 1 365 ? -3.058 -11.564 15.187 1.00 89.25 365 SER A CA 1
ATOM 2913 C C . SER A 1 365 ? -1.731 -11.086 15.791 1.00 89.25 365 SER A C 1
ATOM 2915 O O . SER A 1 365 ? -1.523 -9.896 15.959 1.00 89.25 365 SER A O 1
ATOM 2917 N N . VAL A 1 366 ? -0.854 -12.009 16.192 1.00 85.62 366 VAL A N 1
ATOM 2918 C CA . VAL A 1 366 ? 0.392 -11.709 16.917 1.00 85.62 366 VAL A CA 1
ATOM 2919 C C . VAL A 1 366 ? 1.623 -11.640 16.012 1.00 85.62 366 VAL A C 1
ATOM 2921 O O . VAL A 1 366 ? 2.721 -11.398 16.506 1.00 85.62 366 VAL A O 1
ATOM 2924 N N . THR A 1 367 ? 1.470 -11.885 14.708 1.00 86.19 367 THR A N 1
ATOM 2925 C CA . THR A 1 367 ? 2.572 -11.814 13.741 1.00 86.19 367 THR A CA 1
ATOM 2926 C C . THR A 1 367 ? 2.160 -11.028 12.494 1.00 86.19 367 THR A C 1
ATOM 2928 O O . THR A 1 367 ? 1.043 -11.197 11.997 1.00 86.19 367 THR A O 1
ATOM 2931 N N . PRO A 1 368 ? 3.057 -10.180 11.959 1.00 83.25 368 PRO A N 1
ATOM 2932 C CA . PRO A 1 368 ? 2.826 -9.466 10.708 1.00 83.25 368 PRO A CA 1
ATOM 2933 C C . PRO A 1 368 ? 3.066 -10.336 9.466 1.00 83.25 368 PRO A C 1
ATOM 2935 O O . PRO A 1 368 ? 2.764 -9.889 8.364 1.00 83.25 368 PRO A O 1
ATOM 2938 N N . VAL A 1 369 ? 3.613 -11.548 9.635 1.00 85.31 369 VAL A N 1
ATOM 2939 C CA . VAL A 1 369 ? 3.928 -12.495 8.555 1.00 85.31 369 VAL A CA 1
ATOM 2940 C C . VAL A 1 369 ? 3.345 -13.870 8.842 1.00 85.31 369 VAL A C 1
ATOM 2942 O O . VAL A 1 369 ? 3.248 -14.302 9.995 1.00 85.31 369 VAL A O 1
ATOM 2945 N N . ILE A 1 370 ? 2.970 -14.558 7.774 1.00 85.50 370 ILE A N 1
ATOM 2946 C CA . ILE A 1 370 ? 2.199 -15.792 7.793 1.00 85.50 370 ILE A CA 1
ATOM 2947 C C . ILE A 1 370 ? 2.996 -16.905 7.129 1.00 85.50 370 ILE A C 1
ATOM 2949 O O . ILE A 1 370 ? 3.719 -16.669 6.169 1.00 85.50 370 ILE A O 1
ATOM 2953 N N . LEU A 1 371 ? 2.836 -18.132 7.620 1.00 86.50 371 LEU A N 1
ATOM 2954 C CA . LEU A 1 371 ? 3.258 -19.315 6.882 1.00 86.50 371 LEU A CA 1
ATOM 2955 C C . LEU A 1 371 ? 2.117 -19.770 5.977 1.00 86.50 371 LEU A C 1
ATOM 2957 O O . LEU A 1 371 ? 0.980 -19.941 6.430 1.00 86.50 371 LEU A O 1
ATOM 2961 N N . GLY A 1 372 ? 2.435 -20.002 4.712 1.00 90.50 372 GLY A N 1
ATOM 2962 C CA . GLY A 1 372 ? 1.508 -20.583 3.754 1.00 90.50 372 GLY A CA 1
ATOM 2963 C C . GLY A 1 372 ? 2.213 -21.510 2.787 1.00 90.50 372 GLY A C 1
ATOM 2964 O O . GLY A 1 372 ? 3.417 -21.734 2.880 1.00 90.50 372 GLY A O 1
ATOM 2965 N N . VAL A 1 373 ? 1.432 -22.092 1.890 1.00 90.62 373 VAL A N 1
ATOM 2966 C CA . VAL A 1 373 ? 1.930 -22.971 0.833 1.00 90.62 373 VAL A CA 1
ATOM 2967 C C . VAL A 1 373 ? 1.343 -22.500 -0.481 1.00 90.62 373 VAL A C 1
ATOM 2969 O O . VAL A 1 373 ? 0.146 -22.202 -0.548 1.00 90.62 373 VAL A O 1
ATOM 2972 N N . ARG A 1 374 ? 2.188 -22.452 -1.505 1.00 91.25 374 ARG A N 1
ATOM 2973 C CA . ARG A 1 374 ? 1.853 -22.098 -2.876 1.00 91.25 374 ARG A CA 1
ATOM 2974 C C . ARG A 1 374 ? 2.142 -23.288 -3.798 1.00 91.25 374 ARG A C 1
ATOM 2976 O O . ARG A 1 374 ? 3.133 -23.997 -3.614 1.00 91.25 374 ARG A O 1
ATOM 2983 N N . SER A 1 375 ? 1.245 -23.541 -4.750 1.00 88.69 375 SER A N 1
ATOM 2984 C CA . SER A 1 375 ? 1.356 -24.621 -5.743 1.00 88.69 375 SER A CA 1
ATOM 2985 C C . SER A 1 375 ? 1.978 -24.160 -7.047 1.00 88.69 375 SER A C 1
ATOM 2987 O O . SER A 1 375 ? 1.553 -23.074 -7.511 1.00 88.69 375 SER A O 1
#

Nearest PDB structures (foldseek):
  2a8i-assembly1_B  TM=2.035E-01  e=5.175E+00  Homo sapiens